Protein AF-A0A0F9IIV7-F1 (afdb_monomer_lite)

Secondary structure (DSSP, 8-state):
--S-------TTHHHHHHHT--EEEE--SSSEEEEEEPPPPPPTT--TTT-S--EEEEEEESSPPPGGGS--TTPPPPP-SB--TTT--S-EETTEEEEEEEES-SS--EEEEE-PPTT---EEEEEEB-TT--B-SS-EESS------SS-------------SS---TTSB----TT-EEEEEEEETTEEEEEEEEGGG-SBHHHHHHHHHHHHHTS------SS-TTTT-EEEETTTTEEEEE-SSSEEEE-EEEESS-TT-PPTT-EEE-TTS-EEEE-SSSSEEEPPEEE-SS-TTS--TT-EEEE-STT-EEEEE-SSSEEE--EEE-SS-TTSPP---TTEEEEETTTTEEEEEETTTTEEEEE--EEESS-TTSPPTT-EEEETTTTEEEEEEETTEEEEE-EEE-SS--SSPPTT-EEEETTTTEEEEE-TT-SSEEEE-EEE-SS-TTSPPTT-EEEESSSSS-EEEEEETTTTEEEE-SEEEE-SS-TTSPP-PPTT-EEE---SS-SS----EEEE-SSSEEEEPGGGEEEESS-TT-PPTT-EEEETTTTEEEEEE--TT-TT--EEEE--EEE-SS-TTSPPTT-EEEETTTTEEEEE-SSSEEEE-EESS------

Organism: NCBI:txid412755

pLDDT: mean 84.18, std 14.73, range [29.31, 98.0]

Sequence (631 aa):
MGTFDSHVDAPNQIRQEGEDIVIAFERTGSTTGSVTWNIPSPAHGCNVDNQAYNGIVVVLNTVANKVDNRPVDGTVYTGDPTADADLHTGDSIDVALVIGAFYDDKTTVKLDLSGLIPDTAYFITGHAVDNVHRYHQQGGSTYALPYLYTEPVADLGGYHEVCWSSTKALTDSTGLSSTTSYTFDLQIDTTDHDITIDGADALTFGDLVTALNDAIKLLENPFQSTTAPNTGAYWYDSTAGKLFQWDGDSHVEIAVIKELTNPTAVLSDEYWLDNNGVLSKKTGSPAWAIQTVREVGWDPGNPSCAAYWDQTGSPGQMWKWDGSVWCAKPTLIQTKDPSCAPDLTCSDYWFDETTEFLFVWDEATNAWVQTEGIAWDVDPIQPALGTFWYDDVLNKLFKRTTGTTWTEQAVTLSETAPSFPTVGDFWFVPSTQLLFTFSAGSPEWAPTEVLIWGEDPTVPGTCDLWWNTSTSPQVLSVRDDLNDIWVPVGSFTISATDPSLAQTIPVGAIWHQGLHGSPEPTIAYWEWDGSQFVLIDSTNVIEFLTDPTDVSIGDVWLDTVNNIYYERIANTGSPLISAWTVIDVIESAQDPTMLAVGTFWFDTTDSSLNMWNGAAWVTVIFSTTALTPAS

Foldseek 3Di:
DDPPDDDPDPPCQLQVQQVQKAKAKAAPDQFKIKIFIDQGAAAPPDHPVPRFFFWKWKKKDLDADDLQQFDDAQDAWFADLEPAPVPGPTDGRVRIHGHDGGGNDRDDGMDMHGNDHGPGDMKMFMWTAGPRRDTNRVGHINDDHPDPDPDDPDPPPDDDDDDDPDDDDQAAFPPQDQQDKDWDFDQDPNDTDTFIDRSVQRGGNVSVVVRVVVSVVSPDDDDPDPAAVQQQFWAQAPVVRWIFGCNRADTHTDDAAEDQDDLLPDDAFAWAQAPVRFIWGHHVDPDTHTADAWEFQDQLQQADQLFKEFQPDPPTWIWGDNRDDTHTFAEAEAQDDLQAFDDFDQLAWEQAPVVRFIWGQDPVVRDTDTDDAWEDQDQLLFDDAQAWEQQPQVRWIWGRHDRPDTDTDDEDEDCDDDPDDDQQYWYADVVVRWIWGHHPPDPDTDTDDYTYDNDRSSDDDFQHWYWNPNDVVTFIFGDDPVVRDTHTTPYYYYYNDDSSHRDDHDFQHKYWNDDDPDPDDDTWIFGHRPPDTHTRDVSSYIYHNDRSSPDDQQHWYQNNVVRWIWGFHQDPPDNPDTDTDTHDYHYDNDDSSFDDFQHWYQNPVVRFIWTDHRPDTDTDDHHNDDPDDDD

Structure (mmCIF, N/CA/C/O backbone):
data_AF-A0A0F9IIV7-F1
#
_entry.id   AF-A0A0F9IIV7-F1
#
loop_
_atom_site.group_PDB
_atom_site.id
_atom_site.type_symbol
_atom_site.label_atom_id
_atom_site.label_alt_id
_atom_site.label_comp_id
_atom_site.label_asym_id
_atom_site.label_entity_id
_atom_site.label_seq_id
_atom_site.pdbx_PDB_ins_code
_atom_site.Cartn_x
_atom_site.Cartn_y
_atom_site.Cartn_z
_atom_site.occupancy
_atom_site.B_iso_or_equiv
_atom_site.auth_seq_id
_atom_site.auth_comp_id
_atom_site.auth_asym_id
_atom_site.auth_atom_id
_atom_site.pdbx_PDB_model_num
ATOM 1 N N . MET A 1 1 ? 60.551 -2.018 -45.636 1.00 40.91 1 MET A N 1
ATOM 2 C CA . MET A 1 1 ? 61.423 -2.173 -44.456 1.00 40.91 1 MET A CA 1
ATOM 3 C C . MET A 1 1 ? 61.280 -0.902 -43.648 1.00 40.91 1 MET A C 1
ATOM 5 O O . MET A 1 1 ? 61.936 0.084 -43.957 1.00 40.91 1 MET A O 1
ATOM 9 N N . GLY A 1 2 ? 60.271 -0.890 -42.776 1.00 29.31 2 GLY A N 1
ATOM 10 C CA . GLY A 1 2 ? 59.924 0.246 -41.929 1.00 29.31 2 GLY A CA 1
ATOM 11 C C . GLY A 1 2 ? 60.540 0.056 -40.550 1.00 29.31 2 GLY A C 1
ATOM 12 O O . GLY A 1 2 ? 60.590 -1.057 -40.047 1.00 29.31 2 GLY A O 1
ATOM 13 N N . THR A 1 3 ? 61.029 1.151 -39.994 1.00 36.97 3 THR A N 1
ATOM 14 C CA . THR A 1 3 ? 61.923 1.300 -38.839 1.00 36.97 3 THR A CA 1
ATOM 15 C C . THR A 1 3 ? 61.298 0.959 -37.472 1.00 36.97 3 THR A C 1
ATOM 17 O O . THR A 1 3 ? 61.739 1.488 -36.460 1.00 36.97 3 THR A O 1
ATOM 20 N N . PHE A 1 4 ? 60.279 0.098 -37.427 1.00 37.09 4 PHE A N 1
ATOM 21 C CA . PHE A 1 4 ? 59.607 -0.339 -36.199 1.00 37.09 4 PHE A CA 1
ATOM 22 C C . PHE A 1 4 ? 59.359 -1.849 -36.261 1.00 37.09 4 PHE A C 1
ATOM 24 O O . PHE A 1 4 ? 58.221 -2.298 -36.363 1.00 37.09 4 PHE A O 1
ATOM 31 N N . ASP A 1 5 ? 60.440 -2.632 -36.248 1.00 29.95 5 ASP A N 1
ATOM 32 C CA . ASP A 1 5 ? 60.330 -4.014 -35.780 1.00 29.95 5 ASP A CA 1
ATOM 33 C C . ASP A 1 5 ? 59.894 -3.951 -34.312 1.00 29.95 5 ASP A C 1
ATOM 35 O O . ASP A 1 5 ? 60.534 -3.296 -33.483 1.00 29.95 5 ASP A O 1
ATOM 39 N N . SER A 1 6 ? 58.758 -4.581 -34.029 1.00 30.53 6 SER A N 1
ATOM 40 C CA . SER A 1 6 ? 58.146 -4.727 -32.713 1.00 30.53 6 SER A CA 1
ATOM 41 C C . SER A 1 6 ? 59.178 -5.208 -31.697 1.00 30.53 6 SER A C 1
ATOM 43 O O . SER A 1 6 ? 59.609 -6.361 -31.738 1.00 30.53 6 SER A O 1
ATOM 45 N N . HIS A 1 7 ? 59.590 -4.328 -30.791 1.00 35.22 7 HIS A N 1
ATOM 46 C CA . HIS A 1 7 ? 60.311 -4.758 -29.604 1.00 35.22 7 HIS A CA 1
ATOM 47 C C . HIS A 1 7 ? 59.267 -5.278 -28.618 1.00 35.22 7 HIS A C 1
ATOM 49 O O . HIS A 1 7 ? 58.288 -4.589 -28.330 1.00 35.22 7 HIS A O 1
ATOM 55 N N . VAL A 1 8 ? 59.459 -6.514 -28.157 1.00 40.69 8 VAL A N 1
ATOM 56 C CA . VAL A 1 8 ? 58.700 -7.128 -27.063 1.00 40.69 8 VAL A CA 1
ATOM 57 C C . VAL A 1 8 ? 59.155 -6.444 -25.775 1.00 40.69 8 V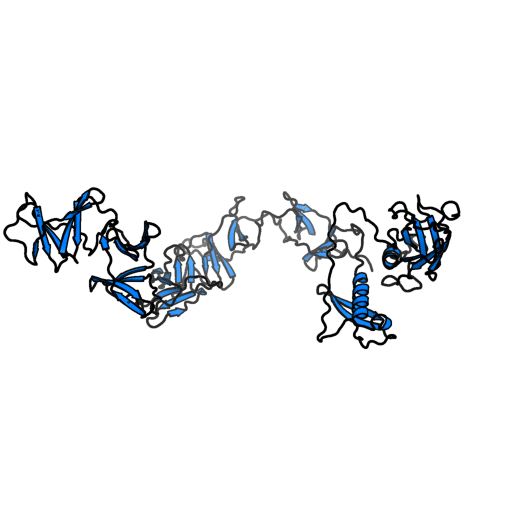AL A C 1
ATOM 59 O O . VAL A 1 8 ? 59.971 -6.978 -25.036 1.00 40.69 8 VAL A O 1
ATOM 62 N N . ASP A 1 9 ? 58.735 -5.203 -25.567 1.00 42.62 9 ASP A N 1
ATOM 63 C CA . ASP A 1 9 ? 58.985 -4.497 -24.317 1.00 42.62 9 ASP A CA 1
ATOM 64 C C . ASP A 1 9 ? 57.727 -4.689 -23.471 1.00 42.62 9 ASP A C 1
ATOM 66 O O . ASP A 1 9 ? 56.664 -4.166 -23.804 1.00 42.62 9 ASP A O 1
ATOM 70 N N . ALA A 1 10 ? 57.818 -5.522 -22.436 1.00 50.03 10 ALA A N 1
ATOM 71 C CA . ALA A 1 10 ? 56.788 -5.660 -21.417 1.00 50.03 10 ALA A CA 1
ATOM 72 C C . ALA A 1 10 ? 57.132 -4.674 -20.287 1.00 50.03 10 ALA A C 1
ATOM 74 O O . ALA A 1 10 ? 57.914 -5.009 -19.388 1.00 50.03 10 ALA A O 1
ATOM 75 N N . PRO A 1 11 ? 56.635 -3.422 -20.337 1.00 53.00 11 PRO A N 1
ATOM 76 C CA . PRO A 1 11 ? 56.911 -2.457 -19.287 1.00 53.00 11 PRO A CA 1
ATOM 77 C C . PRO A 1 11 ? 56.375 -3.000 -17.956 1.00 53.00 11 PRO A C 1
ATOM 79 O O . PRO A 1 11 ? 55.249 -3.484 -17.890 1.00 53.00 11 PRO A O 1
ATOM 82 N N . ASN A 1 12 ? 57.179 -2.884 -16.895 1.00 59.97 12 ASN A N 1
ATOM 83 C CA . ASN A 1 12 ? 56.877 -3.264 -15.503 1.00 59.97 12 ASN A CA 1
ATOM 84 C C . ASN A 1 12 ? 57.134 -4.721 -15.071 1.00 59.97 12 ASN A C 1
ATOM 86 O O . ASN A 1 12 ? 56.859 -5.030 -13.914 1.00 59.97 12 ASN A O 1
ATOM 90 N N . GLN A 1 13 ? 57.734 -5.590 -15.894 1.00 76.38 13 GLN A N 1
ATOM 91 C CA . GLN A 1 13 ? 58.119 -6.941 -15.433 1.00 76.38 13 GLN A CA 1
ATOM 92 C C . GLN A 1 13 ? 59.038 -6.908 -14.199 1.00 76.38 13 GLN A C 1
ATOM 94 O O . GLN A 1 13 ? 58.786 -7.599 -13.218 1.00 76.38 13 GLN A O 1
ATOM 99 N N . ILE A 1 14 ? 60.040 -6.018 -14.189 1.00 81.75 14 ILE A N 1
ATOM 100 C CA . ILE A 1 14 ? 60.945 -5.856 -13.038 1.00 81.75 14 ILE A CA 1
ATOM 101 C C . ILE A 1 14 ? 60.233 -5.357 -11.771 1.00 81.75 14 ILE A C 1
ATOM 103 O O . ILE A 1 14 ? 60.736 -5.555 -10.670 1.00 81.75 14 ILE A O 1
ATOM 107 N N . ARG A 1 15 ? 59.059 -4.719 -11.902 1.00 78.88 15 ARG A N 1
ATOM 108 C CA . ARG A 1 15 ? 58.245 -4.309 -10.751 1.00 78.88 15 ARG A CA 1
ATOM 109 C C . ARG A 1 15 ? 57.610 -5.528 -10.090 1.00 78.88 15 ARG A C 1
ATOM 111 O O . ARG A 1 15 ? 57.784 -5.686 -8.894 1.00 78.88 15 ARG A O 1
ATOM 118 N N . GLN A 1 16 ? 56.940 -6.376 -10.870 1.00 74.94 16 GLN A N 1
ATOM 119 C CA . GLN A 1 16 ? 56.285 -7.590 -10.364 1.00 74.94 16 GLN A CA 1
ATOM 120 C C . GLN A 1 16 ? 57.301 -8.531 -9.716 1.00 74.94 16 GLN A C 1
ATOM 122 O O . GLN A 1 16 ? 57.149 -8.925 -8.570 1.00 74.94 16 GLN A O 1
ATOM 127 N N . GLU A 1 17 ? 58.401 -8.805 -10.416 1.00 83.12 17 GLU A N 1
ATOM 128 C CA . GLU A 1 17 ? 59.459 -9.659 -9.875 1.00 83.12 17 GLU A CA 1
ATOM 129 C C . GLU A 1 17 ? 60.170 -8.986 -8.687 1.00 83.12 17 GLU A C 1
ATOM 131 O O . GLU A 1 17 ? 60.617 -9.646 -7.759 1.00 83.12 17 GLU A O 1
ATOM 136 N N . GLY A 1 18 ? 60.271 -7.656 -8.672 1.00 82.75 18 GLY A N 1
ATOM 137 C CA . GLY A 1 18 ? 60.863 -6.923 -7.557 1.00 82.75 18 GLY A CA 1
ATOM 138 C C . GLY A 1 18 ? 60.021 -6.931 -6.276 1.00 82.75 18 GLY A C 1
ATOM 139 O O . GLY A 1 18 ? 60.604 -6.845 -5.195 1.00 82.75 18 GLY A O 1
ATOM 140 N N . GLU A 1 19 ? 58.693 -7.029 -6.381 1.00 79.81 19 GLU A N 1
ATOM 141 C CA . GLU A 1 19 ? 57.770 -7.094 -5.235 1.00 79.81 19 GLU A CA 1
ATOM 142 C C . GLU A 1 19 ? 57.908 -8.411 -4.454 1.00 79.81 19 GLU A C 1
ATOM 144 O O . GLU A 1 19 ? 57.748 -8.420 -3.233 1.00 79.81 19 GLU A O 1
ATOM 149 N N . ASP A 1 20 ? 58.321 -9.487 -5.126 1.00 82.69 20 ASP A N 1
ATOM 150 C CA . ASP A 1 20 ? 58.587 -10.797 -4.519 1.00 82.69 20 ASP A CA 1
ATOM 151 C C . ASP A 1 20 ? 59.913 -10.856 -3.736 1.00 82.69 20 ASP A C 1
ATOM 153 O O . ASP A 1 20 ? 60.234 -11.879 -3.121 1.00 82.69 20 ASP A O 1
ATOM 157 N N . ILE A 1 21 ? 60.720 -9.787 -3.744 1.00 85.62 21 ILE A N 1
ATOM 158 C CA . ILE A 1 21 ? 61.994 -9.757 -3.019 1.00 85.62 21 ILE A CA 1
ATOM 159 C C . ILE A 1 21 ? 61.764 -9.529 -1.524 1.00 85.62 21 ILE A C 1
ATOM 161 O O . ILE A 1 21 ? 61.471 -8.430 -1.049 1.00 85.62 21 ILE A O 1
ATOM 165 N N . VAL A 1 22 ? 62.051 -10.569 -0.755 1.00 87.38 22 VAL A N 1
ATOM 166 C CA . VAL A 1 22 ? 62.136 -10.571 0.699 1.00 87.38 22 VAL A CA 1
ATOM 167 C C . VAL A 1 22 ? 63.596 -10.429 1.104 1.00 87.38 22 VAL A C 1
ATOM 169 O O . VAL A 1 22 ? 64.399 -11.336 0.904 1.00 87.38 22 VAL A O 1
ATOM 172 N N . ILE A 1 23 ? 63.944 -9.296 1.714 1.00 90.62 23 ILE A N 1
ATOM 173 C CA . ILE A 1 23 ? 65.288 -9.028 2.237 1.00 90.62 23 ILE A CA 1
ATOM 174 C C . ILE A 1 23 ? 65.299 -9.082 3.768 1.00 90.62 23 ILE A C 1
ATOM 176 O O . ILE A 1 23 ? 64.415 -8.546 4.437 1.00 90.62 23 ILE A O 1
ATOM 180 N N . ALA A 1 24 ? 66.327 -9.703 4.338 1.00 90.25 24 ALA A N 1
ATOM 181 C CA . ALA A 1 24 ? 66.520 -9.842 5.776 1.00 90.25 24 ALA A CA 1
ATOM 182 C C . ALA A 1 24 ? 67.934 -9.421 6.185 1.00 90.25 24 ALA A C 1
ATOM 184 O O . ALA A 1 24 ? 68.893 -9.618 5.438 1.00 90.25 24 ALA A O 1
ATOM 185 N N . PHE A 1 25 ? 68.062 -8.860 7.389 1.00 92.75 25 PHE A N 1
ATOM 186 C CA . PHE A 1 25 ? 69.344 -8.490 7.985 1.00 92.75 25 PHE A CA 1
ATOM 187 C C . PHE A 1 25 ? 69.510 -9.133 9.356 1.00 92.75 25 PHE A C 1
ATOM 189 O O . PHE A 1 25 ? 68.678 -8.955 10.245 1.00 92.75 25 PHE A O 1
ATOM 196 N N . GLU A 1 26 ? 70.626 -9.830 9.538 1.00 92.38 26 GLU A N 1
ATOM 197 C CA . GLU A 1 26 ? 71.012 -10.454 10.795 1.00 92.38 26 GLU A CA 1
ATOM 198 C C . GLU A 1 26 ? 72.364 -9.911 11.258 1.00 92.38 26 GLU A C 1
ATOM 200 O O . GLU A 1 26 ? 73.370 -9.958 10.548 1.00 92.38 26 GLU A O 1
ATOM 205 N N . ARG A 1 27 ? 72.425 -9.406 12.490 1.00 89.12 27 ARG A N 1
ATOM 206 C CA . ARG A 1 27 ? 73.688 -8.970 13.085 1.00 89.12 27 ARG A CA 1
ATOM 207 C C . ARG A 1 27 ? 74.448 -10.185 13.626 1.00 89.12 27 ARG A C 1
ATOM 209 O O . ARG A 1 27 ? 74.035 -10.792 14.607 1.00 89.12 27 ARG A O 1
ATOM 216 N N . THR A 1 28 ? 75.592 -10.497 13.022 1.00 90.69 28 THR A N 1
ATOM 217 C CA . THR A 1 28 ? 76.440 -11.650 13.378 1.00 90.69 28 THR A CA 1
ATOM 218 C C . THR A 1 28 ? 77.505 -11.312 14.428 1.00 90.69 28 THR A C 1
ATOM 220 O O . THR A 1 28 ? 78.097 -12.211 15.023 1.00 90.69 28 THR A O 1
ATOM 223 N N . GLY A 1 29 ? 77.743 -10.020 14.689 1.00 90.19 29 GLY A N 1
ATOM 224 C CA . GLY A 1 29 ? 78.682 -9.525 15.698 1.00 90.19 29 GLY A CA 1
ATOM 225 C C . GLY A 1 29 ? 78.491 -8.038 16.032 1.00 90.19 29 GLY A C 1
ATOM 226 O O . GLY A 1 29 ? 77.645 -7.345 15.466 1.00 90.19 29 GLY A O 1
ATOM 227 N N . SER A 1 30 ? 79.292 -7.498 16.957 1.00 88.81 30 SER A N 1
ATOM 228 C CA . SER A 1 30 ? 79.210 -6.074 17.339 1.00 88.81 30 SER A CA 1
ATOM 229 C C . SER A 1 30 ? 79.664 -5.112 16.234 1.00 88.81 30 SER A C 1
ATOM 231 O O . SER A 1 30 ? 79.266 -3.949 16.256 1.00 88.81 30 SER A O 1
ATOM 233 N N . THR A 1 31 ? 80.414 -5.597 15.241 1.00 92.19 31 THR A N 1
ATOM 234 C CA . THR A 1 31 ? 80.865 -4.814 14.078 1.00 92.19 31 THR A CA 1
ATOM 235 C C . THR A 1 31 ? 80.598 -5.487 12.726 1.00 92.19 31 THR A C 1
ATOM 237 O O . THR A 1 31 ? 81.044 -4.986 11.695 1.00 92.19 31 THR A O 1
ATOM 240 N N . THR A 1 32 ? 79.860 -6.603 12.710 1.00 93.38 32 THR A N 1
ATOM 241 C CA . THR A 1 32 ? 79.576 -7.402 11.505 1.00 93.38 32 THR A CA 1
ATOM 242 C C . THR A 1 32 ? 78.109 -7.819 11.427 1.00 93.38 32 THR A C 1
ATOM 244 O O . THR A 1 32 ? 77.441 -7.987 12.452 1.00 93.38 32 THR A O 1
ATOM 247 N N . GLY A 1 33 ? 77.603 -8.003 10.211 1.00 92.81 33 GLY A N 1
ATOM 248 C CA . GLY A 1 33 ? 76.234 -8.448 9.948 1.00 92.81 33 GLY A CA 1
ATOM 249 C C . GLY A 1 33 ? 76.126 -9.191 8.625 1.00 92.81 33 GLY A C 1
ATOM 250 O O . GLY A 1 33 ? 77.115 -9.322 7.913 1.00 92.81 33 GLY A O 1
ATOM 251 N N . SER A 1 34 ? 74.944 -9.697 8.308 1.00 94.94 34 SER A N 1
ATOM 252 C CA . SER A 1 34 ? 74.670 -10.427 7.077 1.00 94.94 34 SER A CA 1
ATOM 253 C C . SER A 1 34 ? 73.318 -10.015 6.520 1.00 94.94 34 SER A C 1
ATOM 255 O O . SER A 1 34 ? 72.344 -9.923 7.265 1.00 94.94 34 SER A O 1
ATOM 257 N N . VAL A 1 35 ? 73.273 -9.742 5.222 1.00 94.94 35 VAL A N 1
ATOM 258 C CA . VAL A 1 35 ? 72.059 -9.421 4.474 1.00 94.94 35 VAL A CA 1
ATOM 259 C C . VAL A 1 35 ? 71.761 -10.582 3.541 1.00 94.94 35 VAL A C 1
ATOM 261 O O . VAL A 1 35 ? 72.655 -11.051 2.840 1.00 94.94 35 VAL A O 1
ATOM 264 N N . THR A 1 36 ? 70.516 -11.038 3.524 1.00 94.12 36 THR A N 1
ATOM 265 C CA . THR A 1 36 ? 70.058 -12.156 2.685 1.00 94.12 36 THR A CA 1
ATOM 266 C C . THR A 1 36 ? 68.781 -11.792 1.949 1.00 94.12 36 THR A C 1
ATOM 268 O O . THR A 1 36 ? 67.990 -11.020 2.488 1.00 94.12 36 THR A O 1
ATOM 271 N N . TRP A 1 37 ? 68.573 -12.344 0.755 1.00 95.12 37 TRP A N 1
ATOM 272 C CA . TRP A 1 37 ? 67.349 -12.164 -0.031 1.00 95.12 37 TRP A CA 1
ATOM 273 C C . TRP A 1 37 ? 67.022 -13.404 -0.873 1.00 95.12 37 TRP A C 1
ATOM 275 O O . TRP A 1 37 ? 67.894 -14.238 -1.095 1.00 95.12 37 TRP A O 1
ATOM 285 N N . ASN A 1 38 ? 65.783 -13.551 -1.344 1.00 91.19 38 ASN A N 1
ATOM 286 C CA . ASN A 1 38 ? 65.412 -14.574 -2.332 1.00 91.19 38 ASN A CA 1
ATOM 287 C C . ASN A 1 38 ? 65.584 -14.069 -3.773 1.00 91.19 38 ASN A C 1
ATOM 289 O O . ASN A 1 38 ? 65.544 -12.869 -4.034 1.00 91.19 38 ASN A O 1
ATOM 293 N N . ILE A 1 39 ? 65.734 -15.001 -4.718 1.00 90.56 39 ILE A N 1
ATOM 294 C CA . ILE A 1 39 ? 65.574 -14.707 -6.148 1.00 90.56 39 ILE A CA 1
ATOM 295 C C . ILE A 1 39 ? 64.073 -14.766 -6.456 1.00 90.56 39 ILE A C 1
ATOM 297 O O . ILE A 1 39 ? 63.446 -15.763 -6.083 1.00 90.56 39 ILE A O 1
ATOM 301 N N . PRO A 1 40 ? 63.483 -13.731 -7.073 1.00 86.75 40 PRO A N 1
ATOM 302 C CA . PRO A 1 40 ? 62.058 -13.735 -7.370 1.00 86.75 40 PRO A CA 1
ATOM 303 C C . PRO A 1 40 ? 61.719 -14.750 -8.463 1.00 86.75 40 PRO A C 1
ATOM 305 O O . PRO A 1 40 ? 62.580 -15.127 -9.264 1.00 86.75 40 PRO A O 1
ATOM 308 N N . SER A 1 41 ? 60.465 -15.189 -8.508 1.00 82.44 41 SER A N 1
ATOM 309 C CA . SER A 1 41 ? 59.980 -16.052 -9.587 1.00 82.44 41 SER A CA 1
ATOM 310 C C . SER A 1 41 ? 59.826 -15.250 -10.889 1.00 82.44 41 SER A C 1
ATOM 312 O O . SER A 1 41 ? 59.594 -14.042 -10.835 1.00 82.44 41 SER A O 1
ATOM 314 N N . PRO A 1 42 ? 59.966 -15.869 -12.077 1.00 79.94 42 PRO A N 1
ATOM 315 C CA . PRO A 1 42 ? 59.671 -15.185 -13.334 1.00 79.94 42 PRO A CA 1
ATOM 316 C C . PRO A 1 42 ? 58.210 -14.723 -13.389 1.00 79.94 42 PRO A C 1
ATOM 318 O O . PRO A 1 42 ? 57.314 -15.482 -13.013 1.00 79.94 42 PRO A O 1
ATOM 321 N N . ALA A 1 43 ? 57.967 -13.510 -13.895 1.00 71.62 43 ALA A N 1
ATOM 322 C CA . ALA A 1 43 ? 56.608 -13.009 -14.106 1.00 71.62 43 ALA A CA 1
ATOM 323 C C . ALA A 1 43 ? 55.797 -13.927 -15.048 1.00 71.62 43 ALA A C 1
ATOM 325 O O . ALA A 1 43 ? 56.360 -14.662 -15.863 1.00 71.62 43 ALA A O 1
ATOM 326 N N . HIS A 1 44 ? 54.463 -13.884 -14.966 1.00 60.47 44 HIS A N 1
ATOM 327 C CA . HIS A 1 44 ? 53.590 -14.748 -15.768 1.00 60.47 44 HIS A CA 1
ATOM 328 C C . HIS A 1 44 ? 53.888 -14.632 -17.277 1.00 60.47 44 HIS A C 1
ATOM 330 O O . HIS A 1 44 ? 53.938 -13.537 -17.836 1.00 60.47 44 HIS A O 1
ATOM 336 N N . GLY A 1 45 ? 54.099 -15.773 -17.943 1.00 60.78 45 GLY A N 1
ATOM 337 C CA . GLY A 1 45 ? 54.514 -15.836 -19.352 1.00 60.78 45 GLY A CA 1
ATOM 338 C C . GLY A 1 45 ? 56.034 -15.789 -19.584 1.00 60.78 45 GLY A C 1
ATOM 339 O O . GLY A 1 45 ? 56.478 -15.998 -20.717 1.00 60.78 45 GLY A O 1
ATOM 340 N N . CYS A 1 46 ? 56.834 -15.592 -18.532 1.00 66.00 46 CYS A N 1
ATOM 341 C CA . CYS A 1 46 ? 58.291 -15.693 -18.551 1.00 66.00 46 CYS A CA 1
ATOM 342 C C . CYS A 1 46 ? 58.783 -17.017 -17.932 1.00 66.00 46 CYS A C 1
ATOM 344 O O . CYS A 1 46 ? 58.125 -17.659 -17.120 1.00 66.00 46 CYS A O 1
ATOM 346 N N . ASN A 1 47 ? 59.970 -17.444 -18.342 1.00 77.00 47 ASN A N 1
ATOM 347 C CA . ASN A 1 47 ? 60.795 -18.477 -17.743 1.00 77.00 47 ASN A CA 1
ATOM 348 C C . ASN A 1 47 ? 62.087 -17.840 -17.192 1.00 77.00 47 ASN A C 1
ATOM 350 O O . ASN A 1 47 ? 62.329 -16.645 -17.334 1.00 77.00 47 ASN A O 1
ATOM 354 N N . VAL A 1 48 ? 62.947 -18.643 -16.569 1.00 74.38 48 VAL A N 1
ATOM 355 C CA . VAL A 1 48 ? 64.203 -18.159 -15.963 1.00 74.38 48 VAL A CA 1
ATOM 356 C C . VAL A 1 48 ? 65.133 -17.474 -16.985 1.00 74.38 48 VAL A C 1
ATOM 358 O O . VAL A 1 48 ? 65.873 -16.551 -16.633 1.00 74.38 48 VAL A O 1
ATOM 361 N N . ASP A 1 49 ? 65.068 -17.871 -18.259 1.00 72.69 49 ASP A N 1
ATOM 362 C CA . ASP A 1 49 ? 65.935 -17.349 -19.321 1.00 72.69 49 ASP A CA 1
ATOM 363 C C . ASP A 1 49 ? 65.487 -15.969 -19.837 1.00 72.69 49 ASP A C 1
ATOM 365 O O . ASP A 1 49 ? 66.321 -15.205 -20.325 1.00 72.69 49 ASP A O 1
ATOM 369 N N . ASN A 1 50 ? 64.198 -15.624 -19.723 1.00 76.31 50 ASN A N 1
ATOM 370 C CA . ASN A 1 50 ? 63.642 -14.325 -20.133 1.00 76.31 50 ASN A CA 1
ATOM 371 C C . ASN A 1 50 ? 63.051 -13.506 -18.966 1.00 76.31 50 ASN A C 1
ATOM 373 O O . ASN A 1 50 ? 62.364 -12.515 -19.202 1.00 76.31 50 ASN A O 1
ATOM 377 N N . GLN A 1 51 ? 63.356 -13.898 -17.727 1.00 84.88 51 GLN A N 1
ATOM 378 C CA . GLN A 1 51 ? 63.054 -13.148 -16.511 1.00 84.88 51 GLN A CA 1
ATOM 379 C C . GLN A 1 51 ? 63.712 -11.758 -16.531 1.00 84.88 51 GLN A C 1
ATOM 381 O O . GLN A 1 51 ? 64.897 -11.643 -16.877 1.00 84.88 51 GLN A O 1
ATOM 386 N N . ALA A 1 52 ? 62.973 -10.726 -16.106 1.00 87.19 52 ALA A N 1
ATOM 387 C CA . ALA A 1 52 ? 63.461 -9.347 -16.089 1.00 87.19 52 ALA A CA 1
ATOM 388 C C . ALA A 1 52 ? 64.527 -9.113 -15.007 1.00 87.19 52 ALA A C 1
ATOM 390 O O . ALA A 1 52 ? 65.498 -8.406 -15.263 1.00 87.19 52 ALA A O 1
ATOM 391 N N . TYR A 1 53 ? 64.393 -9.740 -13.836 1.00 92.38 53 TYR A N 1
ATOM 392 C CA . TYR A 1 53 ? 65.354 -9.723 -12.742 1.00 92.38 53 TYR A CA 1
ATOM 393 C C . TYR A 1 53 ? 66.718 -10.172 -13.248 1.00 92.38 53 TYR A C 1
ATOM 395 O O . TYR A 1 53 ? 66.908 -11.291 -13.738 1.00 92.38 53 TYR A O 1
ATOM 403 N N . ASN A 1 54 ? 67.678 -9.272 -13.113 1.00 93.00 54 ASN A N 1
ATOM 404 C CA . ASN A 1 54 ? 69.051 -9.452 -13.541 1.00 93.00 54 ASN A CA 1
ATOM 405 C C . ASN A 1 54 ? 70.046 -9.035 -12.450 1.00 93.00 54 ASN A C 1
ATOM 407 O O . ASN A 1 54 ? 71.210 -8.750 -12.734 1.00 93.00 54 ASN A O 1
ATOM 411 N N . GLY A 1 55 ? 69.577 -9.011 -11.202 1.00 94.50 55 GLY A N 1
ATOM 412 C CA . GLY A 1 55 ? 70.373 -8.705 -10.026 1.00 94.50 55 GLY A CA 1
ATOM 413 C C . GLY A 1 55 ? 69.690 -7.731 -9.071 1.00 94.50 55 GLY A C 1
ATOM 414 O O . GLY A 1 55 ? 68.493 -7.454 -9.180 1.00 94.50 55 GLY A O 1
ATOM 415 N N . ILE A 1 56 ? 70.458 -7.197 -8.121 1.00 96.75 56 ILE A N 1
ATOM 416 C CA . ILE A 1 56 ? 69.941 -6.354 -7.039 1.00 96.75 56 ILE A CA 1
ATOM 417 C C . ILE A 1 56 ? 70.963 -5.304 -6.587 1.00 96.75 56 ILE A C 1
ATOM 419 O O . ILE A 1 56 ? 72.169 -5.560 -6.532 1.00 96.75 56 ILE A O 1
ATOM 423 N N . VAL A 1 57 ? 70.472 -4.128 -6.197 1.00 97.12 57 VAL A N 1
ATOM 424 C CA . VAL A 1 57 ? 71.242 -3.103 -5.478 1.00 97.12 57 VAL A CA 1
ATOM 425 C C . VAL A 1 57 ? 70.747 -3.013 -4.041 1.00 97.12 57 VAL A C 1
ATOM 427 O O . VAL A 1 57 ? 69.557 -2.836 -3.792 1.00 97.12 57 VAL A O 1
ATOM 430 N N . VAL A 1 58 ? 71.666 -3.134 -3.088 1.00 96.56 58 VAL A N 1
ATOM 431 C CA . VAL A 1 58 ? 71.391 -3.137 -1.652 1.00 96.56 58 VAL A CA 1
ATOM 432 C C . VAL A 1 58 ? 71.939 -1.862 -1.028 1.00 96.56 58 VAL A C 1
ATOM 434 O O . VAL A 1 58 ? 73.129 -1.555 -1.136 1.00 96.56 58 VAL A O 1
ATOM 437 N N . VAL A 1 59 ? 71.063 -1.137 -0.343 1.00 95.19 59 VAL A N 1
ATOM 438 C CA . VAL A 1 59 ? 71.338 0.174 0.243 1.00 95.19 59 VAL A CA 1
ATOM 439 C C . VAL A 1 59 ? 71.170 0.103 1.758 1.00 95.19 59 VAL A C 1
ATOM 441 O O . VAL A 1 59 ? 70.208 -0.482 2.254 1.00 95.19 59 VAL A O 1
ATOM 444 N N . LEU A 1 60 ? 72.097 0.708 2.498 1.00 94.00 60 LEU A N 1
ATOM 445 C CA . LEU A 1 60 ? 72.127 0.742 3.958 1.00 94.00 60 LEU A CA 1
ATOM 446 C C . LEU A 1 60 ? 72.160 2.177 4.475 1.00 94.00 60 LEU A C 1
ATOM 448 O O . LEU A 1 60 ? 72.904 3.024 3.986 1.00 94.00 60 LEU A O 1
ATOM 452 N N . ASN A 1 61 ? 71.392 2.430 5.529 1.00 92.44 61 ASN A N 1
ATOM 453 C CA . ASN A 1 61 ? 71.345 3.721 6.201 1.00 92.44 61 ASN A CA 1
ATOM 454 C C . ASN A 1 61 ? 71.179 3.545 7.720 1.00 92.44 61 ASN A C 1
ATOM 456 O O . ASN A 1 61 ? 70.748 2.497 8.195 1.00 92.44 61 ASN A O 1
ATOM 460 N N . THR A 1 62 ? 71.533 4.566 8.499 1.00 90.62 62 THR A N 1
ATOM 461 C CA . THR A 1 62 ? 71.322 4.611 9.962 1.00 90.62 62 THR A CA 1
ATOM 462 C C . THR A 1 62 ? 69.998 5.273 10.350 1.00 90.62 62 THR A C 1
ATOM 464 O O . THR A 1 62 ? 69.600 5.262 11.515 1.00 90.62 62 THR A O 1
ATOM 467 N N . VAL A 1 63 ? 69.279 5.808 9.362 1.00 86.69 63 VAL A N 1
ATOM 468 C CA . VAL A 1 63 ? 67.885 6.246 9.460 1.00 86.69 63 VAL A CA 1
ATOM 469 C C . VAL A 1 63 ? 67.040 5.514 8.419 1.00 86.69 63 VAL A C 1
ATOM 471 O O . VAL A 1 63 ? 67.574 5.024 7.428 1.00 86.69 63 VAL A O 1
ATOM 474 N N . ALA A 1 64 ? 65.726 5.432 8.634 1.00 83.06 64 ALA A N 1
ATOM 475 C CA . ALA A 1 64 ? 64.814 4.829 7.664 1.00 83.06 64 ALA A CA 1
ATOM 476 C C . ALA A 1 64 ? 64.960 5.499 6.283 1.00 83.06 64 ALA A C 1
ATOM 478 O O . ALA A 1 64 ? 64.922 6.730 6.180 1.00 83.06 64 ALA A O 1
ATOM 479 N N . ASN A 1 65 ? 65.117 4.682 5.240 1.00 79.00 65 ASN A N 1
ATOM 480 C CA . ASN A 1 65 ? 65.290 5.126 3.861 1.00 79.00 65 ASN A CA 1
ATOM 481 C C . ASN A 1 65 ? 64.050 5.878 3.382 1.00 79.00 65 ASN A C 1
ATOM 483 O O . ASN A 1 65 ? 62.910 5.461 3.598 1.00 79.00 65 ASN A O 1
ATOM 487 N N . LYS A 1 66 ? 64.294 6.997 2.704 1.00 80.19 66 LYS A N 1
ATOM 488 C CA . LYS A 1 66 ? 63.274 7.806 2.034 1.00 80.19 66 LYS A CA 1
ATOM 489 C C . LYS A 1 66 ? 63.315 7.559 0.532 1.00 80.19 66 LYS A C 1
ATOM 491 O O . LYS A 1 66 ? 64.210 6.886 0.028 1.00 80.19 66 LYS A O 1
ATOM 496 N N . VAL A 1 67 ? 62.350 8.132 -0.186 1.00 77.50 67 VAL A N 1
ATOM 497 C CA . VAL A 1 67 ? 62.286 8.043 -1.653 1.00 77.50 67 VAL A CA 1
ATOM 498 C C . VAL A 1 67 ? 63.586 8.533 -2.303 1.00 77.50 67 VAL A C 1
ATOM 500 O O . VAL A 1 67 ? 64.058 7.911 -3.245 1.00 77.50 67 VAL A O 1
ATOM 503 N N . ASP A 1 68 ? 64.219 9.557 -1.728 1.00 81.06 68 ASP A N 1
ATOM 504 C CA . ASP A 1 68 ? 65.479 10.124 -2.228 1.00 81.06 68 ASP A CA 1
ATOM 505 C C . ASP A 1 68 ? 66.702 9.204 -2.028 1.00 81.06 68 ASP A C 1
ATOM 507 O O . ASP A 1 68 ? 67.756 9.455 -2.603 1.00 81.06 68 ASP A O 1
ATOM 511 N N . ASN A 1 69 ? 66.580 8.129 -1.237 1.00 84.56 69 ASN A N 1
ATOM 512 C CA . ASN A 1 69 ? 67.647 7.146 -1.005 1.00 84.56 69 ASN A CA 1
ATOM 513 C C . ASN A 1 69 ? 67.539 5.918 -1.930 1.00 84.56 69 ASN A C 1
ATOM 515 O O . ASN A 1 69 ? 68.161 4.890 -1.661 1.00 84.56 69 ASN A O 1
ATOM 519 N N . ARG A 1 70 ? 66.726 5.996 -2.992 1.00 89.00 70 ARG A N 1
ATOM 520 C CA . ARG A 1 70 ? 66.463 4.891 -3.927 1.00 89.00 70 ARG A CA 1
ATOM 521 C C . ARG A 1 70 ? 67.331 4.998 -5.191 1.00 89.00 70 ARG A C 1
ATOM 523 O O . ARG A 1 70 ? 67.580 6.112 -5.653 1.00 89.00 70 ARG A O 1
ATOM 530 N N . PRO A 1 71 ? 67.761 3.867 -5.779 1.00 91.25 71 PRO A N 1
ATOM 531 C CA . PRO A 1 71 ? 68.445 3.842 -7.071 1.00 91.25 71 PRO A CA 1
ATOM 532 C C . PRO A 1 71 ? 67.643 4.523 -8.186 1.00 91.25 71 PRO A C 1
ATOM 534 O O . PRO A 1 71 ? 66.415 4.453 -8.214 1.00 91.25 71 PRO A O 1
ATOM 537 N N . VAL A 1 72 ? 68.354 5.162 -9.114 1.00 91.50 72 VAL A N 1
ATOM 538 C CA . VAL A 1 72 ? 67.785 5.873 -10.264 1.00 91.50 72 VAL A CA 1
ATOM 539 C C . VAL A 1 72 ? 68.042 5.072 -11.535 1.00 91.50 72 VAL A C 1
ATOM 541 O O . VAL A 1 72 ? 69.185 4.706 -11.819 1.00 91.50 72 VAL A O 1
ATOM 544 N N . ASP A 1 73 ? 66.989 4.846 -12.320 1.00 89.94 73 ASP A N 1
ATOM 545 C CA . ASP A 1 73 ? 67.055 4.099 -13.581 1.00 89.94 73 ASP A CA 1
ATOM 546 C C . ASP A 1 73 ? 68.167 4.614 -14.506 1.00 89.94 73 ASP A C 1
ATOM 548 O O . ASP A 1 73 ? 68.388 5.819 -14.656 1.00 89.94 73 ASP A O 1
ATOM 552 N N . GLY A 1 74 ? 68.889 3.679 -15.124 1.00 87.25 74 GLY A N 1
ATOM 553 C CA . GLY A 1 74 ? 70.012 3.953 -16.022 1.00 87.25 74 GLY A CA 1
ATOM 554 C C . GLY A 1 74 ? 71.325 4.336 -15.328 1.00 87.25 74 GLY A C 1
ATOM 555 O O . GLY A 1 74 ? 72.337 4.498 -16.010 1.00 87.25 74 GLY A O 1
ATOM 556 N N . THR A 1 75 ? 71.346 4.465 -13.998 1.00 92.94 75 THR A N 1
ATOM 557 C CA . THR A 1 75 ? 72.577 4.698 -13.225 1.00 92.94 75 THR A CA 1
ATOM 558 C C . THR A 1 75 ? 73.140 3.372 -12.731 1.00 92.94 75 THR A C 1
ATOM 560 O O . THR A 1 75 ? 72.398 2.571 -12.176 1.00 92.94 75 THR A O 1
ATOM 563 N N . VAL A 1 76 ? 74.442 3.138 -12.904 1.00 94.50 76 VAL A N 1
ATOM 564 C CA . VAL A 1 76 ? 75.135 1.948 -12.380 1.00 94.50 76 VAL A CA 1
ATOM 565 C C . VAL A 1 76 ? 75.894 2.334 -11.117 1.00 94.50 76 VAL A C 1
ATOM 567 O O . VAL A 1 76 ? 76.697 3.263 -11.149 1.00 94.50 76 VAL A O 1
ATOM 570 N N . TYR A 1 77 ? 75.642 1.610 -10.031 1.00 95.75 77 TYR A N 1
ATOM 571 C CA . TYR A 1 77 ? 76.245 1.830 -8.714 1.00 95.75 77 TYR A CA 1
ATOM 572 C C . TYR A 1 77 ? 77.338 0.812 -8.389 1.00 95.75 77 TYR A C 1
ATOM 574 O O . TYR A 1 77 ? 77.234 -0.355 -8.755 1.00 95.75 77 TYR A O 1
ATOM 582 N N . THR A 1 78 ? 78.342 1.228 -7.628 1.00 96.19 78 THR A N 1
ATOM 583 C CA . THR A 1 78 ? 79.405 0.378 -7.086 1.00 96.19 78 THR A CA 1
ATOM 584 C C . THR A 1 78 ? 79.143 0.106 -5.610 1.00 96.19 78 THR A C 1
ATOM 586 O O . THR A 1 78 ? 79.052 1.040 -4.818 1.00 96.19 78 THR A O 1
ATOM 589 N N . GLY A 1 79 ? 79.029 -1.170 -5.232 1.00 93.69 79 GLY A N 1
ATOM 590 C CA . GLY A 1 79 ? 78.810 -1.565 -3.840 1.00 93.69 79 GLY A CA 1
ATOM 591 C C . GLY A 1 79 ? 80.105 -1.787 -3.051 1.00 93.69 79 GLY A C 1
ATOM 592 O O . GLY A 1 79 ? 81.064 -2.336 -3.592 1.00 93.69 79 GLY A O 1
ATOM 593 N N . ASP A 1 80 ? 80.108 -1.434 -1.763 1.00 92.81 80 ASP A N 1
ATOM 594 C CA . ASP A 1 80 ? 81.156 -1.805 -0.797 1.00 92.81 80 ASP A CA 1
ATOM 595 C C . ASP A 1 80 ? 80.525 -2.341 0.506 1.00 92.81 80 ASP A C 1
ATOM 597 O O . ASP A 1 80 ? 79.811 -1.601 1.185 1.00 92.81 80 ASP A O 1
ATOM 601 N N . PRO A 1 81 ? 80.799 -3.594 0.924 1.00 93.81 81 PRO A N 1
ATOM 602 C CA . PRO A 1 81 ? 80.197 -4.208 2.115 1.00 93.81 81 PRO A CA 1
ATOM 603 C C . PRO A 1 81 ? 80.686 -3.637 3.466 1.00 93.81 81 PRO A C 1
ATOM 605 O O . PRO A 1 81 ? 80.606 -4.304 4.505 1.00 93.81 81 PRO A O 1
ATOM 608 N N . THR A 1 82 ? 81.197 -2.408 3.486 1.00 91.19 82 THR A N 1
ATOM 609 C CA . THR A 1 82 ? 81.633 -1.681 4.681 1.00 91.19 82 THR A CA 1
ATOM 610 C C . THR A 1 82 ? 80.576 -0.654 5.090 1.00 91.19 82 THR A C 1
ATOM 612 O O . THR A 1 82 ? 80.316 0.299 4.370 1.00 91.19 82 THR A O 1
ATOM 615 N N . ALA A 1 83 ? 79.956 -0.822 6.258 1.00 89.06 83 ALA A N 1
ATOM 616 C CA . ALA A 1 83 ? 78.885 0.047 6.759 1.00 89.06 83 ALA A CA 1
ATOM 617 C C . ALA A 1 83 ? 79.381 1.308 7.500 1.00 89.06 83 ALA A C 1
ATOM 619 O O . ALA A 1 83 ? 78.568 2.124 7.937 1.00 89.06 83 ALA A O 1
ATOM 620 N N . ASP A 1 84 ? 80.697 1.450 7.672 1.00 87.19 84 ASP A N 1
ATOM 621 C CA . ASP A 1 84 ? 81.334 2.644 8.232 1.00 87.19 84 ASP A CA 1
ATOM 622 C C . ASP A 1 84 ? 81.522 3.681 7.119 1.00 87.19 84 ASP A C 1
ATOM 624 O O . ASP A 1 84 ? 82.289 3.450 6.186 1.00 87.19 84 ASP A O 1
ATOM 628 N N . ALA A 1 85 ? 80.831 4.818 7.216 1.00 85.56 85 ALA A N 1
ATOM 629 C CA . ALA A 1 85 ? 80.828 5.849 6.180 1.00 85.56 85 ALA A CA 1
ATOM 630 C C . ALA A 1 85 ? 82.214 6.467 5.913 1.00 85.56 85 ALA A C 1
ATOM 632 O O . ALA A 1 85 ? 82.460 6.914 4.797 1.00 85.56 85 ALA A O 1
ATOM 633 N N . ASP A 1 86 ? 83.126 6.468 6.893 1.00 86.75 86 ASP A N 1
ATOM 634 C CA . ASP A 1 86 ? 84.484 7.004 6.711 1.00 86.75 86 ASP A CA 1
ATOM 635 C C . ASP A 1 86 ? 85.411 6.005 5.994 1.00 86.75 86 ASP A C 1
ATOM 637 O O . ASP A 1 86 ? 86.455 6.387 5.456 1.00 86.75 86 ASP A O 1
ATOM 641 N N . LEU A 1 87 ? 85.047 4.718 6.004 1.00 84.19 87 LEU A N 1
ATOM 642 C CA . LEU A 1 87 ? 85.802 3.626 5.384 1.00 84.19 87 LEU A CA 1
ATOM 643 C C . LEU A 1 87 ? 85.132 3.070 4.120 1.00 84.19 87 LEU A C 1
ATOM 645 O O . LEU A 1 87 ? 85.760 2.281 3.416 1.00 84.19 87 LEU A O 1
ATOM 649 N N . HIS A 1 88 ? 83.891 3.471 3.837 1.00 90.00 88 HIS A N 1
ATOM 650 C CA . HIS A 1 88 ? 83.129 3.056 2.669 1.00 90.00 88 HIS A CA 1
ATOM 651 C C . HIS A 1 88 ? 83.700 3.682 1.393 1.00 90.00 88 HIS A C 1
ATOM 653 O O . HIS A 1 88 ? 83.857 4.897 1.282 1.00 90.00 88 HIS A O 1
ATOM 659 N N . THR A 1 89 ? 84.007 2.835 0.417 1.00 90.81 89 THR A N 1
ATOM 660 C CA . THR A 1 89 ? 84.588 3.213 -0.880 1.00 90.81 89 THR A CA 1
ATOM 661 C C . THR A 1 89 ? 83.626 3.037 -2.056 1.00 90.81 89 THR A C 1
ATOM 663 O O . THR A 1 89 ? 83.987 3.384 -3.182 1.00 90.81 89 THR A O 1
ATOM 666 N N . GLY A 1 90 ? 82.425 2.511 -1.797 1.00 91.44 90 GLY A N 1
ATOM 667 C CA . GLY A 1 90 ? 81.328 2.405 -2.756 1.00 91.44 90 GLY A CA 1
ATOM 668 C C . GLY A 1 90 ? 80.570 3.719 -2.947 1.00 91.44 90 GLY A C 1
ATOM 669 O O . GLY A 1 90 ? 80.907 4.757 -2.371 1.00 91.44 90 GLY A O 1
ATOM 670 N N . ASP A 1 91 ? 79.539 3.667 -3.785 1.00 95.75 91 ASP A N 1
ATOM 671 C CA . ASP A 1 91 ? 78.687 4.817 -4.066 1.00 95.75 91 ASP A CA 1
ATOM 672 C C . ASP A 1 91 ? 77.709 5.093 -2.915 1.00 95.75 91 ASP A C 1
ATOM 674 O O . ASP A 1 91 ? 77.337 4.208 -2.141 1.00 95.75 91 ASP A O 1
ATOM 678 N N . SER A 1 92 ? 77.230 6.334 -2.832 1.00 92.88 92 SER A N 1
ATOM 679 C CA . SER A 1 92 ? 76.141 6.717 -1.934 1.00 92.88 92 SER A CA 1
ATOM 680 C C . SER A 1 92 ? 74.974 7.328 -2.708 1.00 92.88 92 SER A C 1
ATOM 682 O O . SER A 1 92 ? 75.158 8.039 -3.698 1.00 92.88 92 SER A O 1
ATOM 684 N N . ILE A 1 93 ? 73.756 7.065 -2.238 1.00 92.25 93 ILE A N 1
ATOM 685 C CA . ILE A 1 93 ? 72.519 7.648 -2.758 1.00 92.25 93 ILE A CA 1
ATOM 686 C C . ILE A 1 93 ? 71.983 8.597 -1.691 1.00 92.25 93 ILE A C 1
ATOM 688 O O . ILE A 1 93 ? 71.405 8.175 -0.683 1.00 92.25 93 ILE A O 1
ATOM 692 N N . ASP A 1 94 ? 72.232 9.889 -1.906 1.00 89.56 94 ASP A N 1
ATOM 693 C CA . ASP A 1 94 ? 72.079 10.919 -0.877 1.00 89.56 94 ASP A CA 1
ATOM 694 C C . ASP A 1 94 ? 72.893 10.535 0.379 1.00 89.56 94 ASP A C 1
ATOM 696 O O . ASP A 1 94 ? 74.123 10.469 0.296 1.00 89.56 94 ASP A O 1
ATOM 700 N N . VAL A 1 95 ? 72.250 10.238 1.513 1.00 87.88 95 VAL A N 1
ATOM 701 C CA . VAL A 1 95 ? 72.929 9.846 2.764 1.00 87.88 95 VAL A CA 1
ATOM 702 C C . VAL A 1 95 ? 73.057 8.332 2.969 1.00 87.88 95 VAL A C 1
ATOM 704 O O . VAL A 1 95 ? 73.616 7.905 3.978 1.00 87.88 95 VAL A O 1
ATOM 707 N N . ALA A 1 96 ? 72.526 7.514 2.058 1.00 92.75 96 ALA A N 1
ATOM 708 C CA . ALA A 1 96 ? 72.532 6.061 2.188 1.00 92.75 96 ALA A CA 1
ATOM 709 C C . ALA A 1 96 ? 73.699 5.427 1.413 1.00 92.75 96 ALA A C 1
ATOM 711 O O . ALA A 1 96 ? 74.009 5.844 0.299 1.00 92.75 96 ALA A O 1
ATOM 712 N N . LEU A 1 97 ? 74.343 4.417 1.996 1.00 94.88 97 LEU A N 1
ATOM 713 C CA . LEU A 1 97 ? 75.509 3.736 1.428 1.00 94.88 97 LEU A CA 1
ATOM 714 C C . LEU A 1 97 ? 75.068 2.559 0.555 1.00 94.88 97 LEU A C 1
ATOM 716 O O . LEU A 1 97 ? 74.254 1.741 0.992 1.00 94.88 97 LEU A O 1
ATOM 720 N N . VAL A 1 98 ? 75.624 2.426 -0.649 1.00 96.75 98 VAL A N 1
ATOM 721 C CA . VAL A 1 98 ? 75.399 1.249 -1.496 1.00 96.75 98 VAL A CA 1
ATOM 722 C C . VAL A 1 98 ? 76.334 0.141 -1.027 1.00 96.75 98 VAL A C 1
ATOM 724 O O . VAL A 1 98 ? 77.518 0.107 -1.348 1.00 96.75 98 VAL A O 1
ATOM 727 N N . ILE A 1 99 ? 75.808 -0.787 -0.234 1.00 95.81 99 ILE A N 1
ATOM 728 C CA . ILE A 1 99 ? 76.613 -1.852 0.381 1.00 95.81 99 ILE A CA 1
ATOM 729 C C . ILE A 1 99 ? 76.798 -3.072 -0.521 1.00 95.81 99 ILE A C 1
ATOM 731 O O . ILE A 1 99 ? 77.724 -3.854 -0.325 1.00 95.81 99 ILE A O 1
ATOM 735 N N . GLY A 1 100 ? 75.948 -3.222 -1.535 1.00 95.94 100 GLY A N 1
ATOM 736 C CA . GLY A 1 100 ? 76.071 -4.262 -2.548 1.00 95.94 100 GLY A CA 1
ATOM 737 C C . GLY A 1 100 ? 75.414 -3.832 -3.849 1.00 95.94 100 GLY A C 1
ATOM 738 O O . GLY A 1 100 ? 74.343 -3.236 -3.835 1.00 95.94 100 GLY A O 1
ATOM 739 N N . ALA A 1 101 ? 76.051 -4.137 -4.973 1.00 96.38 101 ALA A N 1
ATOM 740 C CA . ALA A 1 101 ? 75.485 -3.927 -6.297 1.00 96.38 101 ALA A CA 1
ATOM 741 C C . ALA A 1 101 ? 75.863 -5.127 -7.166 1.00 96.38 101 ALA A C 1
ATOM 743 O O . ALA A 1 101 ? 77.039 -5.340 -7.467 1.00 96.38 101 ALA A O 1
ATOM 744 N N . PHE A 1 102 ? 74.867 -5.937 -7.503 1.00 96.56 102 PHE A N 1
ATOM 745 C CA . PHE A 1 102 ? 75.024 -7.192 -8.223 1.00 96.56 102 PHE A CA 1
ATOM 746 C C . PHE A 1 102 ? 74.269 -7.052 -9.539 1.00 96.56 102 PHE A C 1
ATOM 748 O O . PHE A 1 102 ? 73.045 -7.097 -9.535 1.00 96.56 102 PHE A O 1
ATOM 755 N N . TYR A 1 103 ? 74.985 -6.830 -10.639 1.00 95.00 103 TYR A N 1
ATOM 756 C CA . TYR A 1 103 ? 74.415 -6.787 -11.989 1.00 95.00 103 TYR A CA 1
ATOM 757 C C . TYR A 1 103 ? 74.823 -8.046 -12.745 1.00 95.00 103 TYR A C 1
ATOM 759 O O . TYR A 1 103 ? 75.929 -8.548 -12.537 1.00 95.00 103 TYR A O 1
ATOM 767 N N . ASP A 1 104 ? 73.939 -8.542 -13.610 1.00 92.19 104 ASP A N 1
ATOM 768 C CA . ASP A 1 104 ? 74.109 -9.805 -14.340 1.00 92.19 104 ASP A CA 1
ATOM 769 C C . ASP A 1 104 ? 74.322 -11.021 -13.412 1.00 92.19 104 ASP A C 1
ATOM 771 O O . ASP A 1 104 ? 74.901 -12.036 -13.805 1.00 92.19 104 ASP A O 1
ATOM 775 N N . ASP A 1 105 ? 73.841 -10.932 -12.168 1.00 91.50 105 ASP A N 1
ATOM 776 C CA . ASP A 1 105 ? 73.972 -11.975 -11.152 1.00 91.50 105 ASP A CA 1
ATOM 777 C C . ASP A 1 105 ? 72.600 -12.358 -10.597 1.00 91.50 105 ASP A C 1
ATOM 779 O O . ASP A 1 105 ? 72.031 -11.697 -9.727 1.00 91.50 105 ASP A O 1
ATOM 783 N N . LYS A 1 106 ? 72.080 -13.475 -11.111 1.00 90.81 106 LYS A N 1
ATOM 784 C CA . LYS A 1 106 ? 70.788 -14.048 -10.715 1.00 90.81 106 LYS A CA 1
ATOM 785 C C . LYS A 1 106 ? 70.908 -15.117 -9.623 1.00 90.81 106 LYS A C 1
ATOM 787 O O . LYS A 1 106 ? 69.971 -15.878 -9.408 1.00 90.81 106 LYS A O 1
ATOM 792 N N . THR A 1 107 ? 72.073 -15.240 -8.985 1.00 91.06 107 THR A N 1
ATOM 793 C CA . THR A 1 107 ? 72.386 -16.382 -8.107 1.00 91.06 107 THR A CA 1
ATOM 794 C C . THR A 1 107 ? 72.820 -15.983 -6.708 1.00 91.06 107 THR A C 1
ATOM 796 O O . THR A 1 107 ? 72.587 -16.735 -5.760 1.00 91.06 107 THR A O 1
ATOM 799 N N . THR A 1 108 ? 73.440 -14.815 -6.552 1.00 93.25 108 THR A N 1
ATOM 800 C CA . THR A 1 108 ? 73.822 -14.326 -5.231 1.00 93.25 108 THR A CA 1
ATOM 801 C C . THR A 1 108 ? 72.580 -13.931 -4.437 1.00 93.25 108 THR A C 1
ATOM 803 O O . THR A 1 108 ? 71.719 -13.201 -4.919 1.00 93.25 108 THR A O 1
ATOM 806 N N . VAL A 1 109 ? 72.510 -14.430 -3.203 1.00 94.69 109 VAL A N 1
ATOM 807 C CA . VAL A 1 109 ? 71.388 -14.261 -2.259 1.00 94.69 109 VAL A CA 1
ATOM 808 C C . VAL A 1 109 ? 71.854 -13.805 -0.872 1.00 94.69 109 VAL A C 1
ATOM 810 O O . VAL A 1 109 ? 71.083 -13.799 0.087 1.00 94.69 109 VAL A O 1
ATOM 813 N N . LYS A 1 110 ? 73.150 -13.495 -0.724 1.00 94.12 110 LYS A N 1
ATOM 814 C CA . LYS A 1 110 ? 73.776 -13.184 0.564 1.00 94.12 110 LYS A CA 1
ATOM 815 C C . LYS A 1 110 ? 74.956 -12.221 0.423 1.00 94.12 110 LYS A C 1
ATOM 817 O O . LYS A 1 110 ? 75.804 -12.400 -0.447 1.00 94.12 110 LYS A O 1
ATOM 822 N N . LEU A 1 111 ? 75.057 -11.279 1.360 1.00 95.12 111 LEU A N 1
ATOM 823 C CA . LEU A 1 111 ? 76.162 -10.338 1.521 1.00 95.12 111 LEU A CA 1
ATOM 824 C C . LEU A 1 111 ? 76.548 -10.204 3.001 1.00 95.12 111 LEU A C 1
ATOM 826 O O . LEU A 1 111 ? 75.713 -9.856 3.832 1.00 95.12 111 LEU A O 1
ATOM 830 N N . ASP A 1 112 ? 77.817 -10.436 3.336 1.00 95.06 112 ASP A N 1
ATOM 831 C CA . ASP A 1 112 ? 78.332 -10.223 4.694 1.00 95.06 112 ASP A CA 1
ATOM 832 C C . ASP A 1 112 ? 78.931 -8.812 4.828 1.00 95.06 112 ASP A C 1
ATOM 834 O O . ASP A 1 112 ? 79.741 -8.390 4.006 1.00 95.06 112 ASP A O 1
ATOM 838 N N . LEU A 1 113 ? 78.528 -8.091 5.877 1.00 93.75 113 LEU A N 1
ATOM 839 C CA . LEU A 1 113 ? 78.881 -6.697 6.148 1.00 93.75 113 LEU A CA 1
ATOM 840 C C . LEU A 1 113 ? 79.905 -6.567 7.274 1.00 93.75 113 LEU A C 1
ATOM 842 O O . LEU A 1 113 ? 79.867 -7.300 8.269 1.00 93.75 113 LEU A O 1
ATOM 846 N N . SER A 1 114 ? 80.761 -5.554 7.162 1.00 90.44 114 SER A N 1
ATOM 847 C CA . SER A 1 114 ? 81.721 -5.147 8.193 1.00 90.44 114 SER A CA 1
ATOM 848 C C . SER A 1 114 ? 81.608 -3.650 8.507 1.00 90.44 114 SER A C 1
ATOM 850 O O . SER A 1 114 ? 80.884 -2.929 7.830 1.00 90.44 114 SER A O 1
ATOM 852 N N . GLY A 1 115 ? 82.278 -3.164 9.556 1.00 88.69 115 GLY A N 1
ATOM 853 C CA . GLY A 1 115 ? 82.261 -1.736 9.911 1.00 88.69 115 GLY A CA 1
ATOM 854 C C . GLY A 1 115 ? 80.963 -1.252 10.570 1.00 88.69 115 GLY A C 1
ATOM 855 O O . GLY A 1 115 ? 80.712 -0.055 10.623 1.00 88.69 115 GLY A O 1
ATOM 856 N N . LEU A 1 116 ? 80.124 -2.153 11.096 1.00 91.69 116 LEU A N 1
ATOM 857 C CA . LEU A 1 116 ? 78.949 -1.728 11.862 1.00 91.69 116 LEU A CA 1
ATOM 858 C C . LEU A 1 116 ? 79.375 -1.088 13.191 1.00 91.69 116 LEU A C 1
ATOM 860 O O . LEU A 1 116 ? 80.254 -1.594 13.888 1.00 91.69 116 LEU A O 1
ATOM 864 N N . ILE A 1 117 ? 78.686 -0.030 13.598 1.00 92.12 117 ILE A N 1
ATOM 865 C CA . ILE A 1 117 ? 78.871 0.605 14.902 1.00 92.12 117 ILE A CA 1
ATOM 866 C C . ILE A 1 117 ? 78.002 -0.144 15.931 1.00 92.12 117 ILE A C 1
ATOM 868 O O . ILE A 1 117 ? 76.835 -0.443 15.638 1.00 92.12 117 ILE A O 1
ATOM 872 N N . PRO A 1 118 ? 78.528 -0.507 17.119 1.00 91.88 118 PRO A N 1
ATOM 873 C CA . PRO A 1 118 ? 77.727 -1.109 18.185 1.00 91.88 118 PRO A CA 1
ATOM 874 C C . PRO A 1 118 ? 76.514 -0.244 18.556 1.00 91.88 118 PRO A C 1
ATOM 876 O O . PRO A 1 118 ? 76.581 0.981 18.494 1.00 91.88 118 PRO A O 1
ATOM 879 N N . ASP A 1 119 ? 75.401 -0.885 18.921 1.00 86.38 119 ASP A N 1
ATOM 880 C CA . ASP A 1 119 ? 74.155 -0.237 19.375 1.00 86.38 119 ASP A CA 1
ATOM 881 C C . ASP A 1 119 ? 73.539 0.798 18.407 1.00 86.38 119 ASP A C 1
ATOM 883 O O . ASP A 1 119 ? 72.691 1.600 18.793 1.00 86.38 119 ASP A O 1
ATOM 887 N N . THR A 1 120 ? 73.931 0.762 17.129 1.00 90.19 120 THR A N 1
ATOM 888 C CA . THR A 1 120 ? 73.360 1.596 16.063 1.00 90.19 120 THR A CA 1
ATOM 889 C C . THR A 1 120 ? 72.359 0.788 15.240 1.00 90.19 120 THR A C 1
ATOM 891 O O . THR A 1 120 ? 72.633 -0.357 14.863 1.00 90.19 120 THR A O 1
ATOM 894 N N . ALA A 1 121 ? 71.192 1.383 14.979 1.00 89.38 121 ALA A N 1
ATOM 895 C CA . ALA A 1 121 ? 70.173 0.809 14.109 1.00 89.38 121 ALA A CA 1
ATOM 896 C C . ALA A 1 121 ? 70.575 0.972 12.639 1.00 89.38 121 ALA A C 1
ATOM 898 O O . ALA A 1 121 ? 71.050 2.033 12.239 1.00 89.38 121 ALA A O 1
ATOM 899 N N . TYR A 1 122 ? 70.358 -0.078 11.851 1.00 90.38 122 TYR A N 1
ATOM 900 C CA . TYR A 1 122 ? 70.626 -0.086 10.419 1.00 90.38 122 TYR A CA 1
ATOM 901 C C . TYR A 1 122 ? 69.367 -0.481 9.659 1.00 90.38 122 TYR A C 1
ATOM 903 O O . TYR A 1 122 ? 68.694 -1.452 10.001 1.00 90.38 122 TYR A O 1
ATOM 911 N N . PHE A 1 123 ? 69.075 0.298 8.630 1.00 91.94 123 PHE A N 1
ATOM 912 C CA . PHE A 1 123 ? 67.902 0.217 7.782 1.00 91.94 123 PHE A CA 1
ATOM 913 C C . PHE A 1 123 ? 68.378 -0.165 6.386 1.00 91.94 123 PHE A C 1
ATOM 915 O O . PHE A 1 123 ? 69.134 0.586 5.768 1.00 91.94 123 PHE A O 1
ATOM 922 N N . ILE A 1 124 ? 67.994 -1.355 5.922 1.00 93.44 124 ILE A N 1
ATOM 923 C CA . ILE A 1 124 ? 68.507 -1.930 4.677 1.00 93.44 124 ILE A CA 1
ATOM 924 C C . ILE A 1 124 ? 67.356 -2.147 3.705 1.00 93.44 124 ILE A C 1
ATOM 926 O O . ILE A 1 124 ? 66.318 -2.692 4.085 1.00 93.44 124 ILE A O 1
ATOM 930 N N . THR A 1 125 ? 67.551 -1.720 2.460 1.00 93.19 125 THR A N 1
ATOM 931 C CA . THR A 1 125 ? 66.614 -1.948 1.356 1.00 93.19 125 THR A CA 1
ATOM 932 C C . THR A 1 125 ? 67.321 -2.600 0.173 1.00 93.19 125 THR A C 1
ATOM 934 O O . THR A 1 125 ? 68.497 -2.339 -0.075 1.00 93.19 125 THR A O 1
ATOM 937 N N . GLY A 1 126 ? 66.613 -3.474 -0.537 1.00 94.00 126 GLY A N 1
ATOM 938 C CA . GLY A 1 126 ? 67.085 -4.167 -1.732 1.00 94.00 126 GLY A CA 1
ATOM 939 C C . GLY A 1 126 ? 66.215 -3.823 -2.935 1.00 94.00 126 GLY A C 1
ATOM 940 O O . GLY A 1 126 ? 64.994 -3.897 -2.855 1.00 94.00 126 GLY A O 1
ATOM 941 N N . HIS A 1 127 ? 66.838 -3.453 -4.047 1.00 94.50 127 HIS A N 1
ATOM 942 C CA . HIS A 1 127 ? 66.165 -2.979 -5.253 1.00 94.50 127 HIS A CA 1
ATOM 943 C C . HIS A 1 127 ? 66.523 -3.878 -6.433 1.00 94.50 127 HIS A C 1
ATOM 945 O O . HIS A 1 127 ? 67.675 -3.879 -6.873 1.00 94.50 127 HIS A O 1
ATOM 951 N N . ALA A 1 128 ? 65.548 -4.647 -6.926 1.00 94.50 128 ALA A N 1
ATOM 952 C CA . ALA A 1 128 ? 65.697 -5.461 -8.132 1.00 94.50 128 ALA A CA 1
ATOM 953 C C . ALA A 1 128 ? 66.133 -4.594 -9.314 1.00 94.50 128 ALA A C 1
ATOM 955 O O . ALA A 1 128 ? 65.644 -3.469 -9.445 1.00 94.50 128 ALA A O 1
ATOM 956 N N . VAL A 1 129 ? 66.995 -5.114 -10.184 1.00 94.12 129 VAL A N 1
ATOM 957 C CA . VAL A 1 129 ? 67.415 -4.427 -11.411 1.00 94.12 129 VAL A CA 1
ATOM 958 C C . VAL A 1 129 ? 67.306 -5.349 -12.616 1.00 94.12 129 VAL A C 1
ATOM 960 O O . VAL A 1 129 ? 67.585 -6.543 -12.506 1.00 94.12 129 VAL A O 1
ATOM 963 N N . ASP A 1 130 ? 66.901 -4.805 -13.762 1.00 92.19 130 ASP A N 1
ATOM 964 C CA . ASP A 1 130 ? 66.880 -5.537 -15.030 1.00 92.19 130 ASP A CA 1
ATOM 965 C C . ASP A 1 130 ? 68.148 -5.334 -15.881 1.00 92.19 130 ASP A C 1
ATOM 967 O O . ASP A 1 130 ? 69.078 -4.610 -15.523 1.00 92.19 130 ASP A O 1
ATOM 971 N N . ASN A 1 131 ? 68.208 -6.000 -17.036 1.00 88.94 131 ASN A N 1
ATOM 972 C CA . ASN A 1 131 ? 69.353 -5.949 -17.954 1.00 88.94 131 ASN A CA 1
ATOM 973 C C . ASN A 1 131 ? 69.583 -4.580 -18.626 1.00 88.94 131 ASN A C 1
ATOM 975 O O . ASN A 1 131 ? 70.637 -4.364 -19.227 1.00 88.94 131 ASN A O 1
ATOM 979 N N . VAL A 1 132 ? 68.627 -3.653 -18.527 1.00 88.56 132 VAL A N 1
ATOM 980 C CA . VAL A 1 132 ? 68.750 -2.273 -19.015 1.00 88.56 132 VAL A CA 1
ATOM 981 C C . VAL A 1 132 ? 68.894 -1.266 -17.870 1.00 88.56 132 VAL A C 1
ATOM 983 O O . VAL A 1 132 ? 68.868 -0.059 -18.108 1.00 88.56 132 VAL A O 1
ATOM 986 N N . HIS A 1 133 ? 69.140 -1.750 -16.649 1.00 90.25 133 HIS A N 1
ATOM 987 C CA . HIS A 1 133 ? 69.318 -0.959 -15.432 1.00 90.25 133 HIS A CA 1
ATOM 988 C C . HIS A 1 133 ? 68.081 -0.140 -15.034 1.00 90.25 133 HIS A C 1
ATOM 990 O O . HIS A 1 133 ? 68.211 0.977 -14.526 1.00 90.25 133 HIS A O 1
ATOM 996 N N . ARG A 1 134 ? 66.875 -0.677 -15.255 1.00 89.94 134 ARG A N 1
ATOM 997 C CA . ARG A 1 134 ? 65.650 -0.189 -14.602 1.00 89.94 134 ARG A CA 1
ATOM 998 C C . ARG A 1 134 ? 65.515 -0.862 -13.245 1.00 89.94 134 ARG A C 1
ATOM 1000 O O . ARG A 1 134 ? 65.643 -2.083 -13.146 1.00 89.94 134 ARG A O 1
ATOM 1007 N N . TYR A 1 135 ? 65.249 -0.071 -12.212 1.00 89.56 135 TYR A N 1
ATOM 1008 C CA . TYR A 1 135 ? 65.160 -0.556 -10.842 1.00 89.56 135 TYR A CA 1
ATOM 1009 C C . TYR A 1 135 ? 63.711 -0.672 -10.382 1.00 89.56 135 TYR A C 1
ATOM 1011 O O . TYR A 1 135 ? 62.886 0.212 -10.626 1.00 89.56 135 TYR A O 1
ATOM 1019 N N . HIS A 1 136 ? 63.408 -1.701 -9.590 1.00 89.25 136 HIS A N 1
ATOM 1020 C CA . HIS A 1 136 ? 62.234 -1.647 -8.730 1.00 89.25 136 HIS A CA 1
ATOM 1021 C C . HIS A 1 136 ? 62.509 -0.696 -7.557 1.00 89.25 136 HIS A C 1
ATOM 1023 O O . HIS A 1 136 ? 63.042 -1.069 -6.509 1.00 89.25 136 HIS A O 1
ATOM 1029 N N . GLN A 1 137 ? 62.166 0.577 -7.754 1.00 82.19 137 GLN A N 1
ATOM 1030 C CA . GLN A 1 137 ? 62.520 1.654 -6.827 1.00 82.19 137 GLN A CA 1
ATOM 1031 C C . GLN A 1 137 ? 61.889 1.488 -5.439 1.00 82.19 137 GLN A C 1
ATOM 1033 O O . GLN A 1 137 ? 62.475 1.923 -4.452 1.00 82.19 137 GLN A O 1
ATOM 1038 N N . GLN A 1 138 ? 60.720 0.853 -5.330 1.00 78.69 138 GLN A N 1
ATOM 1039 C CA . GLN A 1 138 ? 60.093 0.592 -4.032 1.00 78.69 138 GLN A CA 1
ATOM 1040 C C . GLN A 1 138 ? 60.893 -0.428 -3.213 1.00 78.69 138 GLN A C 1
ATOM 1042 O O . GLN A 1 138 ? 61.195 -0.127 -2.058 1.00 78.69 138 GLN A O 1
ATOM 1047 N N . GLY A 1 139 ? 61.325 -1.523 -3.844 1.00 82.12 139 GLY A N 1
ATOM 1048 C CA . GLY A 1 139 ? 62.253 -2.504 -3.281 1.00 82.12 139 GLY A CA 1
ATOM 1049 C C . GLY A 1 139 ? 61.726 -3.263 -2.057 1.00 82.12 139 GLY A C 1
ATOM 1050 O O . GLY A 1 139 ? 60.698 -2.925 -1.471 1.00 82.12 139 GLY A O 1
ATOM 1051 N N . GLY A 1 140 ? 62.477 -4.282 -1.641 1.00 85.19 140 GLY A N 1
ATOM 1052 C CA . GLY A 1 140 ? 62.289 -4.973 -0.367 1.00 85.19 140 GLY A CA 1
ATOM 1053 C C . GLY A 1 140 ? 62.978 -4.218 0.772 1.00 85.19 140 GLY A C 1
ATOM 1054 O O . GLY A 1 140 ? 64.012 -3.581 0.569 1.00 85.19 140 GLY A O 1
ATOM 1055 N N . SER A 1 141 ? 62.443 -4.297 1.991 1.00 85.25 141 SER A N 1
ATOM 1056 C CA . SER A 1 141 ? 63.007 -3.631 3.174 1.00 85.25 141 SER A CA 1
ATOM 1057 C C . SER A 1 141 ? 63.084 -4.582 4.363 1.00 85.25 141 SER A C 1
ATOM 1059 O O . SER A 1 141 ? 62.162 -5.356 4.600 1.00 85.25 141 SER A O 1
ATOM 1061 N N . THR A 1 142 ? 64.146 -4.481 5.168 1.00 82.38 142 THR A N 1
ATOM 1062 C CA . THR A 1 142 ? 64.296 -5.270 6.409 1.00 82.38 142 THR A CA 1
ATOM 1063 C C . THR A 1 142 ? 63.432 -4.755 7.567 1.00 82.38 142 THR A C 1
ATOM 1065 O O . THR A 1 142 ? 63.471 -5.285 8.677 1.00 82.38 142 THR A O 1
ATOM 1068 N N . TYR A 1 143 ? 62.672 -3.688 7.326 1.00 78.25 143 TYR A N 1
ATOM 1069 C CA . TYR A 1 143 ? 61.829 -2.992 8.288 1.00 78.25 143 TYR A CA 1
ATOM 1070 C C . TYR A 1 143 ? 60.608 -2.392 7.584 1.00 78.25 143 TYR A C 1
ATOM 1072 O O . TYR A 1 143 ? 60.641 -2.098 6.387 1.00 78.25 143 TYR A O 1
ATOM 1080 N N . ALA A 1 144 ? 59.537 -2.151 8.338 1.00 64.81 144 ALA A N 1
ATOM 1081 C CA . ALA A 1 144 ? 58.355 -1.476 7.817 1.00 64.81 144 ALA A CA 1
ATOM 1082 C C . ALA A 1 144 ? 58.677 -0.007 7.491 1.00 64.81 144 ALA A C 1
ATOM 1084 O O . ALA A 1 144 ? 59.029 0.773 8.382 1.00 64.81 144 ALA A O 1
ATOM 1085 N N . LEU A 1 145 ? 58.568 0.374 6.216 1.00 60.50 145 LEU A N 1
ATOM 1086 C CA . LEU A 1 145 ? 58.730 1.762 5.789 1.00 60.50 145 LEU A CA 1
ATOM 1087 C C . LEU A 1 145 ? 57.541 2.598 6.301 1.00 60.50 145 LEU A C 1
ATOM 1089 O O . LEU A 1 145 ? 56.394 2.233 6.038 1.00 60.50 145 LEU A O 1
ATOM 1093 N N . PRO A 1 146 ? 57.767 3.733 6.988 1.00 51.44 146 PRO A N 1
ATOM 1094 C CA . PRO A 1 146 ? 56.703 4.686 7.275 1.00 51.44 146 PRO A CA 1
ATOM 1095 C C . PRO A 1 146 ? 56.344 5.415 5.973 1.00 51.44 146 PRO A C 1
ATOM 1097 O O . PRO A 1 146 ? 56.944 6.434 5.633 1.00 51.44 146 PRO A O 1
ATOM 1100 N N . TYR A 1 147 ? 55.415 4.865 5.192 1.00 51.47 147 TYR A N 1
ATOM 1101 C CA . TYR A 1 147 ? 54.963 5.502 3.956 1.00 51.47 147 TYR A CA 1
ATOM 1102 C C . TYR A 1 147 ? 54.191 6.796 4.260 1.00 51.47 147 TYR A C 1
ATOM 1104 O O . TYR A 1 147 ? 53.232 6.813 5.029 1.00 51.47 147 TYR A O 1
ATOM 1112 N N . LEU A 1 148 ? 54.623 7.897 3.640 1.00 40.62 148 LEU A N 1
ATOM 1113 C CA . LEU A 1 148 ? 53.943 9.193 3.634 1.00 40.62 148 LEU A CA 1
ATOM 1114 C C . LEU A 1 148 ? 52.720 9.137 2.700 1.00 40.62 148 LEU A C 1
ATOM 1116 O O . LEU A 1 148 ? 52.785 9.620 1.574 1.00 40.62 148 LEU A O 1
ATOM 1120 N N . TYR A 1 149 ? 51.606 8.578 3.168 1.00 41.50 149 TYR A N 1
ATOM 1121 C CA . TYR A 1 149 ? 50.279 8.872 2.617 1.00 41.50 149 TYR A CA 1
ATOM 1122 C C . TYR A 1 149 ? 49.506 9.692 3.653 1.00 41.50 149 TYR A C 1
ATOM 1124 O O . TYR A 1 149 ? 49.359 9.282 4.801 1.00 41.50 149 TYR A O 1
ATOM 1132 N N . THR A 1 150 ? 49.056 10.891 3.276 1.00 43.56 150 THR A N 1
ATOM 1133 C CA . THR A 1 150 ? 48.324 11.815 4.161 1.00 43.56 150 THR A CA 1
ATOM 1134 C C . THR A 1 150 ? 46.862 11.446 4.401 1.00 43.56 150 THR A C 1
ATOM 1136 O O . THR A 1 150 ? 46.187 12.191 5.092 1.00 43.56 150 THR A O 1
ATOM 1139 N N . GLU A 1 151 ? 46.370 10.314 3.911 1.00 37.72 151 GLU A N 1
ATOM 1140 C CA . GLU A 1 151 ? 45.072 9.758 4.305 1.00 37.72 151 GLU A CA 1
ATOM 1141 C C . GLU A 1 151 ? 45.187 8.225 4.242 1.00 37.72 151 GLU A C 1
ATOM 1143 O O . GLU A 1 151 ? 45.599 7.703 3.201 1.00 37.72 151 GLU A O 1
ATOM 1148 N N . PRO A 1 152 ? 44.877 7.487 5.322 1.00 35.81 152 PRO A N 1
ATOM 1149 C CA . PRO A 1 152 ? 44.845 6.037 5.279 1.00 35.81 152 PRO A CA 1
ATOM 1150 C C . PRO A 1 152 ? 43.603 5.629 4.489 1.00 35.81 152 PRO A C 1
ATOM 1152 O O . PRO A 1 152 ? 42.489 5.645 5.013 1.00 35.81 152 PRO A O 1
ATOM 1155 N N . VAL A 1 153 ? 43.775 5.239 3.228 1.00 40.69 153 VAL A N 1
ATOM 1156 C CA . VAL A 1 153 ? 42.811 4.304 2.654 1.00 40.69 153 VAL A CA 1
ATOM 1157 C C . VAL A 1 153 ? 43.069 3.014 3.413 1.00 40.69 153 VAL A C 1
ATOM 1159 O O . VAL A 1 153 ? 44.168 2.470 3.348 1.00 40.69 153 VAL A O 1
ATOM 1162 N N . ALA A 1 154 ? 42.125 2.612 4.260 1.00 38.75 154 ALA A N 1
ATOM 1163 C CA . ALA A 1 154 ? 42.216 1.325 4.919 1.00 38.75 154 ALA A CA 1
ATOM 1164 C C . ALA A 1 154 ? 42.355 0.277 3.815 1.00 38.75 154 ALA A C 1
ATOM 1166 O O . ALA A 1 154 ? 41.440 0.144 3.001 1.00 38.75 154 ALA A O 1
ATOM 1167 N N . ASP A 1 155 ? 43.487 -0.428 3.774 1.00 36.78 155 ASP A N 1
ATOM 1168 C CA . ASP A 1 155 ? 43.576 -1.656 3.002 1.00 36.78 155 ASP A CA 1
ATOM 1169 C C . ASP A 1 155 ? 42.435 -2.541 3.503 1.00 36.78 155 ASP A C 1
ATOM 1171 O O . ASP A 1 155 ? 42.432 -3.018 4.644 1.00 36.78 155 ASP A O 1
ATOM 1175 N N . LEU A 1 156 ? 41.410 -2.696 2.669 1.00 34.97 156 LEU A N 1
ATOM 1176 C CA . LEU A 1 156 ? 40.438 -3.757 2.830 1.00 34.97 156 LEU A CA 1
ATOM 1177 C C . LEU A 1 156 ? 41.223 -5.029 2.560 1.00 34.97 156 LEU A C 1
ATOM 1179 O O . LEU A 1 156 ? 41.392 -5.427 1.412 1.00 34.97 156 LEU A O 1
ATOM 1183 N N . GLY A 1 157 ? 41.769 -5.622 3.621 1.00 41.41 157 GLY A N 1
ATOM 1184 C CA . GLY A 1 157 ? 42.333 -6.956 3.545 1.00 41.41 157 GLY A CA 1
ATOM 1185 C C . GLY A 1 157 ? 41.259 -7.876 2.985 1.00 41.41 157 GLY A C 1
ATOM 1186 O O . GLY A 1 157 ? 40.300 -8.205 3.686 1.00 41.41 157 GLY A O 1
ATOM 1187 N N . GLY A 1 158 ? 41.396 -8.246 1.713 1.00 43.16 158 GLY A N 1
ATOM 1188 C CA . GLY A 1 158 ? 40.642 -9.345 1.145 1.00 43.16 158 GLY A CA 1
ATOM 1189 C C . GLY A 1 158 ? 40.969 -10.580 1.971 1.00 43.16 158 GLY A C 1
ATOM 1190 O O . GLY A 1 158 ? 42.137 -10.891 2.202 1.00 43.16 158 GLY A O 1
ATOM 1191 N N . TYR A 1 159 ? 39.943 -11.247 2.483 1.00 45.22 159 TYR A N 1
ATOM 1192 C CA . TYR A 1 159 ? 40.096 -12.580 3.035 1.00 45.22 159 TYR A CA 1
ATOM 1193 C C . TYR A 1 159 ? 39.269 -13.529 2.180 1.00 45.22 159 TYR A C 1
ATOM 1195 O O . TYR A 1 159 ? 38.169 -13.203 1.738 1.00 45.22 159 TYR A O 1
ATOM 1203 N N . HIS A 1 160 ? 39.831 -14.703 1.942 1.00 47.34 160 HIS A N 1
ATOM 1204 C CA . HIS A 1 160 ? 39.237 -15.778 1.171 1.00 47.34 160 HIS A CA 1
ATOM 1205 C C . HIS A 1 160 ? 39.095 -16.934 2.158 1.00 47.34 160 HIS A C 1
ATOM 1207 O O . HIS A 1 160 ? 40.071 -17.302 2.818 1.00 47.34 160 HIS A O 1
ATOM 1213 N N . GLU A 1 161 ? 37.897 -17.491 2.303 1.00 50.16 161 GLU A N 1
ATOM 1214 C CA . GLU A 1 161 ? 37.691 -18.667 3.145 1.00 50.16 161 GLU A CA 1
ATOM 1215 C C . GLU A 1 161 ? 37.755 -19.925 2.276 1.00 50.16 161 GLU A C 1
ATOM 1217 O O . GLU A 1 161 ? 36.846 -20.214 1.500 1.00 50.16 161 GLU A O 1
ATOM 1222 N N . VAL A 1 162 ? 38.842 -20.690 2.401 1.00 52.31 162 VAL A N 1
ATOM 1223 C CA . VAL A 1 162 ? 38.949 -22.001 1.752 1.00 52.31 162 VAL A CA 1
ATOM 1224 C C . VAL A 1 162 ? 38.293 -23.034 2.669 1.00 52.31 162 VAL A C 1
ATOM 1226 O O . VAL A 1 162 ? 38.809 -23.349 3.739 1.00 52.31 162 VAL A O 1
ATOM 1229 N N . CYS A 1 163 ? 37.123 -23.539 2.273 1.00 53.81 163 CYS A N 1
ATOM 1230 C CA . CYS A 1 163 ? 36.372 -24.538 3.034 1.00 53.81 163 CYS A CA 1
ATOM 1231 C C . CYS A 1 163 ? 36.635 -25.954 2.508 1.00 53.81 163 CYS A C 1
ATOM 1233 O O . CYS A 1 163 ? 36.409 -26.243 1.334 1.00 53.81 163 CYS A O 1
ATOM 1235 N N . TRP A 1 164 ? 37.012 -26.880 3.394 1.00 57.75 164 TRP A N 1
ATOM 1236 C CA . TRP A 1 164 ? 37.058 -28.314 3.087 1.00 57.75 164 TRP A CA 1
ATOM 1237 C C . TRP A 1 164 ? 35.880 -29.038 3.738 1.00 57.75 164 TRP A C 1
ATOM 1239 O O . TRP A 1 164 ? 35.463 -28.716 4.847 1.00 57.75 164 TRP A O 1
ATOM 1249 N N . SER A 1 165 ? 35.375 -30.088 3.090 1.00 55.00 165 SER A N 1
ATOM 1250 C CA . SER A 1 165 ? 34.225 -30.878 3.564 1.00 55.00 165 SER A CA 1
ATOM 1251 C C . SER A 1 165 ? 34.499 -31.747 4.808 1.00 55.00 165 SER A C 1
ATOM 1253 O O . SER A 1 165 ? 33.651 -32.545 5.209 1.00 55.00 165 SER A O 1
ATOM 1255 N N . SER A 1 166 ? 35.672 -31.621 5.441 1.00 60.12 166 SER A N 1
ATOM 1256 C CA . SER A 1 166 ? 36.040 -32.348 6.661 1.00 60.12 166 SER A CA 1
ATOM 1257 C C . SER A 1 166 ? 36.943 -31.505 7.566 1.00 60.12 166 SER A C 1
ATOM 1259 O O . SER A 1 166 ? 37.646 -30.621 7.087 1.00 60.12 166 SER A O 1
ATOM 1261 N N . THR A 1 167 ? 36.953 -31.790 8.872 1.00 64.88 167 THR A N 1
ATOM 1262 C CA . THR A 1 167 ? 37.844 -31.148 9.853 1.00 64.88 167 THR A CA 1
ATOM 1263 C C . THR A 1 167 ? 39.308 -31.483 9.549 1.00 64.88 167 THR A C 1
ATOM 1265 O O . THR A 1 167 ? 39.798 -32.534 9.970 1.00 64.88 167 THR A O 1
ATOM 1268 N N . LYS A 1 168 ? 39.986 -30.609 8.801 1.00 69.81 168 LYS A N 1
ATOM 1269 C CA . LYS A 1 168 ? 41.428 -30.647 8.525 1.00 69.81 168 LYS A CA 1
ATOM 1270 C C . LYS A 1 168 ? 42.108 -29.468 9.208 1.00 69.81 168 LYS A C 1
ATOM 1272 O O . LYS A 1 168 ? 41.574 -28.363 9.201 1.00 69.81 168 LYS A O 1
ATOM 1277 N N . ALA A 1 169 ? 43.262 -29.709 9.818 1.00 77.62 169 ALA A N 1
ATOM 1278 C CA . ALA A 1 169 ? 44.111 -28.648 10.344 1.00 77.62 169 ALA A CA 1
ATOM 1279 C C . ALA A 1 169 ? 45.061 -28.139 9.249 1.00 77.62 169 ALA A C 1
ATOM 1281 O O . ALA A 1 169 ? 45.452 -28.900 8.369 1.00 77.62 169 ALA A O 1
ATOM 1282 N N . LEU A 1 170 ? 45.504 -26.880 9.337 1.00 78.44 170 LEU A N 1
ATOM 1283 C CA . LEU A 1 170 ? 46.480 -26.306 8.392 1.00 78.44 170 LEU A CA 1
ATOM 1284 C C . LEU A 1 170 ? 47.796 -27.102 8.335 1.00 78.44 170 LEU A C 1
ATOM 1286 O O . LEU A 1 170 ? 48.463 -27.129 7.310 1.00 78.44 170 LEU A O 1
ATOM 1290 N N . THR A 1 171 ? 48.154 -27.785 9.422 1.00 83.12 171 THR A N 1
ATOM 1291 C CA . THR A 1 171 ? 49.353 -28.631 9.509 1.00 83.12 171 THR A CA 1
ATOM 1292 C C . THR A 1 171 ? 49.173 -30.026 8.912 1.00 83.12 171 THR A C 1
ATOM 1294 O O . THR A 1 171 ? 50.143 -30.780 8.839 1.00 83.12 171 THR A O 1
ATOM 1297 N N . ASP A 1 172 ? 47.949 -30.417 8.553 1.00 84.38 172 ASP A N 1
ATOM 1298 C CA . ASP A 1 172 ? 47.701 -31.729 7.966 1.00 84.38 172 ASP A CA 1
ATOM 1299 C C . ASP A 1 172 ? 48.312 -31.789 6.563 1.00 84.38 172 ASP A C 1
ATOM 1301 O O . ASP A 1 172 ? 48.296 -30.814 5.811 1.00 84.38 172 ASP A O 1
ATOM 1305 N N . SER A 1 173 ? 48.846 -32.954 6.196 1.00 85.50 173 SER A N 1
ATOM 1306 C CA . SER A 1 173 ? 49.380 -33.152 4.850 1.00 85.50 173 SER A CA 1
ATOM 1307 C C . SER A 1 173 ? 48.255 -33.186 3.814 1.00 85.50 173 SER A C 1
ATOM 1309 O O . SER A 1 173 ? 47.219 -33.821 4.036 1.00 85.50 173 SER A O 1
ATOM 1311 N N . THR A 1 174 ? 48.491 -32.559 2.662 1.00 84.44 174 THR A N 1
ATOM 1312 C CA . THR A 1 174 ? 47.584 -32.592 1.501 1.00 84.44 174 THR A CA 1
ATOM 1313 C C . THR A 1 174 ? 47.606 -33.938 0.777 1.00 84.44 174 THR A C 1
ATOM 1315 O O . THR A 1 174 ? 46.654 -34.286 0.081 1.00 84.44 174 THR A O 1
ATOM 1318 N N . GLY A 1 175 ? 48.687 -34.710 0.938 1.00 84.88 175 GLY A N 1
ATOM 1319 C CA . GLY A 1 175 ? 48.943 -35.932 0.174 1.00 84.88 175 GLY A CA 1
ATOM 1320 C C . GLY A 1 175 ? 49.435 -35.690 -1.259 1.00 84.88 175 GLY A C 1
ATOM 1321 O O . GLY A 1 175 ? 49.583 -36.659 -2.005 1.00 84.88 175 GLY A O 1
ATOM 1322 N N . LEU A 1 176 ? 49.701 -34.436 -1.644 1.00 85.06 176 LEU A N 1
ATOM 1323 C CA . LEU A 1 176 ? 50.284 -34.090 -2.941 1.00 85.06 176 LEU A CA 1
ATOM 1324 C C . LEU A 1 176 ? 51.757 -34.524 -3.008 1.00 85.06 176 LEU A C 1
ATOM 1326 O O . LEU A 1 176 ? 52.492 -34.483 -2.021 1.00 85.06 176 LEU A O 1
ATOM 1330 N N . SER A 1 177 ? 52.196 -34.978 -4.183 1.00 90.50 177 SER A N 1
ATOM 1331 C CA . SER A 1 177 ? 53.599 -35.347 -4.417 1.00 90.50 177 SER A CA 1
ATOM 1332 C C . SER A 1 177 ? 54.456 -34.117 -4.700 1.00 90.50 177 SER A C 1
ATOM 1334 O O . SER A 1 177 ? 54.140 -33.363 -5.614 1.00 90.50 177 SER A O 1
ATOM 1336 N N . SER A 1 178 ? 55.607 -34.001 -4.030 1.00 86.56 178 SER A N 1
ATOM 1337 C CA . SER A 1 178 ? 56.585 -32.911 -4.195 1.00 86.56 178 SER A CA 1
ATOM 1338 C C . SER A 1 178 ? 57.299 -32.853 -5.558 1.00 86.56 178 SER A C 1
ATOM 1340 O O . SER A 1 178 ? 58.322 -32.194 -5.686 1.00 86.56 178 SER A O 1
ATOM 1342 N N . THR A 1 179 ? 56.883 -33.662 -6.531 1.00 85.81 179 THR A N 1
ATOM 1343 C CA . THR A 1 179 ? 57.539 -33.785 -7.851 1.00 85.81 179 THR A CA 1
ATOM 1344 C C . THR A 1 179 ? 56.552 -33.605 -8.996 1.00 85.81 179 THR A C 1
ATOM 1346 O O . THR A 1 179 ? 56.823 -33.974 -10.137 1.00 85.81 179 THR A O 1
ATOM 1349 N N . THR A 1 180 ? 55.349 -33.140 -8.682 1.00 80.38 180 THR A N 1
ATOM 1350 C CA . THR A 1 180 ? 54.232 -33.074 -9.613 1.00 80.38 180 THR A CA 1
ATOM 1351 C C . THR A 1 180 ? 53.546 -31.739 -9.417 1.00 80.38 180 THR A C 1
ATOM 1353 O O . THR A 1 180 ? 53.225 -31.386 -8.288 1.00 80.38 180 THR A O 1
ATOM 1356 N N . SER A 1 181 ? 53.305 -31.020 -10.507 1.00 84.69 181 SER A N 1
ATOM 1357 C CA . SER A 1 181 ? 52.460 -29.831 -10.490 1.00 84.69 181 SER A CA 1
ATOM 1358 C C . SER A 1 181 ? 50.998 -30.238 -10.636 1.00 84.69 181 SER A C 1
ATOM 1360 O O . SER A 1 181 ? 50.671 -31.149 -11.401 1.00 84.69 181 SER A O 1
ATOM 1362 N N . TYR A 1 182 ? 50.127 -29.569 -9.896 1.00 81.38 182 TYR A N 1
ATOM 1363 C CA . TYR A 1 182 ? 48.694 -29.821 -9.862 1.00 81.38 182 TYR A CA 1
ATOM 1364 C C . TYR A 1 182 ? 47.959 -28.561 -10.307 1.00 81.38 182 TYR A C 1
ATOM 1366 O O . TYR A 1 182 ? 48.300 -27.461 -9.873 1.00 81.38 182 TYR A O 1
ATOM 1374 N N . THR A 1 183 ? 46.961 -28.732 -11.171 1.00 84.31 183 THR A N 1
ATOM 1375 C CA . THR A 1 183 ? 46.068 -27.653 -11.603 1.00 84.31 183 THR A CA 1
ATOM 1376 C C . THR A 1 183 ? 44.792 -27.701 -10.774 1.00 84.31 183 THR A C 1
ATOM 1378 O O . THR A 1 183 ? 44.215 -28.774 -10.579 1.00 84.31 183 THR A O 1
ATOM 1381 N N . PHE A 1 184 ? 44.397 -26.545 -10.258 1.00 80.88 184 PHE A N 1
ATOM 1382 C CA . PHE A 1 184 ? 43.210 -26.333 -9.452 1.00 80.88 184 PHE A CA 1
ATOM 1383 C C . PHE A 1 184 ? 42.268 -25.405 -10.208 1.00 80.88 184 PHE A C 1
ATOM 1385 O O . PHE A 1 184 ? 42.644 -24.275 -10.520 1.00 80.88 184 PHE A O 1
ATOM 1392 N N . ASP A 1 185 ? 41.052 -25.884 -10.446 1.00 79.12 185 ASP A N 1
ATOM 1393 C CA . ASP A 1 185 ? 39.975 -25.082 -11.017 1.00 79.12 185 ASP A CA 1
ATOM 1394 C C . ASP A 1 185 ? 39.355 -24.261 -9.880 1.00 79.12 185 ASP A C 1
ATOM 1396 O O . ASP A 1 185 ? 38.875 -24.812 -8.879 1.00 79.12 185 ASP A O 1
ATOM 1400 N N . LEU A 1 186 ? 39.410 -22.939 -9.997 1.00 75.19 186 LEU A N 1
ATOM 1401 C CA . LEU A 1 186 ? 38.977 -21.998 -8.968 1.00 75.19 186 LEU A CA 1
ATOM 1402 C C . LEU A 1 186 ? 38.005 -21.002 -9.573 1.00 75.19 186 LEU A C 1
ATOM 1404 O O . LEU A 1 186 ? 38.287 -20.413 -10.608 1.00 75.19 186 LEU A O 1
ATOM 1408 N N . GLN A 1 187 ? 36.893 -20.759 -8.888 1.00 67.62 187 GLN A N 1
ATOM 1409 C CA . GLN A 1 187 ? 35.977 -19.694 -9.266 1.00 67.62 187 GLN A CA 1
ATOM 1410 C C . GLN A 1 187 ? 36.243 -18.460 -8.397 1.00 67.62 187 GLN A C 1
ATOM 1412 O O . GLN A 1 187 ? 36.057 -18.512 -7.180 1.00 67.62 187 GLN A O 1
ATOM 1417 N N . ILE A 1 188 ? 36.676 -17.359 -9.011 1.00 68.44 188 ILE A N 1
ATOM 1418 C CA . ILE A 1 188 ? 36.930 -16.064 -8.360 1.00 68.44 188 ILE A CA 1
ATOM 1419 C C . ILE A 1 188 ? 35.979 -15.050 -8.993 1.00 68.44 188 ILE A C 1
ATOM 1421 O O . ILE A 1 188 ? 35.923 -14.939 -10.213 1.00 68.44 188 ILE A O 1
ATOM 1425 N N . ASP A 1 189 ? 35.164 -14.371 -8.180 1.00 59.88 189 ASP A N 1
ATOM 1426 C CA . ASP A 1 189 ? 34.160 -13.400 -8.645 1.00 59.88 189 ASP A CA 1
ATOM 1427 C C . ASP A 1 189 ? 33.304 -13.911 -9.815 1.00 59.88 189 ASP A C 1
ATOM 1429 O O . ASP A 1 189 ? 33.047 -13.209 -10.790 1.00 59.88 189 ASP A O 1
ATOM 1433 N N . THR A 1 190 ? 32.851 -15.166 -9.711 1.00 64.00 190 THR A N 1
ATOM 1434 C CA . THR A 1 190 ? 32.053 -15.902 -10.716 1.00 64.00 190 THR A CA 1
ATOM 1435 C C . THR A 1 190 ? 32.782 -16.305 -12.006 1.00 64.00 190 THR A C 1
ATOM 1437 O O . THR A 1 190 ? 32.174 -16.962 -12.851 1.00 64.00 190 THR A O 1
ATOM 1440 N N . THR A 1 191 ? 34.080 -16.014 -12.127 1.00 65.94 191 THR A N 1
ATOM 1441 C CA . THR A 1 191 ? 34.930 -16.396 -13.266 1.00 65.94 191 THR A CA 1
ATOM 1442 C C . THR A 1 191 ? 35.789 -17.609 -12.923 1.00 65.94 191 THR A C 1
ATOM 1444 O O . THR A 1 191 ? 36.376 -17.669 -11.844 1.00 65.94 191 THR A O 1
ATOM 1447 N N . ASP A 1 192 ? 35.864 -18.578 -13.835 1.00 76.19 192 ASP A N 1
ATOM 1448 C CA . ASP A 1 192 ? 36.687 -19.776 -13.662 1.00 76.19 192 ASP A CA 1
ATOM 1449 C C . ASP A 1 192 ? 38.147 -19.499 -14.058 1.00 76.19 192 ASP A C 1
ATOM 1451 O O . ASP A 1 192 ? 38.428 -18.941 -15.122 1.00 76.19 192 ASP A O 1
ATOM 1455 N N . HIS A 1 193 ? 39.077 -19.916 -13.204 1.00 75.31 193 HIS A N 1
ATOM 1456 C CA . HIS A 1 193 ? 40.519 -19.797 -13.378 1.00 75.31 193 HIS A CA 1
ATOM 1457 C C . HIS A 1 193 ? 41.203 -21.143 -13.133 1.00 75.31 193 HIS A C 1
ATOM 1459 O O . HIS A 1 193 ? 40.937 -21.808 -12.132 1.00 75.31 193 HIS A O 1
ATOM 1465 N N . ASP A 1 194 ? 42.166 -21.475 -13.991 1.00 81.12 194 ASP A N 1
ATOM 1466 C CA . ASP A 1 194 ? 43.028 -22.644 -13.819 1.00 81.12 194 ASP A CA 1
ATOM 1467 C C . ASP A 1 194 ? 44.350 -22.202 -13.182 1.00 81.12 194 ASP A C 1
ATOM 1469 O O . ASP A 1 194 ? 45.189 -21.566 -13.827 1.00 81.12 194 ASP A O 1
ATOM 1473 N N . ILE A 1 195 ? 44.565 -22.548 -11.912 1.00 82.75 195 ILE A N 1
ATOM 1474 C CA . ILE A 1 195 ? 45.804 -22.220 -11.199 1.00 82.75 195 ILE A CA 1
ATOM 1475 C C . ILE A 1 195 ? 46.679 -23.458 -11.072 1.00 82.75 195 ILE A C 1
ATOM 1477 O O . ILE A 1 195 ? 46.252 -24.489 -10.560 1.00 82.75 195 ILE A O 1
ATOM 1481 N N . THR A 1 196 ? 47.937 -23.354 -11.502 1.00 83.25 196 THR A N 1
ATOM 1482 C CA . THR A 1 196 ? 48.912 -24.445 -11.383 1.00 83.25 196 THR A CA 1
ATOM 1483 C C . THR A 1 196 ? 49.866 -24.198 -10.221 1.00 83.25 196 THR A C 1
ATOM 1485 O O . THR A 1 196 ? 50.505 -23.153 -10.161 1.00 83.25 196 THR A O 1
ATOM 1488 N N . ILE A 1 197 ? 49.989 -25.181 -9.327 1.00 85.12 197 ILE A N 1
ATOM 1489 C CA . ILE A 1 197 ? 50.861 -25.148 -8.144 1.00 85.12 197 ILE A CA 1
ATOM 1490 C C . ILE A 1 197 ? 51.785 -26.364 -8.163 1.00 85.12 197 ILE A C 1
ATOM 1492 O O . ILE A 1 197 ? 51.342 -27.477 -8.459 1.00 85.12 197 ILE A O 1
ATOM 1496 N N . ASP A 1 198 ? 53.066 -26.185 -7.832 1.00 84.12 198 ASP A N 1
ATOM 1497 C CA . ASP A 1 198 ? 53.967 -27.316 -7.604 1.00 84.12 198 ASP A CA 1
ATOM 1498 C C . ASP A 1 198 ? 53.607 -28.013 -6.284 1.00 84.12 198 ASP A C 1
ATOM 1500 O O . ASP A 1 198 ? 53.480 -27.384 -5.235 1.00 84.12 198 ASP A O 1
ATOM 1504 N N . GLY A 1 199 ? 53.458 -29.338 -6.305 1.00 83.88 199 GLY A N 1
ATOM 1505 C CA . GLY A 1 199 ? 53.225 -30.116 -5.095 1.00 83.88 199 GLY A CA 1
ATOM 1506 C C . GLY A 1 199 ? 54.349 -29.988 -4.060 1.00 83.88 199 GLY A C 1
ATOM 1507 O O . GLY A 1 199 ? 54.118 -30.305 -2.894 1.00 83.88 199 GLY A O 1
ATOM 1508 N N . ALA A 1 200 ? 55.545 -29.523 -4.447 1.00 85.44 200 ALA A N 1
ATOM 1509 C CA . ALA A 1 200 ? 56.611 -29.165 -3.510 1.00 85.44 200 ALA A CA 1
ATOM 1510 C C . ALA A 1 200 ? 56.227 -27.992 -2.588 1.00 85.44 200 ALA A C 1
ATOM 1512 O O . ALA A 1 200 ? 56.606 -28.003 -1.417 1.00 85.44 200 ALA A O 1
ATOM 1513 N N . ASP A 1 201 ? 55.417 -27.057 -3.088 1.00 83.12 201 ASP A N 1
ATOM 1514 C CA . ASP A 1 201 ? 54.994 -25.834 -2.395 1.00 83.12 201 ASP A CA 1
ATOM 1515 C C . ASP A 1 201 ? 53.655 -26.010 -1.655 1.00 83.12 201 ASP A C 1
ATOM 1517 O O . ASP A 1 201 ? 53.117 -25.068 -1.084 1.00 83.12 201 ASP A O 1
ATOM 1521 N N . ALA A 1 202 ? 53.098 -27.228 -1.656 1.00 88.31 202 ALA A N 1
ATOM 1522 C CA . ALA A 1 202 ? 51.753 -27.526 -1.162 1.00 88.31 202 ALA A CA 1
ATOM 1523 C C . ALA A 1 202 ? 51.683 -28.810 -0.310 1.00 88.31 202 ALA A C 1
ATOM 1525 O O . ALA A 1 202 ? 50.694 -29.548 -0.353 1.00 88.31 202 ALA A O 1
ATOM 1526 N N . LEU A 1 203 ? 52.737 -29.123 0.453 1.00 88.69 203 LEU A N 1
ATOM 1527 C CA . LEU A 1 203 ? 52.843 -30.378 1.219 1.00 88.69 203 LEU A CA 1
ATOM 1528 C C . LEU A 1 203 ? 51.899 -30.448 2.428 1.00 88.69 203 LEU A C 1
ATOM 1530 O O . LEU A 1 203 ? 51.446 -31.543 2.797 1.00 88.69 203 LEU A O 1
ATOM 1534 N N . THR A 1 204 ? 51.575 -29.300 3.025 1.00 90.00 204 THR A N 1
ATOM 1535 C CA . THR A 1 204 ? 50.522 -29.148 4.038 1.00 90.00 204 THR A CA 1
ATOM 1536 C C . THR A 1 204 ? 49.379 -28.279 3.522 1.00 90.00 204 THR A C 1
ATOM 1538 O O . THR A 1 204 ? 49.535 -27.542 2.550 1.00 90.00 204 THR A O 1
ATOM 1541 N N . PHE A 1 205 ? 48.199 -28.375 4.143 1.00 82.00 205 PHE A N 1
ATOM 1542 C CA . PHE A 1 205 ? 47.062 -27.534 3.755 1.00 82.00 205 PHE A CA 1
ATOM 1543 C C . PHE A 1 205 ? 47.360 -26.037 3.944 1.00 82.00 205 PHE A C 1
ATOM 1545 O O . PHE A 1 205 ? 46.869 -25.229 3.164 1.00 82.00 205 PHE A O 1
ATOM 1552 N N . GLY A 1 206 ? 48.192 -25.661 4.922 1.00 81.69 206 GLY A N 1
ATOM 1553 C CA . GLY A 1 206 ? 48.676 -24.289 5.092 1.00 81.69 206 GLY A CA 1
ATOM 1554 C C . GLY A 1 206 ? 49.586 -23.826 3.952 1.00 81.69 206 GLY A C 1
ATOM 1555 O O . GLY A 1 206 ? 49.420 -22.709 3.460 1.00 81.69 206 GLY A O 1
ATOM 1556 N N . ASP A 1 207 ? 50.485 -24.695 3.486 1.00 85.19 207 ASP A N 1
ATOM 1557 C CA . ASP A 1 207 ? 51.359 -24.395 2.343 1.00 85.19 207 ASP A CA 1
ATOM 1558 C C . ASP A 1 207 ? 50.534 -24.261 1.054 1.00 85.19 207 ASP A C 1
ATOM 1560 O O . ASP A 1 207 ? 50.681 -23.290 0.321 1.00 85.19 207 ASP A O 1
ATOM 1564 N N . LEU A 1 208 ? 49.565 -25.160 0.840 1.00 85.25 208 LEU A N 1
ATOM 1565 C CA . LEU A 1 208 ? 48.660 -25.104 -0.311 1.00 85.25 208 LEU A CA 1
ATOM 1566 C C . LEU A 1 208 ? 47.831 -23.811 -0.341 1.00 85.25 208 LEU A C 1
ATOM 1568 O O . LEU A 1 208 ? 47.681 -23.211 -1.400 1.00 85.25 208 LEU A O 1
ATOM 1572 N N . VAL A 1 209 ? 47.302 -23.367 0.804 1.00 81.88 209 VAL A N 1
ATOM 1573 C CA . VAL A 1 209 ? 46.584 -22.082 0.900 1.00 81.88 209 VAL A CA 1
ATOM 1574 C C . VAL A 1 209 ? 47.503 -20.914 0.547 1.00 81.88 209 VAL A C 1
ATOM 1576 O O . VAL A 1 209 ? 47.082 -19.995 -0.149 1.00 81.88 209 VAL A O 1
ATOM 1579 N N . THR A 1 210 ? 48.754 -20.952 1.004 1.00 81.62 210 THR A N 1
ATOM 1580 C CA . THR A 1 210 ? 49.745 -19.910 0.702 1.00 81.62 210 THR A CA 1
ATOM 1581 C C . THR A 1 210 ? 50.053 -19.876 -0.795 1.00 81.62 210 THR A C 1
ATOM 1583 O O . THR A 1 210 ? 49.909 -18.827 -1.414 1.00 81.62 210 THR A O 1
ATOM 1586 N N . ALA A 1 211 ? 50.340 -21.033 -1.398 1.00 82.88 211 ALA A N 1
ATOM 1587 C CA . ALA A 1 211 ? 50.619 -21.156 -2.826 1.00 82.88 211 ALA A CA 1
ATOM 1588 C C . ALA A 1 211 ? 49.430 -20.735 -3.713 1.00 82.88 211 ALA A C 1
ATOM 1590 O O . ALA A 1 211 ? 49.626 -20.082 -4.736 1.00 82.88 211 ALA A O 1
ATOM 1591 N N . LEU A 1 212 ? 48.192 -21.055 -3.311 1.00 82.19 212 LEU A N 1
ATOM 1592 C CA . LEU A 1 212 ? 46.980 -20.581 -3.991 1.00 82.19 212 LEU A CA 1
ATOM 1593 C C . LEU A 1 212 ? 46.862 -19.057 -3.925 1.00 82.19 212 LEU A C 1
ATOM 1595 O O . LEU A 1 212 ? 46.636 -18.423 -4.949 1.00 82.19 212 LEU A O 1
ATOM 1599 N N . ASN A 1 213 ? 47.050 -18.461 -2.747 1.00 76.44 213 ASN A N 1
ATOM 1600 C CA . ASN A 1 213 ? 46.976 -17.009 -2.590 1.00 76.44 213 ASN A CA 1
ATOM 1601 C C . ASN A 1 213 ? 48.066 -16.286 -3.390 1.00 76.44 213 ASN A C 1
ATOM 1603 O O . ASN A 1 213 ? 47.784 -15.258 -4.001 1.00 76.44 213 ASN A O 1
ATOM 1607 N N . ASP A 1 214 ? 49.290 -16.813 -3.415 1.00 75.25 214 ASP A N 1
ATOM 1608 C CA . ASP A 1 214 ? 50.386 -16.221 -4.185 1.00 75.25 214 ASP A CA 1
ATOM 1609 C C . ASP A 1 214 ? 50.132 -16.312 -5.692 1.00 75.25 214 ASP A C 1
ATOM 1611 O O . ASP A 1 214 ? 50.341 -15.337 -6.409 1.00 75.25 214 ASP A O 1
ATOM 1615 N N . ALA A 1 215 ? 49.573 -17.423 -6.171 1.00 76.06 215 ALA A N 1
ATOM 1616 C CA . ALA A 1 215 ? 49.166 -17.538 -7.565 1.00 76.06 215 ALA A CA 1
ATOM 1617 C C . ALA A 1 215 ? 47.990 -16.611 -7.926 1.00 76.06 215 ALA A C 1
ATOM 1619 O O . ALA A 1 215 ? 47.983 -16.044 -9.017 1.00 76.06 215 ALA A O 1
ATOM 1620 N N . ILE A 1 216 ? 47.030 -16.404 -7.014 1.00 73.94 216 ILE A N 1
ATOM 1621 C CA . ILE A 1 216 ? 45.895 -15.486 -7.215 1.00 73.94 216 ILE A CA 1
ATOM 1622 C C . ILE A 1 216 ? 46.366 -14.032 -7.346 1.00 73.94 216 ILE A C 1
ATOM 1624 O O . ILE A 1 216 ? 45.856 -13.308 -8.197 1.00 73.94 216 ILE A O 1
ATOM 1628 N N . LYS A 1 217 ? 47.376 -13.607 -6.574 1.00 65.88 217 LYS A N 1
ATOM 1629 C CA . LYS A 1 217 ? 47.964 -12.254 -6.687 1.00 65.88 217 LYS A CA 1
ATOM 1630 C C . LYS A 1 217 ? 48.516 -11.953 -8.083 1.00 65.88 217 LYS A C 1
ATOM 1632 O O . LYS A 1 217 ? 48.597 -10.791 -8.466 1.00 65.88 217 LYS A O 1
ATOM 1637 N N . LEU A 1 218 ? 48.896 -12.986 -8.834 1.00 66.62 218 LEU A N 1
ATOM 1638 C CA . LEU A 1 218 ? 49.482 -12.869 -10.168 1.00 66.62 218 LEU A CA 1
ATOM 1639 C C . LEU A 1 218 ? 48.436 -12.912 -11.297 1.00 66.62 218 LEU A C 1
ATOM 1641 O O . LEU A 1 218 ? 48.813 -12.818 -12.465 1.00 66.62 218 LEU A O 1
ATOM 1645 N N . LEU A 1 219 ? 47.141 -13.059 -10.977 1.00 70.19 219 LEU A N 1
ATOM 1646 C CA . LEU A 1 219 ? 46.064 -13.179 -11.970 1.00 70.19 219 LEU A CA 1
ATOM 1647 C C . LEU A 1 219 ? 45.688 -11.854 -12.654 1.00 70.19 219 LEU A C 1
ATOM 1649 O O . LEU A 1 219 ? 45.025 -11.890 -13.688 1.00 70.19 219 LEU A O 1
ATOM 1653 N N . GLU A 1 220 ? 46.138 -10.698 -12.155 1.00 56.81 220 GLU A N 1
ATOM 1654 C CA . GLU A 1 220 ? 45.848 -9.399 -12.772 1.00 56.81 220 GLU A CA 1
ATOM 1655 C C . GLU A 1 220 ? 47.085 -8.719 -13.378 1.00 56.81 220 GLU A C 1
ATOM 1657 O O . GLU A 1 220 ? 48.055 -8.383 -12.699 1.00 56.81 220 GLU A O 1
ATOM 1662 N N . ASN A 1 221 ? 47.001 -8.407 -14.675 1.00 46.88 221 ASN A N 1
ATOM 1663 C CA . ASN A 1 221 ? 47.774 -7.320 -15.275 1.00 46.88 221 ASN A CA 1
ATOM 1664 C C . ASN A 1 221 ? 46.915 -6.537 -16.286 1.00 46.88 221 ASN A C 1
ATOM 1666 O O . ASN A 1 221 ? 47.175 -6.601 -17.491 1.00 46.88 221 ASN A O 1
ATOM 1670 N N . PRO A 1 222 ? 45.859 -5.825 -15.844 1.00 48.00 222 PRO A N 1
ATOM 1671 C CA . PRO A 1 222 ? 45.133 -4.933 -16.735 1.00 48.00 222 PRO A CA 1
ATOM 1672 C C . PRO A 1 222 ? 46.049 -3.785 -17.185 1.00 48.00 222 PRO A C 1
ATOM 1674 O O . PRO A 1 222 ? 46.815 -3.214 -16.403 1.00 48.00 222 PRO A O 1
ATOM 1677 N N . PHE A 1 223 ? 45.975 -3.453 -18.476 1.00 38.25 223 PHE A N 1
ATOM 1678 C CA . PHE A 1 223 ? 46.769 -2.406 -19.114 1.00 38.25 223 PHE A CA 1
ATOM 1679 C C . PHE A 1 223 ? 46.710 -1.081 -18.337 1.00 38.25 223 PHE A C 1
ATOM 1681 O O . PHE A 1 223 ? 45.659 -0.455 -18.233 1.00 38.25 223 PHE A O 1
ATOM 1688 N N . GLN A 1 224 ? 47.861 -0.578 -17.879 1.00 37.97 224 GLN A N 1
ATOM 1689 C CA . GLN A 1 224 ? 47.988 0.804 -17.403 1.00 37.97 224 GLN A CA 1
ATOM 1690 C C . GLN A 1 224 ? 48.474 1.725 -18.529 1.00 37.97 224 GLN A C 1
ATOM 1692 O O . GLN A 1 224 ? 49.606 2.201 -18.533 1.00 37.97 224 GLN A O 1
ATOM 1697 N N . SER A 1 225 ? 47.589 2.008 -19.485 1.00 38.25 225 SER A N 1
ATOM 1698 C CA . SER A 1 225 ? 47.561 3.326 -20.125 1.00 38.25 225 SER A CA 1
ATOM 1699 C C . SER A 1 225 ? 46.309 4.029 -19.625 1.00 38.25 225 SER A C 1
ATOM 1701 O O . SER A 1 225 ? 45.235 3.440 -19.638 1.00 38.25 225 SER A O 1
ATOM 1703 N N . THR A 1 226 ? 46.397 5.292 -19.216 1.00 49.22 226 THR A N 1
ATOM 1704 C CA . THR A 1 226 ? 45.205 6.055 -18.808 1.00 49.22 226 THR A CA 1
ATOM 1705 C C . THR A 1 226 ? 44.271 6.376 -19.982 1.00 49.22 226 THR A C 1
ATOM 1707 O O . THR A 1 226 ? 43.231 6.999 -19.783 1.00 49.22 226 THR A O 1
ATOM 1710 N N . THR A 1 227 ? 44.625 6.000 -21.216 1.00 53.78 227 THR A N 1
ATOM 1711 C CA . THR A 1 227 ? 43.733 6.004 -22.388 1.00 53.78 227 THR A CA 1
ATOM 1712 C C . THR A 1 227 ? 44.365 5.180 -23.515 1.00 53.78 227 THR A C 1
ATOM 1714 O O . THR A 1 227 ? 45.500 5.441 -23.924 1.00 53.78 227 THR A O 1
ATOM 1717 N N . ALA A 1 228 ? 43.669 4.162 -24.021 1.00 55.94 228 ALA A N 1
ATOM 1718 C CA . ALA A 1 228 ? 44.120 3.410 -25.188 1.00 55.94 228 ALA A CA 1
ATOM 1719 C C . ALA A 1 228 ? 43.903 4.235 -26.477 1.00 55.94 228 ALA A C 1
ATOM 1721 O O . ALA A 1 228 ? 43.105 5.181 -26.498 1.00 55.94 228 ALA A O 1
ATOM 1722 N N . PRO A 1 229 ? 44.584 3.907 -27.592 1.00 57.78 229 PRO A N 1
ATOM 1723 C CA . PRO A 1 229 ? 44.298 4.530 -28.877 1.00 57.78 229 PRO A CA 1
ATOM 1724 C C . PRO A 1 229 ? 42.819 4.356 -29.230 1.00 57.78 229 PRO A C 1
ATOM 1726 O O . PRO A 1 229 ? 42.286 3.251 -29.166 1.00 57.78 229 PRO A O 1
ATOM 1729 N N . ASN A 1 230 ? 42.173 5.450 -29.630 1.00 65.62 230 ASN A N 1
ATOM 1730 C CA . ASN A 1 230 ? 40.744 5.507 -29.946 1.00 65.62 230 ASN A CA 1
ATOM 1731 C C . ASN A 1 230 ? 39.797 5.283 -28.753 1.00 65.62 230 ASN A C 1
ATOM 1733 O O . ASN A 1 230 ? 38.610 5.079 -28.992 1.00 65.62 230 ASN A O 1
ATOM 1737 N N . THR A 1 231 ? 40.254 5.328 -27.492 1.00 78.19 231 THR A N 1
ATOM 1738 C CA . THR A 1 231 ? 39.318 5.328 -26.353 1.00 78.19 231 THR A CA 1
ATOM 1739 C C . THR A 1 231 ? 38.327 6.483 -26.507 1.00 78.19 231 THR A C 1
ATOM 1741 O O . THR A 1 231 ? 38.707 7.620 -26.800 1.00 78.19 231 THR A O 1
ATOM 1744 N N . GLY A 1 232 ? 37.042 6.175 -26.356 1.00 83.38 232 GLY A N 1
ATOM 1745 C CA . GLY A 1 232 ? 35.935 7.094 -26.589 1.00 83.38 232 GLY A CA 1
ATOM 1746 C C . GLY A 1 232 ? 35.423 7.129 -28.033 1.00 83.38 232 GLY A C 1
ATOM 1747 O O . GLY A 1 232 ? 34.403 7.771 -28.285 1.00 83.38 232 GLY A O 1
ATOM 1748 N N . ALA A 1 233 ? 36.081 6.447 -28.977 1.00 88.31 233 ALA A N 1
ATOM 1749 C CA . ALA A 1 233 ? 35.613 6.349 -30.354 1.00 88.31 233 ALA A CA 1
ATOM 1750 C C . ALA A 1 233 ? 34.423 5.392 -30.473 1.00 88.31 233 ALA A C 1
ATOM 1752 O O . ALA A 1 233 ? 34.370 4.340 -29.833 1.00 88.31 233 ALA A O 1
ATOM 1753 N N . TYR A 1 234 ? 33.487 5.765 -31.342 1.00 91.75 234 TYR A N 1
ATOM 1754 C CA . TYR A 1 234 ? 32.266 5.013 -31.578 1.00 91.75 234 TYR A CA 1
ATOM 1755 C C . TYR A 1 234 ? 32.430 4.045 -32.746 1.00 91.75 234 TYR A C 1
ATOM 1757 O O . TYR A 1 234 ? 32.981 4.397 -33.792 1.00 91.75 234 TYR A O 1
ATOM 1765 N N . TRP A 1 235 ? 31.898 2.840 -32.592 1.00 92.44 235 TRP A N 1
ATOM 1766 C CA . TRP A 1 235 ? 31.750 1.850 -33.650 1.00 92.44 235 TRP A CA 1
ATOM 1767 C C . TRP A 1 235 ? 30.276 1.464 -33.771 1.00 92.44 235 TRP A C 1
ATOM 1769 O O . TRP A 1 235 ? 29.660 1.048 -32.796 1.00 92.44 235 TRP A O 1
ATOM 1779 N N . TYR A 1 236 ? 29.705 1.611 -34.966 1.00 90.69 236 TYR A N 1
ATOM 1780 C CA . TYR A 1 236 ? 28.337 1.183 -35.252 1.00 90.69 236 TYR A CA 1
ATOM 1781 C C . TYR A 1 236 ? 28.354 -0.116 -36.059 1.00 90.69 236 TYR A C 1
ATOM 1783 O O . TYR A 1 236 ? 28.790 -0.138 -37.216 1.00 90.69 236 TYR A O 1
ATOM 1791 N N . ASP A 1 237 ? 27.856 -1.198 -35.462 1.00 89.81 237 ASP A N 1
ATOM 1792 C CA . ASP A 1 237 ? 27.639 -2.461 -36.157 1.00 89.81 237 ASP A CA 1
ATOM 1793 C C . ASP A 1 237 ? 26.313 -2.401 -36.919 1.00 89.81 237 ASP A C 1
ATOM 1795 O O . ASP A 1 237 ? 25.233 -2.651 -36.381 1.00 89.81 237 ASP A O 1
ATOM 1799 N N . SER A 1 238 ? 26.401 -2.093 -38.213 1.00 84.00 238 SER A N 1
ATOM 1800 C CA . SER A 1 238 ? 25.231 -2.029 -39.097 1.00 84.00 238 SER A CA 1
ATOM 1801 C C . SER A 1 238 ? 24.477 -3.359 -39.257 1.00 84.00 238 SER A C 1
ATOM 1803 O O . SER A 1 238 ? 23.297 -3.332 -39.610 1.00 84.00 238 SER A O 1
ATOM 1805 N N . THR A 1 239 ? 25.118 -4.502 -38.979 1.00 83.88 239 THR A N 1
ATOM 1806 C CA . THR A 1 239 ? 24.504 -5.835 -39.093 1.00 83.88 239 THR A CA 1
ATOM 1807 C C . THR A 1 239 ? 23.676 -6.156 -37.856 1.00 83.88 239 THR A C 1
ATOM 1809 O O . THR A 1 239 ? 22.537 -6.603 -37.980 1.00 83.88 239 THR A O 1
ATOM 1812 N N . ALA A 1 240 ? 24.227 -5.892 -36.668 1.00 83.06 240 ALA A N 1
ATOM 1813 C CA . ALA A 1 240 ? 23.529 -6.080 -35.396 1.00 83.06 240 ALA A CA 1
ATOM 1814 C C . ALA A 1 240 ? 22.601 -4.905 -35.033 1.00 83.06 240 ALA A C 1
ATOM 1816 O O . ALA A 1 240 ? 21.725 -5.053 -34.187 1.00 83.06 240 ALA A O 1
ATOM 1817 N N . GLY A 1 241 ? 22.780 -3.741 -35.666 1.00 85.19 241 GLY A N 1
ATOM 1818 C CA . GLY A 1 241 ? 22.055 -2.512 -35.341 1.00 85.19 241 GLY A CA 1
ATOM 1819 C C . GLY A 1 241 ? 22.457 -1.901 -33.997 1.00 85.19 241 GLY A C 1
ATOM 1820 O O . GLY A 1 241 ? 21.644 -1.201 -33.403 1.00 85.19 241 GLY A O 1
ATOM 1821 N N . LYS A 1 242 ? 23.680 -2.170 -33.527 1.00 89.88 242 LYS A N 1
ATOM 1822 C CA . LYS A 1 242 ? 24.178 -1.782 -32.200 1.00 89.88 242 LYS A CA 1
ATOM 1823 C C . LYS A 1 242 ? 25.291 -0.742 -32.297 1.00 89.88 242 LYS A C 1
ATOM 1825 O O . LYS A 1 242 ? 26.077 -0.753 -33.246 1.00 89.88 242 LYS A O 1
ATOM 1830 N N . LEU A 1 243 ? 25.360 0.143 -31.306 1.00 90.75 243 LEU A N 1
ATOM 1831 C CA . LEU A 1 243 ? 26.442 1.110 -31.140 1.00 90.75 243 LEU A CA 1
ATOM 1832 C C . LEU A 1 243 ? 27.343 0.660 -29.994 1.00 90.75 243 LEU A C 1
ATOM 1834 O O . LEU A 1 243 ? 26.860 0.250 -28.945 1.00 90.75 243 LEU A O 1
ATOM 1838 N N . PHE A 1 244 ? 28.646 0.786 -30.187 1.00 91.75 244 PHE A N 1
ATOM 1839 C CA . PHE A 1 244 ? 29.645 0.499 -29.174 1.00 91.75 244 PHE A CA 1
ATOM 1840 C C . PHE A 1 244 ? 30.593 1.683 -29.015 1.00 91.75 244 PHE A C 1
ATOM 1842 O O . PHE A 1 244 ? 30.892 2.386 -29.984 1.00 91.75 244 PHE A O 1
ATOM 1849 N N . GLN A 1 245 ? 31.111 1.874 -27.809 1.00 91.75 245 GLN A N 1
ATOM 1850 C CA . GLN A 1 245 ? 32.241 2.751 -27.534 1.00 91.75 245 GLN A CA 1
ATOM 1851 C C . GLN A 1 245 ? 33.429 1.909 -27.093 1.00 91.75 245 GLN A C 1
ATOM 1853 O O . GLN A 1 245 ? 33.301 1.008 -26.270 1.00 91.75 245 GLN A O 1
ATOM 1858 N N . TRP A 1 246 ? 34.589 2.197 -27.673 1.00 87.12 246 TRP A N 1
ATOM 1859 C CA . TRP A 1 246 ? 35.841 1.589 -27.247 1.00 87.12 246 TRP A CA 1
ATOM 1860 C C . TRP A 1 246 ? 36.280 2.226 -25.925 1.00 87.12 246 TRP A C 1
ATOM 1862 O O . TRP A 1 246 ? 36.593 3.420 -25.899 1.00 87.12 246 TRP A O 1
ATOM 1872 N N . ASP A 1 247 ? 36.283 1.466 -24.829 1.00 80.56 247 ASP A N 1
ATOM 1873 C CA . ASP A 1 247 ? 36.770 1.941 -23.521 1.00 80.56 247 ASP A CA 1
ATOM 1874 C C . ASP A 1 247 ? 38.303 1.854 -23.404 1.00 80.56 247 ASP A C 1
ATOM 1876 O O . ASP A 1 247 ? 38.927 2.560 -22.613 1.00 80.56 247 ASP A O 1
ATOM 1880 N N . GLY A 1 248 ? 38.927 1.088 -24.296 1.00 70.31 248 GLY A N 1
ATOM 1881 C CA . GLY A 1 248 ? 40.359 0.841 -24.335 1.00 70.31 248 GLY A CA 1
ATOM 1882 C C . GLY A 1 248 ? 40.742 -0.628 -24.219 1.00 70.31 248 GLY A C 1
ATOM 1883 O O . GLY A 1 248 ? 41.889 -0.958 -24.513 1.00 70.31 248 GLY A O 1
ATOM 1884 N N . ASP A 1 249 ? 39.783 -1.476 -23.862 1.00 73.44 249 ASP A N 1
ATOM 1885 C CA . ASP A 1 249 ? 39.928 -2.919 -23.693 1.00 73.44 249 ASP A CA 1
ATOM 1886 C C . ASP A 1 249 ? 38.817 -3.683 -24.435 1.00 73.44 249 ASP A C 1
ATOM 1888 O O . ASP A 1 249 ? 39.069 -4.666 -25.136 1.00 73.44 249 ASP A O 1
ATOM 1892 N N . SER A 1 250 ? 37.586 -3.173 -24.373 1.00 81.00 250 SER A N 1
ATOM 1893 C CA . SER A 1 250 ? 36.396 -3.807 -24.923 1.00 81.00 250 SER A CA 1
ATOM 1894 C C . SER A 1 250 ? 35.473 -2.827 -25.662 1.00 81.00 250 SER A C 1
ATOM 1896 O O . SER A 1 250 ? 35.553 -1.598 -25.549 1.00 81.00 250 SER A O 1
ATOM 1898 N N . HIS A 1 251 ? 34.574 -3.385 -26.478 1.00 86.00 251 HIS A N 1
ATOM 1899 C CA . HIS A 1 251 ? 33.461 -2.644 -27.070 1.00 86.00 251 HIS A CA 1
ATOM 1900 C C . HIS A 1 251 ? 32.295 -2.622 -26.086 1.00 86.00 251 HIS A C 1
ATOM 1902 O O . HIS A 1 251 ? 31.517 -3.572 -26.019 1.00 86.00 251 HIS A O 1
ATOM 1908 N N . VAL A 1 252 ? 32.155 -1.518 -25.355 1.00 89.25 252 VAL A N 1
ATOM 1909 C CA . VAL A 1 252 ? 31.030 -1.300 -24.441 1.00 89.25 252 VAL A CA 1
ATOM 1910 C C . VAL A 1 252 ? 29.810 -0.892 -25.255 1.00 89.25 252 VAL A C 1
ATOM 1912 O O . VAL A 1 252 ? 29.847 0.103 -25.981 1.00 89.25 252 VAL A O 1
ATOM 1915 N N . GLU A 1 253 ? 28.730 -1.665 -25.164 1.00 90.69 253 GLU A N 1
ATOM 1916 C CA . GLU A 1 253 ? 27.480 -1.364 -25.864 1.00 90.69 253 GLU A CA 1
ATOM 1917 C C . GLU A 1 253 ? 26.849 -0.079 -25.309 1.00 90.69 253 GLU A C 1
ATOM 1919 O O . GLU A 1 253 ? 26.678 0.082 -24.101 1.00 90.69 253 GLU A O 1
ATOM 1924 N N . ILE A 1 254 ? 26.488 0.834 -26.210 1.00 89.19 254 ILE A N 1
ATOM 1925 C CA . ILE A 1 254 ? 25.764 2.065 -25.905 1.00 89.19 254 ILE A CA 1
ATOM 1926 C C . ILE A 1 254 ? 24.395 1.997 -26.572 1.00 89.19 254 ILE A C 1
ATOM 1928 O O . ILE A 1 254 ? 24.271 1.670 -27.753 1.00 89.19 254 ILE A O 1
ATOM 1932 N N . ALA A 1 255 ? 23.360 2.364 -25.818 1.00 86.44 255 ALA A N 1
ATOM 1933 C CA . ALA A 1 255 ? 22.014 2.497 -26.353 1.00 86.44 255 ALA A CA 1
ATOM 1934 C C . ALA A 1 255 ? 21.974 3.545 -27.481 1.00 86.44 255 ALA A C 1
ATOM 1936 O O . ALA A 1 255 ? 22.424 4.682 -27.318 1.00 86.44 255 ALA A O 1
ATOM 1937 N N . VAL A 1 256 ? 21.410 3.165 -28.627 1.00 88.62 256 VAL A N 1
ATOM 1938 C CA . VAL A 1 256 ? 21.263 4.031 -29.799 1.00 88.62 256 VAL A CA 1
ATOM 1939 C C . VAL A 1 256 ? 19.844 3.927 -30.341 1.00 88.62 256 VAL A C 1
ATOM 1941 O O . VAL A 1 256 ? 19.330 2.833 -30.567 1.00 88.62 256 VAL A O 1
ATOM 1944 N N . ILE A 1 257 ? 19.209 5.074 -30.565 1.00 86.25 257 ILE A N 1
ATOM 1945 C CA . ILE A 1 257 ? 17.913 5.150 -31.240 1.00 86.25 257 ILE A CA 1
ATOM 1946 C C . ILE A 1 257 ? 18.163 4.966 -32.738 1.00 86.25 257 ILE A C 1
ATOM 1948 O O . ILE A 1 257 ? 19.039 5.622 -33.305 1.00 86.25 257 ILE A O 1
ATOM 1952 N N . LYS A 1 258 ? 17.414 4.081 -33.398 1.00 84.38 258 LYS A N 1
ATOM 1953 C CA . LYS A 1 258 ? 17.570 3.796 -34.831 1.00 84.38 258 LYS A CA 1
ATOM 1954 C C . LYS A 1 258 ? 16.278 4.112 -35.569 1.00 84.38 258 LYS A C 1
ATOM 1956 O O . LYS A 1 258 ? 15.410 3.256 -35.704 1.00 84.38 258 LYS A O 1
ATOM 1961 N N . GLU A 1 259 ? 16.187 5.328 -36.087 1.00 82.50 259 GLU A N 1
ATOM 1962 C CA . GLU A 1 259 ? 14.987 5.822 -36.761 1.00 82.50 259 GLU A CA 1
ATOM 1963 C C . GLU A 1 259 ? 15.341 6.651 -37.997 1.00 82.50 259 GLU A C 1
ATOM 1965 O O . GLU A 1 259 ? 16.467 7.129 -38.146 1.00 82.50 259 GLU A O 1
ATOM 1970 N N . LEU A 1 260 ? 14.378 6.786 -38.912 1.00 80.81 260 LEU A N 1
ATOM 1971 C CA . LEU A 1 260 ? 14.493 7.616 -40.121 1.00 80.81 260 LEU A CA 1
ATOM 1972 C C . LEU A 1 260 ? 14.256 9.105 -39.833 1.00 80.81 260 LEU A C 1
ATOM 1974 O O . LEU A 1 260 ? 14.582 9.957 -40.655 1.00 80.81 260 LEU A O 1
ATOM 1978 N N . THR A 1 261 ? 13.635 9.418 -38.698 1.00 79.31 261 THR A N 1
ATOM 1979 C CA . THR A 1 261 ? 13.231 10.766 -38.302 1.00 79.31 261 THR A CA 1
ATOM 1980 C C . THR A 1 261 ? 13.859 11.140 -36.972 1.00 79.31 261 THR A C 1
ATOM 1982 O O . THR A 1 261 ? 14.232 10.280 -36.183 1.00 79.31 261 THR A O 1
ATOM 1985 N N . ASN A 1 262 ? 13.986 12.446 -36.740 1.00 79.44 262 ASN A N 1
ATOM 1986 C CA . ASN A 1 262 ? 14.518 12.993 -35.501 1.00 79.44 262 ASN A CA 1
ATOM 1987 C C . ASN A 1 262 ? 13.713 12.467 -34.282 1.00 79.44 262 ASN A C 1
ATOM 1989 O O . ASN A 1 262 ? 12.533 12.802 -34.189 1.00 79.44 262 ASN A O 1
ATOM 1993 N N . PRO A 1 263 ? 14.341 11.777 -33.309 1.00 75.88 263 PRO A N 1
ATOM 1994 C CA . PRO A 1 263 ? 13.646 11.225 -32.143 1.00 75.88 263 PRO A CA 1
ATOM 1995 C C . PRO A 1 263 ? 13.053 12.275 -31.193 1.00 75.88 263 PRO A C 1
ATOM 1997 O O . PRO A 1 263 ? 12.193 11.961 -30.383 1.00 75.88 263 PRO A O 1
ATOM 2000 N N . THR A 1 264 ? 13.488 13.539 -31.272 1.00 74.75 264 THR A N 1
ATOM 2001 C CA . THR A 1 264 ? 12.871 14.641 -30.510 1.00 74.75 264 THR A CA 1
ATOM 2002 C C . THR A 1 264 ? 11.665 15.256 -31.220 1.00 74.75 264 THR A C 1
ATOM 2004 O O . THR A 1 264 ? 10.999 16.131 -30.663 1.00 74.75 264 THR A O 1
ATOM 2007 N N . ALA A 1 265 ? 11.360 14.818 -32.445 1.00 70.88 265 ALA A N 1
ATOM 2008 C CA . ALA A 1 265 ? 10.209 15.264 -33.218 1.00 70.88 265 ALA A CA 1
ATOM 2009 C C . ALA A 1 265 ? 9.010 14.325 -33.008 1.00 70.88 265 ALA A C 1
ATOM 2011 O O . ALA A 1 265 ? 8.576 13.656 -33.937 1.00 70.88 265 ALA A O 1
ATOM 2012 N N . VAL A 1 266 ? 8.466 14.318 -31.790 1.00 67.94 266 VAL A N 1
ATOM 2013 C CA . VAL A 1 266 ? 7.185 13.662 -31.469 1.00 67.94 266 VAL A CA 1
ATOM 2014 C C . VAL A 1 266 ? 6.068 14.375 -32.235 1.00 67.94 266 VAL A C 1
ATOM 2016 O O . VAL A 1 266 ? 5.893 15.596 -32.096 1.00 67.94 266 VAL A O 1
ATOM 2019 N N . LEU A 1 267 ? 5.337 13.644 -33.077 1.00 70.69 267 LEU A N 1
ATOM 2020 C CA . LEU A 1 267 ? 4.217 14.187 -33.844 1.00 70.69 267 LEU A CA 1
ATOM 2021 C C . LEU A 1 267 ? 3.019 14.487 -32.924 1.00 70.69 267 LEU A C 1
ATOM 2023 O O . LEU A 1 267 ? 2.894 13.979 -31.810 1.00 70.69 267 LEU A O 1
ATOM 2027 N N . SER A 1 268 ? 2.111 15.355 -33.384 1.00 73.75 268 SER A N 1
ATOM 2028 C CA . SER A 1 268 ? 0.801 15.491 -32.731 1.00 73.75 268 SER A CA 1
ATOM 2029 C C . SER A 1 268 ? 0.088 14.135 -32.760 1.00 73.75 268 SER A C 1
ATOM 2031 O O . SER A 1 268 ? 0.157 13.450 -33.776 1.00 73.75 268 SER A O 1
ATOM 2033 N N . ASP A 1 269 ? -0.611 13.801 -31.675 1.00 81.81 269 ASP A N 1
ATOM 2034 C CA . ASP A 1 269 ? -1.377 12.564 -31.465 1.00 81.81 269 ASP A CA 1
ATOM 2035 C C . ASP A 1 269 ? -0.577 11.292 -31.117 1.00 81.81 269 ASP A C 1
ATOM 2037 O O . ASP A 1 269 ? -1.154 10.208 -31.084 1.00 81.81 269 ASP A O 1
ATOM 2041 N N . GLU A 1 270 ? 0.706 11.412 -30.761 1.00 87.88 270 GLU A N 1
ATOM 2042 C CA . GLU A 1 270 ? 1.480 10.305 -30.170 1.00 87.88 270 GLU A CA 1
ATOM 2043 C C . GLU A 1 270 ? 1.162 10.085 -28.680 1.00 87.88 270 GLU A C 1
ATOM 2045 O O . GLU A 1 270 ? 0.814 11.028 -27.956 1.00 87.88 270 GLU A O 1
ATOM 2050 N N . TYR A 1 271 ? 1.318 8.838 -28.222 1.00 90.62 271 TYR A N 1
ATOM 2051 C CA . TYR A 1 271 ? 1.078 8.405 -26.845 1.00 90.62 271 TYR A CA 1
ATOM 2052 C C . TYR A 1 271 ? 2.369 7.955 -26.163 1.00 90.62 271 TYR A C 1
ATOM 2054 O O . TYR A 1 271 ? 3.211 7.308 -26.779 1.00 90.62 271 TYR A O 1
ATOM 2062 N N . TRP A 1 272 ? 2.500 8.264 -24.876 1.00 90.94 272 TRP A N 1
ATOM 2063 C CA . TRP A 1 272 ? 3.637 7.897 -24.036 1.00 90.94 272 TRP A CA 1
ATOM 2064 C C . TRP A 1 272 ? 3.148 7.291 -22.719 1.00 90.94 272 TRP A C 1
ATOM 2066 O O . TRP A 1 272 ? 2.323 7.902 -22.040 1.00 90.94 272 TRP A O 1
ATOM 2076 N N . LEU A 1 273 ? 3.652 6.107 -22.373 1.00 90.56 273 LEU A N 1
ATOM 2077 C CA . LEU A 1 273 ? 3.456 5.441 -21.088 1.00 90.56 273 LEU A CA 1
ATOM 2078 C C . LEU A 1 273 ? 4.741 5.554 -20.264 1.00 90.56 273 LEU A C 1
ATOM 2080 O O . LEU A 1 273 ? 5.809 5.119 -20.709 1.00 90.56 273 LEU A O 1
ATOM 2084 N N . ASP A 1 274 ? 4.637 6.154 -19.079 1.00 87.38 274 ASP A N 1
ATOM 2085 C CA . ASP A 1 274 ? 5.763 6.273 -18.154 1.00 87.38 274 ASP A CA 1
ATOM 2086 C C . ASP A 1 274 ? 5.965 5.010 -17.289 1.00 87.38 274 ASP A C 1
ATOM 2088 O O . ASP A 1 274 ? 5.137 4.098 -17.263 1.00 87.38 274 ASP A O 1
ATOM 2092 N N . ASN A 1 275 ? 7.064 4.956 -16.529 1.00 85.88 275 ASN A N 1
ATOM 2093 C CA . ASN A 1 275 ? 7.361 3.828 -15.630 1.00 85.88 275 ASN A CA 1
ATOM 2094 C C . ASN A 1 275 ? 6.372 3.667 -14.460 1.00 85.88 275 ASN A C 1
ATOM 2096 O O . ASN A 1 275 ? 6.433 2.661 -13.756 1.00 85.88 275 ASN A O 1
ATOM 2100 N N . ASN A 1 276 ? 5.505 4.652 -14.218 1.00 85.81 276 ASN A N 1
ATOM 2101 C CA . ASN A 1 276 ? 4.467 4.589 -13.194 1.00 85.81 276 ASN A CA 1
ATOM 2102 C C . ASN A 1 276 ? 3.120 4.121 -13.774 1.00 85.81 276 ASN A C 1
ATOM 2104 O O . ASN A 1 276 ? 2.129 4.115 -13.046 1.00 85.81 276 ASN A O 1
ATOM 2108 N N . GLY A 1 277 ? 3.065 3.762 -15.063 1.00 84.75 277 GLY A N 1
ATOM 2109 C CA . GLY A 1 277 ? 1.837 3.364 -15.750 1.00 84.75 277 GLY A CA 1
ATOM 2110 C C . GLY A 1 277 ? 0.952 4.540 -16.177 1.00 84.75 277 GLY A C 1
ATOM 2111 O O . GLY A 1 277 ? -0.206 4.339 -16.532 1.00 84.75 277 GLY A 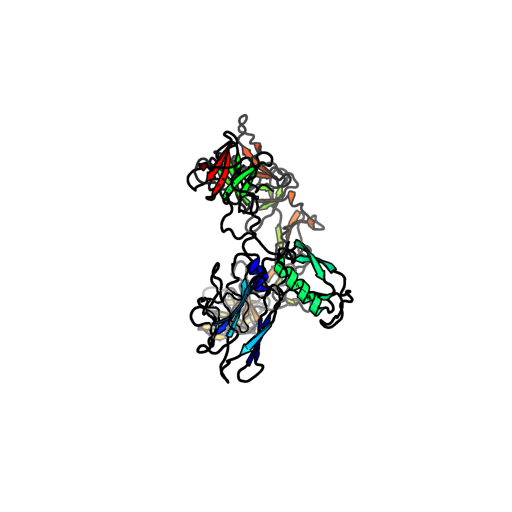O 1
ATOM 2112 N N . VAL A 1 278 ? 1.457 5.778 -16.156 1.00 88.88 278 VAL A N 1
ATOM 2113 C CA . VAL A 1 278 ? 0.683 6.956 -16.567 1.00 88.88 278 VAL A CA 1
ATOM 2114 C C . VAL A 1 278 ? 0.769 7.125 -18.079 1.00 88.88 278 VAL A C 1
ATOM 2116 O O . VAL A 1 278 ? 1.821 7.463 -18.624 1.00 88.88 278 VAL A O 1
ATOM 2119 N N . LEU A 1 279 ? -0.362 6.942 -18.763 1.00 91.88 279 LEU A N 1
ATOM 2120 C CA . LEU A 1 279 ? -0.476 7.207 -20.194 1.00 91.88 279 LEU A CA 1
ATOM 2121 C C . LEU A 1 279 ? -0.726 8.697 -20.456 1.00 91.88 279 LEU A C 1
ATOM 2123 O O . LEU A 1 279 ? -1.605 9.313 -19.854 1.00 91.88 279 LEU A O 1
ATOM 2127 N N . SER A 1 280 ? 0.000 9.280 -21.405 1.00 91.62 280 SER A N 1
ATOM 2128 C CA . SER A 1 280 ? -0.163 10.667 -21.838 1.00 91.62 280 SER A CA 1
ATOM 2129 C C . S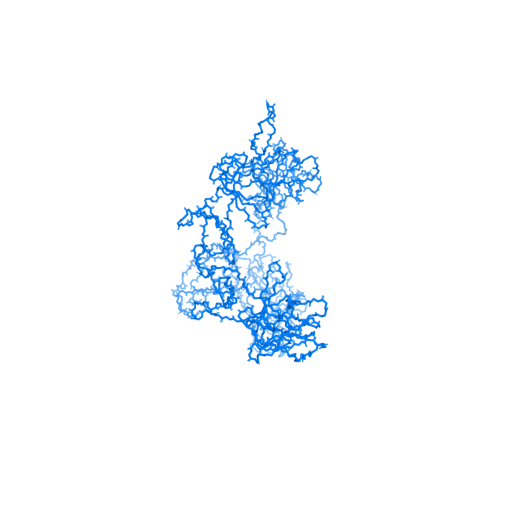ER A 1 280 ? -0.204 10.798 -23.361 1.00 91.62 280 SER A C 1
ATOM 2131 O O . SER A 1 280 ? 0.450 10.041 -24.065 1.00 91.62 280 SER A O 1
ATOM 2133 N N . LYS A 1 281 ? -0.927 11.799 -23.879 1.00 91.00 281 LYS A N 1
ATOM 2134 C CA . LYS A 1 281 ? -1.060 12.104 -25.316 1.00 91.00 281 LYS A CA 1
ATOM 2135 C C . LYS A 1 281 ? -0.455 13.464 -25.673 1.00 91.00 281 LYS A C 1
ATOM 2137 O O . LYS A 1 281 ? -0.630 14.442 -24.934 1.00 91.00 281 LYS A O 1
ATOM 2142 N N . LYS A 1 282 ? 0.200 13.569 -26.833 1.00 86.50 282 LYS A N 1
ATOM 2143 C CA . LYS A 1 282 ? 0.729 14.832 -27.372 1.00 86.50 282 LYS A CA 1
ATOM 2144 C C . LYS A 1 282 ? -0.352 15.609 -28.134 1.00 86.50 282 LYS A C 1
ATOM 2146 O O . LYS A 1 282 ? -0.770 15.211 -29.212 1.00 86.50 282 LYS A O 1
ATOM 2151 N N . THR A 1 283 ? -0.789 16.758 -27.612 1.00 78.56 283 THR A N 1
ATOM 2152 C CA . THR A 1 283 ? -1.938 17.529 -28.151 1.00 78.56 283 THR A CA 1
ATOM 2153 C C . THR A 1 283 ? -1.545 18.811 -28.910 1.00 78.56 283 THR A C 1
ATOM 2155 O O . THR A 1 283 ? -2.289 19.791 -28.940 1.00 78.56 283 THR A O 1
ATOM 2158 N N . GLY A 1 284 ? -0.347 18.856 -29.506 1.00 66.25 284 GLY A N 1
ATOM 2159 C CA . GLY A 1 284 ? 0.156 20.026 -30.252 1.00 66.25 284 GLY A CA 1
ATOM 2160 C C . GLY A 1 284 ? 0.650 21.205 -29.389 1.00 66.25 284 GLY A C 1
ATOM 2161 O O . GLY A 1 284 ? 1.171 22.185 -29.921 1.00 66.25 284 GLY A O 1
ATOM 2162 N N . SER A 1 285 ? 0.534 21.108 -28.061 1.00 63.84 285 SER A N 1
ATOM 2163 C CA . SER A 1 285 ? 1.224 21.935 -27.056 1.00 63.84 285 SER A CA 1
ATOM 2164 C C . SER A 1 285 ? 2.582 21.298 -26.695 1.00 63.84 285 SER A C 1
ATOM 2166 O O . SER A 1 285 ? 2.733 20.085 -26.858 1.00 63.84 285 SER A O 1
ATOM 2168 N N . PRO A 1 286 ? 3.588 22.038 -26.176 1.00 66.19 286 PRO A N 1
ATOM 2169 C CA . PRO A 1 286 ? 4.816 21.413 -25.676 1.00 66.19 286 PRO A CA 1
ATOM 2170 C C . PRO A 1 286 ? 4.573 20.392 -24.548 1.00 66.19 286 PRO A C 1
ATOM 2172 O O . PRO A 1 286 ? 5.402 19.506 -24.370 1.00 66.19 286 PRO A O 1
ATOM 2175 N N . ALA A 1 287 ? 3.446 20.453 -23.831 1.00 76.62 287 ALA A N 1
ATOM 2176 C CA . ALA A 1 287 ? 3.138 19.551 -22.718 1.00 76.62 287 ALA A CA 1
ATOM 2177 C C . ALA A 1 287 ? 2.383 18.274 -23.141 1.00 76.62 287 ALA A C 1
ATOM 2179 O O . ALA A 1 287 ? 1.531 18.305 -24.031 1.00 76.62 287 ALA A O 1
ATOM 2180 N N . TRP A 1 288 ? 2.678 17.171 -22.452 1.00 85.06 288 TRP A N 1
ATOM 2181 C CA . TRP A 1 288 ? 1.918 15.921 -22.490 1.00 85.06 288 TRP A CA 1
ATOM 2182 C C . TRP A 1 288 ? 0.621 16.052 -21.684 1.00 85.06 288 TRP A C 1
ATOM 2184 O O . TRP A 1 288 ? 0.629 16.594 -20.580 1.00 85.06 288 TRP A O 1
ATOM 2194 N N . ALA A 1 289 ? -0.497 15.580 -22.237 1.00 89.00 289 ALA A N 1
ATOM 2195 C CA . ALA A 1 289 ? -1.787 15.563 -21.553 1.00 89.00 289 ALA A CA 1
ATOM 2196 C C . ALA A 1 289 ? -2.088 14.151 -21.040 1.00 89.00 289 ALA A C 1
ATOM 2198 O O . ALA A 1 289 ? -2.246 13.237 -21.850 1.00 89.00 289 ALA A O 1
ATOM 2199 N N . ILE A 1 290 ? -2.190 13.981 -19.719 1.00 90.06 290 ILE A N 1
ATOM 2200 C CA . ILE A 1 290 ? -2.516 12.693 -19.086 1.00 90.06 290 ILE A CA 1
ATOM 2201 C C . ILE A 1 290 ? -3.862 12.186 -19.612 1.00 90.06 290 ILE A C 1
ATOM 2203 O O . ILE A 1 290 ? -4.834 12.943 -19.671 1.00 90.06 290 ILE A O 1
ATOM 2207 N N . GLN A 1 291 ? -3.897 10.915 -19.997 1.00 91.31 291 GLN A N 1
ATOM 2208 C CA . GLN A 1 291 ? -5.093 10.201 -20.417 1.00 91.31 291 GLN A CA 1
ATOM 2209 C C . GLN A 1 291 ? -5.550 9.288 -19.287 1.00 91.31 291 GLN A C 1
ATOM 2211 O O . GLN A 1 291 ? -4.754 8.575 -18.681 1.00 91.31 291 GLN A O 1
ATOM 2216 N N . THR A 1 292 ? -6.848 9.296 -19.008 1.00 89.31 292 THR A N 1
ATOM 2217 C CA . THR A 1 292 ? -7.443 8.282 -18.140 1.00 89.31 292 THR A CA 1
ATOM 2218 C C . THR A 1 292 ? -7.648 7.018 -18.965 1.00 89.31 292 THR A C 1
ATOM 2220 O O . THR A 1 292 ? -8.337 7.055 -19.985 1.00 89.31 292 THR A O 1
ATOM 2223 N N . VAL A 1 293 ? -7.041 5.915 -18.532 1.00 91.12 293 VAL A N 1
ATOM 2224 C CA . VAL A 1 293 ? -7.134 4.620 -19.210 1.00 91.12 293 VAL A CA 1
ATOM 2225 C C . VAL A 1 293 ? -8.160 3.757 -18.493 1.00 91.12 293 VAL A C 1
ATOM 2227 O O . VAL A 1 293 ? -8.147 3.636 -17.271 1.00 91.12 293 VAL A O 1
ATOM 2230 N N . ARG A 1 294 ? -9.076 3.171 -19.259 1.00 92.81 294 ARG A N 1
ATOM 2231 C CA . ARG A 1 294 ? -9.958 2.096 -18.793 1.00 92.81 294 ARG A CA 1
ATOM 2232 C C . ARG A 1 294 ? -9.202 0.784 -18.964 1.00 92.81 294 ARG A C 1
ATOM 2234 O O . ARG A 1 294 ? -8.830 0.471 -20.088 1.00 92.81 294 ARG A O 1
ATOM 2241 N N . GLU A 1 295 ? -8.962 0.032 -17.900 1.00 91.94 295 GLU A N 1
ATOM 2242 C CA . GLU A 1 295 ? -8.168 -1.204 -17.958 1.00 91.94 295 GLU A CA 1
ATOM 2243 C C . GLU A 1 295 ? -9.071 -2.419 -17.760 1.00 91.94 295 GLU A C 1
ATOM 2245 O O . GLU A 1 295 ? -9.526 -2.684 -16.651 1.00 91.94 295 GLU A O 1
ATOM 2250 N N . VAL A 1 296 ? -9.386 -3.135 -18.845 1.00 92.50 296 VAL A N 1
ATOM 2251 C CA . VAL A 1 296 ? -10.225 -4.341 -18.781 1.00 92.50 296 VAL A CA 1
ATOM 2252 C C . VAL A 1 296 ? -10.100 -5.183 -20.060 1.00 92.50 296 VAL A C 1
ATOM 2254 O O . VAL A 1 296 ? -9.812 -4.657 -21.126 1.00 92.50 296 VAL A O 1
ATOM 2257 N N . GLY A 1 297 ? -10.341 -6.495 -19.999 1.00 90.12 297 GLY A N 1
ATOM 2258 C CA . GLY A 1 297 ? -10.173 -7.417 -21.136 1.00 90.12 297 GLY A CA 1
ATOM 2259 C C . GLY A 1 297 ? -11.262 -7.379 -22.222 1.00 90.12 297 GLY A C 1
ATOM 2260 O O . GLY A 1 297 ? -11.287 -8.242 -23.098 1.00 90.12 297 GLY A O 1
ATOM 2261 N N . TRP A 1 298 ? -12.214 -6.448 -22.150 1.00 91.81 298 TRP A N 1
ATOM 2262 C CA . TRP A 1 298 ? -13.371 -6.355 -23.052 1.00 91.81 298 TRP A CA 1
ATOM 2263 C C . TRP A 1 298 ? -13.744 -4.894 -23.340 1.00 91.81 298 TRP A C 1
ATOM 2265 O O . TRP A 1 298 ? -13.381 -4.007 -22.585 1.00 91.81 298 TRP A O 1
ATOM 2275 N N . ASP A 1 299 ? -14.476 -4.628 -24.429 1.00 91.12 299 ASP A N 1
ATOM 2276 C CA . ASP A 1 299 ? -14.853 -3.260 -24.834 1.00 91.12 299 ASP A CA 1
ATOM 2277 C C . ASP A 1 299 ? -15.704 -2.564 -23.745 1.00 91.12 299 ASP A C 1
ATOM 2279 O O . ASP A 1 299 ? -16.866 -2.950 -23.559 1.00 91.12 299 ASP A O 1
ATOM 2283 N N . PRO A 1 300 ? -15.201 -1.510 -23.069 1.00 91.62 300 PRO A N 1
ATOM 2284 C CA . PRO A 1 300 ? -15.912 -0.867 -21.965 1.00 91.62 300 PRO A CA 1
ATOM 2285 C C . PRO A 1 300 ? -17.203 -0.157 -22.400 1.00 91.62 300 PRO A C 1
ATOM 2287 O O . PRO A 1 300 ? -18.114 0.014 -21.595 1.00 91.62 300 PRO A O 1
ATOM 2290 N N . GLY A 1 301 ? -17.332 0.191 -23.685 1.00 89.56 301 GLY A N 1
ATOM 2291 C CA . GLY A 1 301 ? -18.561 0.728 -24.271 1.00 89.56 301 GLY A CA 1
ATOM 2292 C C . GLY A 1 301 ? -19.597 -0.340 -24.641 1.00 89.56 301 GLY A C 1
ATOM 2293 O O . GLY A 1 301 ? -20.701 0.009 -25.060 1.00 89.56 301 GLY A O 1
ATOM 2294 N N . ASN A 1 302 ? -19.262 -1.629 -24.525 1.00 89.56 302 ASN A N 1
ATOM 2295 C CA . ASN A 1 302 ? -20.161 -2.749 -24.799 1.00 89.56 302 ASN A CA 1
ATOM 2296 C C . ASN A 1 302 ? -19.898 -3.952 -23.858 1.00 89.56 302 ASN A C 1
ATOM 2298 O O . ASN A 1 302 ? -19.488 -5.024 -24.320 1.00 89.56 302 ASN A O 1
ATOM 2302 N N . PRO A 1 303 ? -20.132 -3.791 -22.542 1.00 92.25 303 PRO A N 1
ATOM 2303 C CA . PRO A 1 303 ? -19.931 -4.840 -21.544 1.00 92.25 303 PRO A CA 1
ATOM 2304 C C . PRO A 1 303 ? -20.803 -6.079 -21.783 1.00 92.25 303 PRO A C 1
ATOM 2306 O O . PRO A 1 303 ? -21.948 -6.008 -22.241 1.00 92.25 303 PRO A O 1
ATOM 2309 N N . SER A 1 304 ? -20.276 -7.243 -21.398 1.00 91.75 304 SER A N 1
ATOM 2310 C CA . SER A 1 304 ? -21.042 -8.495 -21.351 1.00 91.75 304 SER A CA 1
ATOM 2311 C C . SER A 1 304 ? -21.874 -8.593 -20.064 1.00 91.75 304 SER A C 1
ATOM 2313 O O . SER A 1 304 ? -21.590 -7.912 -19.086 1.00 91.75 304 SER A O 1
ATOM 2315 N N . CYS A 1 305 ? -22.871 -9.484 -19.992 1.00 92.38 305 CYS A N 1
ATOM 2316 C CA . CYS A 1 305 ? -23.622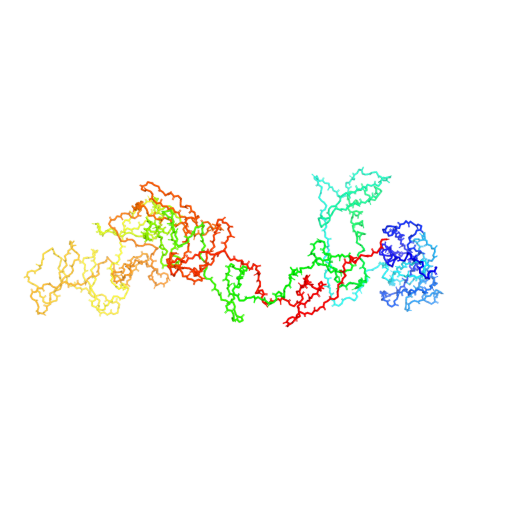 -9.719 -18.741 1.00 92.38 305 CYS A CA 1
ATOM 2317 C C . CYS A 1 305 ? -22.780 -10.361 -17.616 1.00 92.38 305 CYS A C 1
ATOM 2319 O O . CYS A 1 305 ? -23.276 -10.547 -16.504 1.00 92.38 305 CYS A O 1
ATOM 2321 N N . ALA A 1 306 ? -21.540 -10.759 -17.915 1.00 91.31 306 ALA A N 1
ATOM 2322 C CA . ALA A 1 306 ? -20.572 -11.201 -16.920 1.00 91.31 306 ALA A CA 1
ATOM 2323 C C . ALA A 1 306 ? -19.740 -10.036 -16.366 1.00 91.31 306 ALA A C 1
ATOM 2325 O O . ALA A 1 306 ? -18.970 -10.264 -15.447 1.00 91.31 306 ALA A O 1
ATOM 2326 N N . ALA A 1 307 ? -19.883 -8.818 -16.902 1.00 94.31 307 ALA A N 1
ATOM 2327 C CA . ALA A 1 307 ? -19.100 -7.665 -16.490 1.00 94.31 307 ALA A CA 1
ATOM 2328 C C . ALA A 1 307 ? -19.532 -7.130 -15.119 1.00 94.31 307 ALA A C 1
ATOM 2330 O O . ALA A 1 307 ? -20.726 -6.966 -14.828 1.00 94.31 307 ALA A O 1
ATOM 2331 N N . TYR A 1 308 ? -18.531 -6.790 -14.318 1.00 94.88 308 TYR A N 1
ATOM 2332 C CA . TYR A 1 308 ? -18.657 -6.107 -13.042 1.00 94.88 308 TYR A CA 1
ATOM 2333 C C . TYR A 1 308 ? -17.883 -4.802 -13.104 1.00 94.88 308 TYR A C 1
ATOM 2335 O O . TYR A 1 308 ? -16.853 -4.707 -13.766 1.00 94.88 308 TYR A O 1
ATOM 2343 N N . TRP A 1 309 ? -18.383 -3.807 -12.394 1.00 93.88 309 TRP A N 1
ATOM 2344 C CA . TRP A 1 309 ? -17.731 -2.521 -12.249 1.00 93.88 309 TRP A CA 1
ATOM 2345 C C . TRP A 1 309 ? -17.549 -2.234 -10.765 1.00 93.88 309 TRP A C 1
ATOM 2347 O O . TRP A 1 309 ? -18.532 -2.182 -10.022 1.00 93.88 309 TRP A O 1
ATOM 2357 N N . ASP A 1 310 ? -16.297 -2.077 -10.348 1.00 91.81 310 ASP A N 1
ATOM 2358 C CA . ASP A 1 310 ? -15.954 -1.507 -9.054 1.00 91.81 310 ASP A CA 1
ATOM 2359 C C . ASP A 1 310 ? -15.820 0.007 -9.213 1.00 91.81 310 ASP A C 1
ATOM 2361 O O . ASP A 1 310 ? -14.930 0.513 -9.913 1.00 91.81 310 ASP A O 1
ATOM 2365 N N . GLN A 1 311 ? -16.744 0.737 -8.590 1.00 90.12 311 GLN A N 1
ATOM 2366 C CA . GLN A 1 311 ? -16.662 2.181 -8.552 1.00 90.12 311 GLN A CA 1
ATOM 2367 C C . GLN A 1 311 ? -15.594 2.602 -7.543 1.00 90.12 311 GLN A C 1
ATOM 2369 O O . GLN A 1 311 ? -15.875 2.779 -6.354 1.00 90.12 311 GLN A O 1
ATOM 2374 N N . THR A 1 312 ? -14.370 2.792 -8.034 1.00 76.50 312 THR A N 1
ATOM 2375 C CA . THR A 1 312 ? -13.218 3.145 -7.205 1.00 76.50 312 THR A CA 1
ATOM 2376 C C . THR A 1 312 ? -13.434 4.496 -6.514 1.00 76.50 312 THR A C 1
ATOM 2378 O O . THR A 1 312 ? -13.481 5.550 -7.141 1.00 76.50 312 THR A O 1
ATOM 2381 N N . GLY A 1 313 ? -13.606 4.465 -5.189 1.00 64.38 313 GLY A N 1
ATOM 2382 C CA . GLY A 1 313 ? -13.902 5.628 -4.343 1.00 64.38 313 GLY A CA 1
ATOM 2383 C C . GLY A 1 313 ? -14.766 5.240 -3.140 1.00 64.38 313 GLY A C 1
ATOM 2384 O O . GLY A 1 313 ? -15.527 4.287 -3.210 1.00 64.38 313 GLY A O 1
ATOM 2385 N N . SER A 1 314 ? -14.657 5.938 -2.005 1.00 54.34 314 SER A N 1
ATOM 2386 C CA . SER A 1 314 ? -15.432 5.590 -0.797 1.00 54.34 314 SER A CA 1
ATOM 2387 C C . SER A 1 314 ? -16.935 5.850 -1.009 1.00 54.34 314 SER A C 1
ATOM 2389 O O . SER A 1 314 ? -17.277 6.974 -1.397 1.00 54.34 314 SER A O 1
ATOM 2391 N N . PRO A 1 315 ? -17.839 4.874 -0.757 1.00 56.38 315 PRO A N 1
ATOM 2392 C CA . PRO A 1 315 ? -17.647 3.651 0.043 1.00 56.38 315 PRO A CA 1
ATOM 2393 C C . PRO A 1 315 ? -17.422 2.316 -0.720 1.00 56.38 315 PRO A C 1
ATOM 2395 O O . PRO A 1 315 ? -17.684 1.269 -0.143 1.00 56.38 315 PRO A O 1
ATOM 2398 N N . GLY A 1 316 ? -16.926 2.306 -1.962 1.00 70.81 316 GLY A N 1
ATOM 2399 C CA . GLY A 1 316 ? -16.601 1.084 -2.720 1.00 70.81 316 GLY A CA 1
ATOM 2400 C C . GLY A 1 316 ? -17.860 0.303 -3.098 1.00 70.81 316 GLY A C 1
ATOM 2401 O O . GLY A 1 316 ? -18.258 -0.636 -2.414 1.00 70.81 316 GLY A O 1
ATOM 2402 N N . GLN A 1 317 ? -18.545 0.741 -4.153 1.00 88.75 317 GLN A N 1
ATOM 2403 C CA . GLN A 1 317 ? -19.813 0.159 -4.590 1.00 88.75 317 GLN A CA 1
ATOM 2404 C C . GLN A 1 317 ? -19.587 -0.715 -5.826 1.00 88.75 317 GLN A C 1
ATOM 2406 O O . GLN A 1 317 ? -19.163 -0.215 -6.866 1.00 88.75 317 GLN A O 1
ATOM 2411 N N . MET A 1 318 ? -19.957 -1.995 -5.736 1.00 93.06 318 MET A N 1
ATOM 2412 C CA . MET A 1 318 ? -19.925 -2.914 -6.875 1.00 93.06 318 MET A CA 1
ATOM 2413 C C . MET A 1 318 ? -21.212 -2.845 -7.695 1.00 93.06 318 MET A C 1
ATOM 2415 O O . MET A 1 318 ? -22.326 -2.784 -7.158 1.00 93.06 318 MET A O 1
ATOM 2419 N N . TRP A 1 319 ? -21.059 -2.937 -9.010 1.00 94.94 319 TRP A N 1
ATOM 2420 C CA . TRP A 1 319 ? -22.142 -2.979 -9.984 1.00 94.94 319 TRP A CA 1
ATOM 2421 C C . TRP A 1 319 ? -21.991 -4.199 -10.891 1.00 94.94 319 TRP A C 1
ATOM 2423 O O . TRP A 1 319 ? -20.882 -4.643 -11.172 1.00 94.94 319 TRP A O 1
ATOM 2433 N N . LYS A 1 320 ? -23.111 -4.738 -11.379 1.00 95.56 320 LYS A N 1
ATOM 2434 C CA . LYS A 1 320 ? -23.134 -5.823 -12.373 1.00 95.56 320 LYS A CA 1
ATOM 2435 C C . LYS A 1 320 ? -23.935 -5.392 -13.590 1.00 95.56 320 LYS A C 1
ATOM 2437 O O . LYS A 1 320 ? -25.033 -4.853 -13.431 1.00 95.56 320 LYS A O 1
ATOM 2442 N N . TRP A 1 321 ? -23.412 -5.644 -14.783 1.00 95.88 321 TRP A N 1
ATOM 2443 C CA . TRP A 1 321 ? -24.112 -5.327 -16.023 1.00 95.88 321 TRP A CA 1
ATOM 2444 C C . TRP A 1 321 ? -25.259 -6.310 -16.277 1.00 95.88 321 TRP A C 1
ATOM 2446 O O . TRP A 1 321 ? -25.060 -7.525 -16.264 1.00 95.88 321 TRP A O 1
ATOM 2456 N N . ASP A 1 322 ? -26.469 -5.804 -16.532 1.00 93.62 322 ASP A N 1
ATOM 2457 C CA . ASP A 1 322 ? -27.644 -6.647 -16.817 1.00 93.62 322 ASP A CA 1
ATOM 2458 C C . ASP A 1 322 ? -27.895 -6.897 -18.318 1.00 93.62 322 ASP A C 1
ATOM 2460 O O . ASP A 1 322 ? -28.824 -7.619 -18.688 1.00 93.62 322 ASP A O 1
ATOM 2464 N N . GLY A 1 323 ? -27.056 -6.316 -19.181 1.00 91.88 323 GLY A N 1
ATOM 2465 C CA . GLY A 1 323 ? -27.240 -6.263 -20.633 1.00 91.88 323 GLY A CA 1
ATOM 2466 C C . GLY A 1 323 ? -27.649 -4.879 -21.149 1.00 91.88 323 GLY A C 1
ATOM 2467 O O . GLY A 1 323 ? -27.612 -4.654 -22.358 1.00 91.88 323 GLY A O 1
ATOM 2468 N N . SER A 1 324 ? -28.030 -3.959 -20.261 1.00 90.44 324 SER A N 1
ATOM 2469 C CA . SER A 1 324 ? -28.487 -2.609 -20.607 1.00 90.44 324 SER A CA 1
ATOM 2470 C C . SER A 1 324 ? -28.076 -1.512 -19.622 1.00 90.44 324 SER A C 1
ATOM 2472 O O . SER A 1 324 ? -27.909 -0.369 -20.045 1.00 90.44 324 SER A O 1
ATOM 2474 N N . VAL A 1 325 ? -27.939 -1.833 -18.334 1.00 93.25 325 VAL A N 1
ATOM 2475 C CA . VAL A 1 325 ? -27.591 -0.883 -17.275 1.00 93.25 325 VAL A CA 1
ATOM 2476 C C . VAL A 1 325 ? -26.764 -1.559 -16.180 1.00 93.25 325 VAL A C 1
ATOM 2478 O O . VAL A 1 325 ? -26.896 -2.758 -15.907 1.00 93.25 325 VAL A O 1
ATOM 2481 N N . TRP A 1 326 ? -25.920 -0.773 -15.514 1.00 94.38 326 TRP A N 1
ATOM 2482 C CA . TRP A 1 326 ? -25.237 -1.178 -14.292 1.00 94.38 326 TRP A CA 1
ATOM 2483 C C . TRP A 1 326 ? -26.226 -1.264 -13.129 1.00 94.38 326 TRP A C 1
ATOM 2485 O O . TRP A 1 326 ? -26.836 -0.274 -12.725 1.00 94.38 326 TRP A O 1
ATOM 2495 N N . CYS A 1 327 ? -26.375 -2.458 -12.562 1.00 94.50 327 CYS A N 1
ATOM 2496 C CA . CYS A 1 327 ? -27.215 -2.706 -11.396 1.00 94.50 327 CYS A CA 1
ATOM 2497 C C . CYS A 1 327 ? -26.353 -2.778 -10.129 1.00 94.50 327 CYS A C 1
ATOM 2499 O O . CYS A 1 327 ? -25.497 -3.661 -10.026 1.00 94.50 327 CYS A O 1
ATOM 2501 N N . ALA A 1 328 ? -26.603 -1.893 -9.158 1.00 94.12 328 ALA A N 1
ATOM 2502 C CA . ALA A 1 328 ? -25.891 -1.888 -7.878 1.00 94.12 328 ALA A CA 1
ATOM 2503 C C . ALA A 1 328 ? -26.088 -3.212 -7.131 1.00 94.12 328 ALA A C 1
ATOM 2505 O O . ALA A 1 328 ? -27.202 -3.748 -7.066 1.00 94.12 328 ALA A O 1
ATOM 2506 N N . LYS A 1 329 ? -25.007 -3.729 -6.546 1.00 94.50 329 LYS A N 1
ATOM 2507 C CA . LYS A 1 329 ? -25.019 -4.945 -5.732 1.00 94.50 329 LYS A CA 1
ATOM 2508 C C . LYS A 1 329 ? -24.678 -4.632 -4.276 1.00 94.50 329 LYS A C 1
ATOM 2510 O O . LYS A 1 329 ? -23.784 -3.825 -4.029 1.00 94.50 329 LYS A O 1
ATOM 2515 N N . PRO A 1 330 ? -25.340 -5.262 -3.289 1.00 92.62 330 PRO A N 1
ATOM 2516 C CA . PRO A 1 330 ? -24.891 -5.182 -1.902 1.00 92.62 330 PRO A CA 1
ATOM 2517 C C . PRO A 1 330 ? -23.412 -5.567 -1.829 1.00 92.62 330 PRO A C 1
ATOM 2519 O O . PRO A 1 330 ? -23.057 -6.651 -2.282 1.00 92.62 330 PRO A O 1
ATOM 2522 N N . THR A 1 331 ? -22.561 -4.664 -1.347 1.00 91.00 331 THR A N 1
ATOM 2523 C CA . THR A 1 331 ? -21.105 -4.856 -1.333 1.00 91.00 331 THR A CA 1
ATOM 2524 C C . THR A 1 331 ? -20.637 -5.006 0.109 1.00 91.00 331 THR A C 1
ATOM 2526 O O . THR A 1 331 ? -20.951 -4.169 0.952 1.00 91.00 331 THR A O 1
ATOM 2529 N N . LEU A 1 332 ? -19.931 -6.096 0.395 1.00 88.19 332 LEU A N 1
ATOM 2530 C CA . LEU A 1 332 ? -19.393 -6.439 1.708 1.00 88.19 332 LEU A CA 1
ATOM 2531 C C . LEU A 1 332 ? -17.872 -6.300 1.631 1.00 88.19 332 LEU A C 1
ATOM 2533 O O . LEU A 1 332 ? -17.233 -7.032 0.878 1.00 88.19 332 LEU A O 1
ATOM 2537 N N . ILE A 1 333 ? -17.296 -5.361 2.381 1.00 85.31 333 ILE A N 1
ATOM 2538 C CA . ILE A 1 333 ? -15.850 -5.102 2.392 1.00 85.31 333 ILE A CA 1
ATOM 2539 C C . ILE A 1 333 ? -15.298 -5.558 3.738 1.00 85.31 333 ILE A C 1
ATOM 2541 O O . ILE A 1 333 ? -15.444 -4.868 4.744 1.00 85.31 333 ILE A O 1
ATOM 2545 N N . GLN A 1 334 ? -14.692 -6.741 3.765 1.00 79.00 334 GLN A N 1
ATOM 2546 C CA . GLN A 1 334 ? -14.124 -7.333 4.979 1.00 79.00 334 GLN A CA 1
ATOM 2547 C C . GLN A 1 334 ? -13.118 -8.429 4.628 1.00 79.00 334 GLN A C 1
ATOM 2549 O O . GLN A 1 334 ? -13.197 -9.042 3.569 1.00 79.00 334 GLN A O 1
ATOM 2554 N N . THR A 1 335 ? -12.169 -8.695 5.520 1.00 78.75 335 THR A N 1
ATOM 2555 C CA . THR A 1 335 ? -11.085 -9.675 5.309 1.00 78.75 335 THR A CA 1
ATOM 2556 C C . THR A 1 335 ? -11.539 -11.127 5.436 1.00 78.75 335 THR A C 1
ATOM 2558 O O . THR A 1 335 ? -10.932 -12.025 4.847 1.00 78.75 335 THR A O 1
ATOM 2561 N N . LYS A 1 336 ? -12.592 -11.360 6.221 1.00 81.12 336 LYS A N 1
ATOM 2562 C CA . LYS A 1 336 ? -13.169 -12.673 6.509 1.00 81.12 336 LYS A CA 1
ATOM 2563 C C . LYS A 1 336 ? -14.405 -12.910 5.650 1.00 81.12 336 LYS A C 1
ATOM 2565 O O . LYS A 1 336 ? -15.155 -11.974 5.391 1.00 81.12 336 LYS A O 1
ATOM 2570 N N . ASP A 1 337 ? -14.634 -14.163 5.269 1.00 85.00 337 ASP A N 1
ATOM 2571 C CA . ASP A 1 337 ? -15.845 -14.589 4.563 1.00 85.00 337 ASP A CA 1
ATOM 2572 C C . ASP A 1 337 ? -17.111 -14.140 5.334 1.00 85.00 337 ASP A C 1
ATOM 2574 O O . ASP A 1 337 ? -17.304 -14.569 6.477 1.00 85.00 337 ASP A O 1
ATOM 2578 N N . PRO A 1 338 ? -17.976 -13.292 4.740 1.00 86.38 338 PRO A N 1
ATOM 2579 C CA . PRO A 1 338 ? -19.189 -12.790 5.388 1.00 86.38 338 PRO A CA 1
ATOM 2580 C C . PRO A 1 338 ? -20.223 -13.852 5.756 1.00 86.38 338 PRO A C 1
ATOM 2582 O O . PRO A 1 338 ? -21.125 -13.579 6.545 1.00 86.38 338 PRO A O 1
ATOM 2585 N N . SER A 1 339 ? -20.130 -15.052 5.180 1.00 85.25 339 SER A N 1
ATOM 2586 C CA . SER A 1 339 ? -21.018 -16.166 5.526 1.00 85.25 339 SER A CA 1
ATOM 2587 C C . SER A 1 339 ? -20.649 -16.817 6.860 1.00 85.25 339 SER A C 1
ATOM 2589 O O . SER A 1 339 ? -21.433 -17.588 7.418 1.00 85.25 339 SER A O 1
ATOM 2591 N N . CYS A 1 340 ? -19.469 -16.500 7.397 1.00 82.56 340 CYS A N 1
ATOM 2592 C CA . CYS A 1 340 ? -19.051 -16.910 8.727 1.00 82.56 340 CYS A CA 1
ATOM 2593 C C . CYS A 1 340 ? -19.580 -15.943 9.794 1.00 82.56 340 CYS A C 1
ATOM 2595 O O . CYS A 1 340 ? -19.833 -14.770 9.531 1.00 82.56 340 CYS A O 1
ATOM 2597 N N . ALA A 1 341 ? -19.680 -16.428 11.033 1.00 80.94 341 ALA A N 1
ATOM 2598 C CA . ALA A 1 341 ? -19.862 -15.551 12.185 1.00 80.94 341 ALA A CA 1
ATOM 2599 C C . ALA A 1 341 ? -18.712 -14.520 12.255 1.00 80.94 341 ALA A C 1
ATOM 2601 O O . ALA A 1 341 ? -17.558 -14.888 11.968 1.00 80.94 341 ALA A O 1
ATOM 2602 N N . PRO A 1 342 ? -18.991 -13.255 12.618 1.00 83.31 342 PRO A N 1
ATOM 2603 C CA . PRO A 1 342 ? -17.948 -12.251 12.788 1.00 83.31 342 PRO A CA 1
ATOM 2604 C C . PRO A 1 342 ? -16.990 -12.645 13.917 1.00 83.31 342 PRO A C 1
ATOM 2606 O O . PRO A 1 342 ? -17.339 -13.422 14.807 1.00 83.31 342 PRO A O 1
ATOM 2609 N N . ASP A 1 343 ? -15.761 -12.137 13.858 1.00 83.81 343 ASP A N 1
ATOM 2610 C CA . ASP A 1 343 ? -14.843 -12.242 14.992 1.00 83.81 343 ASP A CA 1
ATOM 2611 C C . ASP A 1 343 ? -15.215 -11.157 15.995 1.00 83.81 343 ASP A C 1
ATOM 2613 O O . ASP A 1 343 ? -15.084 -9.970 15.703 1.00 83.81 343 ASP A O 1
ATOM 2617 N N . LEU A 1 344 ? -15.720 -11.587 17.146 1.00 89.06 344 LEU A N 1
ATOM 2618 C CA . LEU A 1 344 ? -16.080 -10.713 18.248 1.00 89.06 344 LEU A CA 1
ATOM 2619 C C . LEU A 1 344 ? -14.993 -10.763 19.323 1.00 89.06 344 LEU A C 1
ATOM 2621 O O . LEU A 1 344 ? -14.379 -11.801 19.579 1.00 89.06 344 LEU A O 1
ATOM 2625 N N . THR A 1 345 ? -14.784 -9.624 19.956 1.00 92.19 345 THR A N 1
ATOM 2626 C CA . THR A 1 345 ? -13.761 -9.311 20.946 1.00 92.19 345 THR A CA 1
ATOM 2627 C C . THR A 1 345 ? -14.415 -8.760 22.203 1.00 92.19 345 THR A C 1
ATOM 2629 O O . THR A 1 345 ? -15.546 -8.282 22.168 1.00 92.19 345 THR A O 1
ATOM 2632 N N . CYS A 1 346 ? -13.684 -8.711 23.314 1.00 90.88 346 CYS A N 1
ATOM 2633 C CA . CYS A 1 346 ? -14.174 -8.106 24.558 1.00 90.88 346 CYS A CA 1
ATOM 2634 C C . CYS A 1 346 ? -14.494 -6.595 24.474 1.00 90.88 346 CYS A C 1
ATOM 2636 O O . CYS A 1 346 ? -14.861 -5.995 25.482 1.00 90.88 346 CYS A O 1
ATOM 2638 N N . SER A 1 347 ? -14.313 -5.963 23.309 1.00 92.81 347 SER A N 1
ATOM 2639 C CA . SER A 1 347 ? -14.651 -4.559 23.044 1.00 92.81 347 SER A CA 1
ATOM 2640 C C . SER A 1 347 ? -15.909 -4.370 22.187 1.00 92.81 347 SER A C 1
ATOM 2642 O O . SER A 1 347 ? -16.240 -3.234 21.836 1.00 92.81 347 SER A O 1
ATOM 2644 N N . ASP A 1 348 ? -16.601 -5.467 21.863 1.00 95.12 348 ASP A N 1
ATOM 2645 C CA . ASP A 1 348 ? -17.837 -5.459 21.090 1.00 95.12 348 ASP A CA 1
ATOM 2646 C C . ASP A 1 348 ? -19.058 -5.469 22.010 1.00 95.12 348 ASP A C 1
ATOM 2648 O O . ASP A 1 348 ? -19.179 -6.289 22.926 1.00 95.12 348 ASP A O 1
ATOM 2652 N N . TYR A 1 349 ? -19.979 -4.550 21.729 1.00 97.31 349 TYR A N 1
ATOM 2653 C CA . TYR A 1 349 ? -21.212 -4.360 22.478 1.00 97.31 349 TYR A CA 1
ATOM 2654 C C . TYR A 1 349 ? -22.426 -4.467 21.564 1.00 97.31 349 TYR A C 1
ATOM 2656 O O . TYR A 1 349 ? -22.419 -4.014 20.415 1.00 97.31 349 TYR A O 1
ATOM 2664 N N . TRP A 1 350 ? -23.501 -5.024 22.106 1.00 97.00 350 TRP A N 1
ATOM 2665 C CA . TRP A 1 350 ? -24.764 -5.195 21.404 1.00 97.00 350 TRP A CA 1
ATOM 2666 C C . TRP A 1 350 ? -25.924 -4.734 22.280 1.00 97.00 350 TRP A C 1
ATOM 2668 O O . TRP A 1 350 ? -26.065 -5.189 23.411 1.00 97.00 350 TRP A O 1
ATOM 2678 N N . PHE A 1 351 ? -26.756 -3.832 21.764 1.00 97.00 351 PHE A N 1
ATOM 2679 C CA . PHE A 1 351 ? -28.051 -3.513 22.354 1.00 97.00 351 PHE A CA 1
ATOM 2680 C C . PHE A 1 351 ? -29.155 -4.252 21.590 1.00 97.00 351 PHE A C 1
ATOM 2682 O O . PHE A 1 351 ? -29.383 -3.980 20.405 1.00 97.00 351 PHE A O 1
ATOM 2689 N N . ASP A 1 352 ? -29.829 -5.180 22.273 1.00 96.75 352 ASP A N 1
ATOM 2690 C CA . ASP A 1 352 ? -30.976 -5.907 21.728 1.00 96.75 352 ASP A CA 1
ATOM 2691 C C . ASP A 1 352 ? -32.232 -5.038 21.834 1.00 96.75 352 ASP A C 1
ATOM 2693 O O . ASP A 1 352 ? -32.794 -4.857 22.914 1.00 96.75 352 ASP A O 1
ATOM 2697 N N . GLU A 1 353 ? -32.704 -4.527 20.698 1.00 95.00 353 GLU A N 1
ATOM 2698 C CA . GLU A 1 353 ? -33.913 -3.694 20.621 1.00 95.00 353 GLU A CA 1
ATOM 2699 C C . GLU A 1 353 ? -35.196 -4.440 21.031 1.00 95.00 353 GLU A C 1
ATOM 2701 O O . GLU A 1 353 ? -36.217 -3.811 21.301 1.00 95.00 353 GLU A O 1
ATOM 2706 N N . THR A 1 354 ? -35.175 -5.775 21.064 1.00 94.25 354 THR A N 1
ATOM 2707 C CA . THR A 1 354 ? -36.330 -6.595 21.451 1.00 94.25 354 THR A CA 1
ATOM 2708 C C . THR A 1 354 ? -36.451 -6.718 22.963 1.00 94.25 354 THR A C 1
ATOM 2710 O O . THR A 1 354 ? -37.562 -6.697 23.495 1.00 94.25 354 THR A O 1
ATOM 2713 N N . THR A 1 355 ? -35.323 -6.908 23.653 1.00 94.25 355 THR A N 1
ATOM 2714 C CA . THR A 1 355 ? -35.295 -7.099 25.111 1.00 94.25 355 THR A CA 1
ATOM 2715 C C . THR A 1 355 ? -34.894 -5.845 25.878 1.00 94.25 355 THR A C 1
ATOM 2717 O O . THR A 1 355 ? -34.992 -5.855 27.099 1.00 94.25 355 THR A O 1
ATOM 2720 N N . GLU A 1 356 ? -34.431 -4.805 25.180 1.00 92.50 356 GLU A N 1
ATOM 2721 C CA . GLU A 1 356 ? -33.898 -3.559 25.743 1.00 92.50 356 GLU A CA 1
ATOM 2722 C C . GLU A 1 356 ? -32.717 -3.796 26.702 1.00 92.50 356 GLU A C 1
ATOM 2724 O O . GLU A 1 356 ? -32.547 -3.101 27.702 1.00 92.50 356 GLU A O 1
ATOM 2729 N N . PHE A 1 357 ? -31.880 -4.794 26.393 1.00 95.00 357 PHE A N 1
ATOM 2730 C CA . PHE A 1 357 ? -30.688 -5.112 27.179 1.00 95.00 357 PHE A CA 1
ATOM 2731 C C . PHE A 1 357 ? -29.413 -4.809 26.403 1.00 95.00 357 PHE A C 1
ATOM 2733 O O . PHE A 1 357 ? -29.316 -5.064 25.202 1.00 95.00 357 PHE A O 1
ATOM 2740 N N . LEU A 1 358 ? -28.426 -4.289 27.130 1.00 96.44 358 LEU A N 1
ATOM 2741 C CA . LEU A 1 358 ? -27.068 -4.109 26.649 1.00 96.44 358 LEU A CA 1
ATOM 2742 C C . LEU A 1 358 ? -26.242 -5.352 26.991 1.00 96.44 358 LEU A C 1
ATOM 2744 O O . LEU A 1 358 ? -26.307 -5.880 28.101 1.00 96.44 358 LEU A O 1
ATOM 2748 N N . PHE A 1 359 ? -25.442 -5.805 26.039 1.00 97.38 359 PHE A N 1
ATOM 2749 C CA . PHE A 1 359 ? -24.552 -6.947 26.169 1.00 97.38 359 PHE A CA 1
ATOM 2750 C C . PHE A 1 359 ? -23.129 -6.561 25.778 1.00 97.38 359 PHE A C 1
ATOM 2752 O O . PHE A 1 359 ? -22.919 -5.705 24.918 1.00 97.38 359 PHE A O 1
ATOM 2759 N N . VAL A 1 360 ? -22.160 -7.235 26.388 1.00 96.75 360 VAL A N 1
ATOM 2760 C CA . VAL A 1 360 ? -20.747 -7.237 26.002 1.00 96.75 360 VAL A CA 1
ATOM 2761 C C . VAL A 1 360 ? -20.342 -8.657 25.626 1.00 96.75 360 VAL A C 1
ATOM 2763 O O . VAL A 1 360 ? -20.838 -9.627 26.210 1.00 96.75 360 VAL A O 1
ATOM 2766 N N . TRP A 1 361 ? -19.476 -8.800 24.629 1.00 96.69 361 TRP A N 1
ATOM 2767 C CA . TRP A 1 361 ? -18.976 -10.111 24.238 1.00 96.69 361 TRP A CA 1
ATOM 2768 C C . TRP A 1 361 ? -17.936 -10.628 25.238 1.00 96.69 361 TRP A C 1
ATOM 2770 O O . TRP A 1 361 ? -16.944 -9.958 25.526 1.00 96.69 361 TRP A O 1
ATOM 2780 N N . ASP A 1 362 ? -18.140 -11.839 25.757 1.00 94.38 362 ASP A N 1
ATOM 2781 C CA . ASP A 1 362 ? -17.164 -12.525 26.605 1.00 94.38 362 ASP A CA 1
ATOM 2782 C C . ASP A 1 362 ? -16.408 -13.583 25.795 1.00 94.38 362 ASP A C 1
ATOM 2784 O O . ASP A 1 362 ? -16.934 -14.653 25.482 1.00 94.38 362 ASP A O 1
ATOM 2788 N N . GLU A 1 363 ? -15.139 -13.308 25.493 1.00 92.19 363 GLU A N 1
ATOM 2789 C CA . GLU A 1 363 ? -14.263 -14.220 24.748 1.00 92.19 363 GLU A CA 1
ATOM 2790 C C . GLU A 1 363 ? -14.023 -15.555 25.471 1.00 92.19 363 GLU A C 1
ATOM 2792 O O . GLU A 1 363 ? -13.785 -16.575 24.823 1.00 92.19 363 GLU A O 1
ATOM 2797 N N . ALA A 1 364 ? -14.089 -15.586 26.808 1.00 90.31 364 ALA A N 1
ATOM 2798 C CA . ALA A 1 364 ? -13.829 -16.806 27.569 1.00 90.31 364 ALA A CA 1
ATOM 2799 C C . ALA A 1 364 ? -14.973 -17.819 27.439 1.00 90.31 364 ALA A C 1
ATOM 2801 O O . ALA A 1 364 ? -14.737 -19.032 27.449 1.00 90.31 364 ALA A O 1
ATOM 2802 N N . THR A 1 365 ? -16.209 -17.329 27.332 1.00 90.81 365 THR A N 1
ATOM 2803 C CA . THR A 1 365 ? -17.412 -18.160 27.189 1.00 90.81 365 THR A CA 1
ATOM 2804 C C . THR A 1 365 ? -17.967 -18.183 25.767 1.00 90.81 365 THR A C 1
ATOM 2806 O O . THR A 1 365 ? -18.793 -19.045 25.462 1.00 90.81 365 THR A O 1
ATOM 2809 N N . ASN A 1 366 ? -17.464 -17.307 24.891 1.00 89.75 366 ASN A N 1
ATOM 2810 C CA . ASN A 1 366 ? -17.891 -17.124 23.508 1.00 89.75 366 ASN A CA 1
ATOM 2811 C C . ASN A 1 366 ? -19.403 -16.854 23.412 1.00 89.75 366 ASN A C 1
ATOM 2813 O O . ASN A 1 366 ? -20.119 -17.512 22.647 1.00 89.75 366 ASN A O 1
ATOM 2817 N N . ALA A 1 367 ? -19.882 -15.941 24.262 1.00 93.44 367 ALA A N 1
ATOM 2818 C CA . ALA A 1 367 ? -21.288 -15.595 24.415 1.00 93.44 367 ALA A CA 1
ATOM 2819 C C . ALA A 1 367 ? -21.477 -14.125 24.822 1.00 93.44 367 ALA A C 1
ATOM 2821 O O . ALA A 1 367 ? -20.601 -13.505 25.427 1.00 93.44 367 ALA A O 1
ATOM 2822 N N . TRP A 1 368 ? -22.666 -13.592 24.538 1.00 96.12 368 TRP A N 1
ATOM 2823 C CA . TRP A 1 368 ? -23.109 -12.295 25.040 1.00 96.12 368 TRP A CA 1
ATOM 2824 C C . TRP A 1 368 ? -23.407 -12.361 26.536 1.00 96.12 368 TRP A C 1
ATOM 2826 O O . TRP A 1 368 ? -24.231 -13.163 26.986 1.00 96.12 368 TRP A O 1
ATOM 2836 N N . VAL A 1 369 ? -22.765 -11.485 27.302 1.00 96.81 369 VAL A N 1
ATOM 2837 C CA . VAL A 1 369 ? -23.007 -11.302 28.734 1.00 96.81 369 VAL A CA 1
ATOM 2838 C C . VAL A 1 369 ? -23.695 -9.961 28.930 1.00 96.81 369 VAL A C 1
ATOM 2840 O O . VAL A 1 369 ? -23.236 -8.942 28.422 1.00 96.81 369 VAL A O 1
ATOM 2843 N N . GLN A 1 370 ? -24.823 -9.960 29.640 1.00 96.88 370 GLN A N 1
ATOM 2844 C CA . GLN A 1 370 ? -25.559 -8.730 29.920 1.00 96.88 370 GLN A CA 1
ATOM 2845 C C . GLN A 1 370 ? -24.687 -7.776 30.746 1.00 96.88 370 GLN A C 1
ATOM 2847 O O . GLN A 1 370 ? -24.051 -8.189 31.716 1.00 96.88 370 GLN A O 1
ATOM 2852 N N . THR A 1 371 ? -24.681 -6.506 30.357 1.00 95.38 371 THR A N 1
ATOM 2853 C CA . THR A 1 371 ? -23.986 -5.413 31.036 1.00 95.38 371 THR A CA 1
ATOM 2854 C C . THR A 1 371 ? -24.920 -4.213 31.157 1.00 95.38 371 THR A C 1
ATOM 2856 O O . THR A 1 371 ? -25.994 -4.175 30.557 1.00 95.38 371 THR A O 1
ATOM 2859 N N . GLU A 1 372 ? -24.518 -3.222 31.940 1.00 93.88 372 GLU A N 1
ATOM 2860 C CA . GLU A 1 372 ? -25.279 -1.994 32.155 1.00 93.88 372 GLU A CA 1
ATOM 2861 C C . GLU A 1 372 ? -24.448 -0.787 31.716 1.00 93.88 372 GLU A C 1
ATOM 2863 O O . GLU A 1 372 ? -23.217 -0.832 31.711 1.00 93.88 372 GLU A O 1
ATOM 2868 N N . GLY A 1 373 ? -25.122 0.286 31.311 1.00 94.12 373 GLY A N 1
ATOM 2869 C CA . GLY A 1 373 ? -24.490 1.541 30.932 1.00 94.12 373 GLY A CA 1
ATOM 2870 C C . GLY A 1 373 ? -25.448 2.711 31.089 1.00 94.12 373 GLY A C 1
ATOM 2871 O O . GLY A 1 373 ? -26.664 2.555 30.979 1.00 94.12 373 GLY A O 1
ATOM 2872 N N . ILE A 1 374 ? -24.894 3.891 31.339 1.00 94.94 374 ILE A N 1
ATOM 2873 C CA . ILE A 1 374 ? -25.644 5.134 31.479 1.00 94.94 374 ILE A CA 1
ATOM 2874 C C . ILE A 1 374 ? -26.120 5.557 30.087 1.00 94.94 374 ILE A C 1
ATOM 2876 O O . ILE A 1 374 ? -25.316 5.991 29.266 1.00 94.94 374 ILE A O 1
ATOM 2880 N N . ALA A 1 375 ? -27.416 5.454 29.802 1.00 94.38 375 ALA A N 1
ATOM 2881 C CA . ALA A 1 375 ? -27.999 5.984 28.570 1.00 94.38 375 ALA A CA 1
ATOM 2882 C C . ALA A 1 375 ? -28.393 7.452 28.772 1.00 94.38 375 ALA A C 1
ATOM 2884 O O . ALA A 1 375 ? -29.368 7.750 29.464 1.00 94.38 375 ALA A O 1
ATOM 2885 N N . TRP A 1 376 ? -27.623 8.380 28.198 1.00 95.31 376 TRP A N 1
ATOM 2886 C CA . TRP A 1 376 ? -27.855 9.817 28.370 1.00 95.31 376 TRP A CA 1
ATOM 2887 C C . TRP A 1 376 ? -27.331 10.630 27.185 1.00 95.31 376 TRP A C 1
ATOM 2889 O O . TRP A 1 376 ? -26.328 10.274 26.575 1.00 95.31 376 TRP A O 1
ATOM 2899 N N . ASP A 1 377 ? -27.996 11.733 26.852 1.00 93.50 377 ASP A N 1
ATOM 2900 C CA . ASP A 1 377 ? -27.715 12.541 25.657 1.00 93.50 377 ASP A CA 1
ATOM 2901 C C . ASP A 1 377 ? -26.416 13.364 25.748 1.00 93.50 377 ASP A C 1
ATOM 2903 O O . ASP A 1 377 ? -25.809 13.703 24.727 1.00 93.50 377 ASP A O 1
ATOM 2907 N N . VAL A 1 378 ? -25.975 13.665 26.968 1.00 92.31 378 VAL A N 1
ATOM 2908 C CA . VAL A 1 378 ? -24.751 14.414 27.280 1.00 92.31 378 VAL A CA 1
ATOM 2909 C C . VAL A 1 378 ? -23.837 13.635 28.223 1.00 92.31 378 VAL A C 1
ATOM 2911 O O . VAL A 1 378 ? -24.248 12.651 28.828 1.00 92.31 378 VAL A O 1
ATOM 2914 N N . ASP A 1 379 ? -22.590 14.090 28.357 1.00 93.56 379 ASP A N 1
ATOM 2915 C CA . ASP A 1 379 ? -21.615 13.483 29.266 1.00 93.56 379 ASP A CA 1
ATOM 2916 C C . ASP A 1 379 ? -22.162 13.456 30.712 1.00 93.56 379 ASP A C 1
ATOM 2918 O O . ASP A 1 379 ? -22.424 14.525 31.288 1.00 93.56 379 ASP A O 1
ATOM 2922 N N . PRO A 1 380 ? -22.330 12.266 31.322 1.00 93.31 380 PRO A N 1
ATOM 2923 C CA . PRO A 1 380 ? -22.914 12.127 32.650 1.00 93.31 380 PRO A CA 1
ATOM 2924 C C . PRO A 1 380 ? -22.011 12.665 33.767 1.00 93.31 380 PRO A C 1
ATOM 2926 O O . PRO A 1 380 ? -22.505 12.893 34.869 1.00 93.31 380 PRO A O 1
ATOM 2929 N N . ILE A 1 381 ? -20.734 12.965 33.492 1.00 92.75 381 ILE A N 1
ATOM 2930 C CA . ILE A 1 381 ? -19.823 13.643 34.430 1.00 92.75 381 ILE A CA 1
ATOM 2931 C C . ILE A 1 381 ? -20.227 15.111 34.623 1.00 92.75 381 ILE A C 1
ATOM 2933 O O . ILE A 1 381 ? -20.056 15.690 35.703 1.00 92.75 381 ILE A O 1
ATOM 2937 N N . GLN A 1 382 ? -20.799 15.730 33.587 1.00 90.50 382 GLN A N 1
ATOM 2938 C CA . GLN A 1 382 ? -21.166 17.147 33.574 1.00 90.50 382 GLN A CA 1
ATOM 2939 C C . GLN A 1 382 ? -22.626 17.372 33.147 1.00 90.50 382 GLN A C 1
ATOM 2941 O O . GLN A 1 382 ? -22.889 18.144 32.219 1.00 90.50 382 GLN A O 1
ATOM 2946 N N . PRO A 1 383 ? -23.605 16.772 33.849 1.00 92.06 383 PRO A N 1
ATOM 2947 C CA . PRO A 1 383 ? -25.003 16.951 33.513 1.00 92.06 383 PRO A CA 1
ATOM 2948 C C . PRO A 1 383 ? -25.404 18.407 33.766 1.00 92.06 383 PRO A C 1
ATOM 2950 O O . PRO A 1 383 ? -24.920 19.066 34.698 1.00 92.06 383 PRO A O 1
ATOM 2953 N N . ALA A 1 384 ? -26.323 18.922 32.951 1.00 93.00 384 ALA A N 1
ATOM 2954 C CA . ALA A 1 384 ? -26.794 20.295 33.078 1.00 93.00 384 ALA A CA 1
ATOM 2955 C C . ALA A 1 384 ? -27.401 20.563 34.470 1.00 93.00 384 ALA A C 1
ATOM 2957 O O . ALA A 1 384 ? -27.978 19.680 35.114 1.00 93.00 384 ALA A O 1
ATOM 2958 N N . LEU A 1 385 ? -27.324 21.811 34.945 1.00 94.12 385 LEU A N 1
ATOM 2959 C CA . LEU A 1 385 ? -28.029 22.200 36.168 1.00 94.12 385 LEU A CA 1
ATOM 2960 C C . LEU A 1 385 ? -29.535 21.983 35.995 1.00 94.12 385 LEU A C 1
ATOM 2962 O O . LEU A 1 385 ? -30.121 22.388 34.995 1.00 94.12 385 LEU A O 1
ATOM 2966 N N . GLY A 1 386 ? -30.166 21.385 37.001 1.00 94.19 386 GLY A N 1
ATOM 2967 C CA . GLY A 1 386 ? -31.573 21.007 36.958 1.00 94.19 386 GLY A CA 1
ATOM 2968 C C . GLY A 1 386 ? -31.843 19.584 36.474 1.00 94.19 386 GLY A C 1
ATOM 2969 O O . GLY A 1 386 ? -32.977 19.150 36.658 1.00 94.19 386 GLY A O 1
ATOM 2970 N N . THR A 1 387 ? -30.838 18.867 35.955 1.00 95.81 387 THR A N 1
ATOM 2971 C CA . THR A 1 387 ? -30.948 17.438 35.613 1.00 95.81 387 THR A CA 1
ATOM 2972 C C . THR A 1 387 ? -31.380 16.635 36.834 1.00 95.81 387 THR A C 1
ATOM 2974 O O . THR A 1 387 ? -30.931 16.908 37.956 1.00 95.81 387 THR A O 1
ATOM 2977 N N . PHE A 1 388 ? -32.261 15.664 36.615 1.00 97.00 388 PHE A N 1
ATOM 2978 C CA . PHE A 1 388 ? -32.675 14.706 37.628 1.00 97.00 388 PHE A CA 1
ATOM 2979 C C . PHE A 1 388 ? -31.906 13.404 37.462 1.00 97.00 388 PHE A C 1
ATOM 2981 O O . PHE A 1 388 ? -31.691 12.949 36.343 1.00 97.00 388 PHE A O 1
ATOM 2988 N N . TRP A 1 389 ? -31.525 12.809 38.583 1.00 97.06 389 TRP A N 1
ATOM 2989 C CA . TRP A 1 389 ? -30.938 11.480 38.649 1.00 97.06 389 TRP A CA 1
ATOM 2990 C C . TRP A 1 389 ? -31.758 10.643 39.630 1.00 97.06 389 TRP A C 1
ATOM 2992 O O . TRP A 1 389 ? -32.024 11.089 40.748 1.00 97.06 389 TRP A O 1
ATOM 3002 N N . TYR A 1 390 ? -32.211 9.472 39.200 1.00 97.62 390 TYR A N 1
ATOM 3003 C CA . TYR A 1 390 ? -32.873 8.486 40.036 1.00 97.62 390 TYR A CA 1
ATOM 3004 C C . TYR A 1 390 ? -31.903 7.344 40.330 1.00 97.62 390 TYR A C 1
ATOM 3006 O O . TYR A 1 390 ? -31.481 6.629 39.424 1.00 97.62 390 TYR A O 1
ATOM 3014 N N . ASP A 1 391 ? -31.577 7.204 41.609 1.00 96.62 391 ASP A N 1
ATOM 3015 C CA . ASP A 1 391 ? -30.817 6.092 42.161 1.00 96.62 391 ASP A CA 1
ATOM 3016 C C . ASP A 1 391 ? -31.776 4.920 42.373 1.00 96.62 391 ASP A C 1
ATOM 3018 O O . ASP A 1 391 ? -32.621 4.951 43.277 1.00 96.62 391 ASP A O 1
ATOM 3022 N N . ASP A 1 392 ? -31.693 3.917 41.506 1.00 94.19 392 ASP A N 1
ATOM 3023 C CA . ASP A 1 392 ? -32.562 2.739 41.494 1.00 94.19 392 ASP A CA 1
ATOM 3024 C C . ASP A 1 392 ? -32.177 1.691 42.553 1.00 94.19 392 ASP A C 1
ATOM 3026 O O . ASP A 1 392 ? -33.019 0.893 42.976 1.00 94.19 392 ASP A O 1
ATOM 3030 N N . VAL A 1 393 ? -30.956 1.762 43.088 1.00 94.62 393 VAL A N 1
ATOM 3031 C CA . VAL A 1 393 ? -30.496 0.943 44.217 1.00 94.62 393 VAL A CA 1
ATOM 3032 C C . VAL A 1 393 ? -31.071 1.483 45.528 1.00 94.62 393 VAL A C 1
ATOM 3034 O O . VAL A 1 393 ? -31.655 0.740 46.327 1.00 94.62 393 VAL A O 1
ATOM 3037 N N . LEU A 1 394 ? -30.955 2.792 45.761 1.00 96.06 394 LEU A N 1
ATOM 3038 C CA . LEU A 1 394 ? -31.466 3.460 46.962 1.00 96.06 394 LEU A CA 1
ATOM 3039 C C . LEU A 1 394 ? -32.935 3.879 46.848 1.00 96.06 394 LEU A C 1
ATOM 3041 O O . LEU A 1 394 ? -33.537 4.236 47.865 1.00 96.06 394 LEU A O 1
ATOM 3045 N N . ASN A 1 395 ? -33.520 3.806 45.651 1.00 95.88 395 ASN A N 1
ATOM 3046 C CA . ASN A 1 395 ? -34.866 4.277 45.320 1.00 95.88 395 ASN A CA 1
ATOM 3047 C C . ASN A 1 395 ? -35.073 5.766 45.656 1.00 95.88 395 ASN A C 1
ATOM 3049 O O . ASN A 1 395 ? -36.086 6.153 46.253 1.00 95.88 395 ASN A O 1
ATOM 3053 N N . LYS A 1 396 ? -34.099 6.611 45.300 1.00 97.50 396 LYS A N 1
ATOM 3054 C CA . LYS A 1 396 ? -34.076 8.045 45.629 1.00 97.50 396 LYS A CA 1
ATOM 3055 C C . LYS A 1 396 ? -33.960 8.912 44.386 1.00 97.50 396 LYS A C 1
ATOM 3057 O O . LYS A 1 396 ? -33.213 8.605 43.471 1.00 97.50 396 LYS A O 1
ATOM 3062 N N . LEU A 1 397 ? -34.665 10.043 44.390 1.00 98.00 397 LEU A N 1
ATOM 3063 C CA . LEU A 1 397 ? -34.549 11.059 43.348 1.00 98.00 397 LEU A CA 1
ATOM 3064 C C . LEU A 1 397 ? -33.632 12.186 43.816 1.00 98.00 397 LEU A C 1
ATOM 3066 O O . LEU A 1 397 ? -33.796 12.721 44.911 1.00 98.00 397 LEU A O 1
ATOM 3070 N N . PHE A 1 398 ? -32.726 12.609 42.953 1.00 97.75 398 PHE A N 1
ATOM 3071 C CA . PHE A 1 398 ? -31.828 13.728 43.166 1.00 97.75 398 PHE A CA 1
ATOM 3072 C C . PHE A 1 398 ? -31.970 14.752 42.044 1.00 97.75 398 PHE A C 1
ATOM 3074 O O . PHE A 1 398 ? -32.307 14.425 40.909 1.00 97.75 398 PHE A O 1
ATOM 3081 N N . LYS A 1 399 ? -31.695 16.019 42.359 1.00 96.62 399 LYS A N 1
ATOM 3082 C CA . LYS A 1 399 ? -31.644 17.113 41.387 1.00 96.62 399 LYS A CA 1
ATOM 3083 C C . LYS A 1 399 ? -30.298 17.817 41.442 1.00 96.62 399 LYS A C 1
ATOM 3085 O O . LYS A 1 399 ? -29.833 18.169 42.531 1.00 96.62 399 LYS A O 1
ATOM 3090 N N . ARG A 1 400 ? -29.697 18.081 40.280 1.00 94.62 400 ARG A N 1
ATOM 3091 C CA . ARG A 1 400 ? -28.433 18.817 40.179 1.00 94.62 400 ARG A CA 1
ATOM 3092 C C . ARG A 1 400 ? -28.661 20.297 40.469 1.00 94.62 400 ARG A C 1
ATOM 3094 O O . ARG A 1 400 ? -29.357 20.978 39.715 1.00 94.62 400 ARG A O 1
ATOM 3101 N N . THR A 1 401 ? -28.092 20.812 41.559 1.00 90.12 401 THR A N 1
ATOM 3102 C CA . THR A 1 401 ? -28.364 22.186 42.031 1.00 90.12 401 THR A CA 1
ATOM 3103 C C . THR A 1 401 ? -27.203 23.156 41.847 1.00 90.12 401 THR A C 1
ATOM 3105 O O . THR A 1 401 ? -27.439 24.327 41.561 1.00 90.12 401 THR A O 1
ATOM 3108 N N . THR A 1 402 ? -25.955 22.704 41.984 1.00 80.69 402 THR A N 1
ATOM 3109 C CA . THR A 1 402 ? -24.750 23.513 41.722 1.00 80.69 402 THR A CA 1
ATOM 3110 C C . THR A 1 402 ? -23.611 22.601 41.284 1.00 80.69 402 THR A C 1
ATOM 3112 O O . THR A 1 402 ? -23.524 21.507 41.821 1.00 80.69 402 THR A O 1
ATOM 3115 N N . GLY A 1 403 ? -22.743 23.051 40.364 1.00 72.06 403 GLY A N 1
ATOM 3116 C CA . GLY A 1 403 ? -21.513 22.385 39.885 1.00 72.06 403 GLY A CA 1
ATOM 3117 C C . GLY A 1 403 ? -21.419 20.874 40.139 1.00 72.06 403 GLY A C 1
ATOM 3118 O O . GLY A 1 403 ? -21.767 20.102 39.256 1.00 72.06 403 GLY A O 1
ATOM 3119 N N . THR A 1 404 ? -20.947 20.539 41.350 1.00 77.12 404 THR A N 1
ATOM 3120 C CA . THR A 1 404 ? -20.742 19.255 42.063 1.00 77.12 404 THR A CA 1
ATOM 3121 C C . THR A 1 404 ? -21.883 18.422 42.658 1.00 77.12 404 THR A C 1
ATOM 3123 O O . THR A 1 404 ? -21.707 17.254 42.982 1.00 77.12 404 THR A O 1
ATOM 3126 N N . THR A 1 405 ? -23.004 19.060 42.989 1.00 88.81 405 THR A N 1
ATOM 3127 C CA . THR A 1 405 ? -23.854 18.618 44.105 1.00 88.81 405 THR A CA 1
ATOM 3128 C C . THR A 1 405 ? -25.246 18.182 43.676 1.00 88.81 405 THR A C 1
ATOM 3130 O O . THR A 1 405 ? -25.956 18.881 42.942 1.00 88.81 405 THR A O 1
ATOM 3133 N N . TRP A 1 406 ? -25.645 17.035 44.217 1.00 94.81 406 TRP A N 1
ATOM 3134 C CA . TRP A 1 406 ? -26.982 16.470 44.128 1.00 94.81 406 TRP A CA 1
ATOM 3135 C C . TRP A 1 406 ? -27.786 16.804 45.386 1.00 94.81 406 TRP A C 1
ATOM 3137 O O . TRP A 1 406 ? -27.319 16.605 46.506 1.00 94.81 406 TRP A O 1
ATOM 3147 N N . THR A 1 407 ? -29.005 17.315 45.206 1.00 96.69 407 THR A N 1
ATOM 3148 C CA . THR A 1 407 ? -29.953 17.551 46.304 1.00 96.69 407 THR A CA 1
ATOM 3149 C C . THR A 1 407 ? -31.106 16.560 46.200 1.00 96.69 407 THR A C 1
ATOM 3151 O O . THR A 1 407 ? -31.824 16.569 45.198 1.00 96.69 407 THR A O 1
ATOM 3154 N N . GLU A 1 408 ? -31.309 15.740 47.233 1.00 97.31 408 GLU A N 1
ATOM 3155 C CA . GLU A 1 408 ? -32.414 14.771 47.303 1.00 97.31 408 GLU A CA 1
ATOM 3156 C C . GLU A 1 408 ? -33.775 15.477 47.175 1.00 97.31 408 GLU A C 1
ATOM 3158 O O . GLU A 1 408 ? -34.006 16.538 47.763 1.00 97.31 408 GLU A O 1
ATOM 3163 N N . GLN A 1 409 ? -34.668 14.893 46.382 1.00 97.44 409 GLN A N 1
ATOM 3164 C CA . GLN A 1 409 ? -36.036 15.336 46.152 1.00 97.44 409 GLN A CA 1
ATOM 3165 C C . GLN A 1 409 ? -37.005 14.280 46.681 1.00 97.44 409 GLN A C 1
ATOM 3167 O O . GLN A 1 409 ? -36.780 13.079 46.541 1.00 97.44 409 GLN A O 1
ATOM 3172 N N . ALA A 1 410 ? -38.121 14.725 47.255 1.00 96.44 410 ALA A N 1
ATOM 3173 C CA . ALA A 1 410 ? -39.201 13.810 47.594 1.00 96.44 410 ALA A CA 1
ATOM 3174 C C . ALA A 1 410 ? -39.857 13.295 46.303 1.00 96.44 410 ALA A C 1
ATOM 3176 O O . ALA A 1 410 ? -40.308 14.091 45.481 1.00 96.44 410 ALA A O 1
ATOM 3177 N N . VAL A 1 411 ? -39.929 11.974 46.140 1.00 97.50 411 VAL A N 1
ATOM 3178 C CA . VAL A 1 411 ? -40.554 11.313 44.988 1.00 97.50 411 VAL A CA 1
ATOM 3179 C C . VAL A 1 411 ? -41.542 10.254 45.465 1.00 97.50 411 VAL A C 1
ATOM 3181 O O . VAL A 1 411 ? -41.295 9.549 46.442 1.00 97.50 411 VAL A O 1
ATOM 3184 N N . THR A 1 412 ? -42.683 10.150 44.787 1.00 97.44 412 THR A N 1
ATOM 3185 C CA . THR A 1 412 ? -43.646 9.063 44.999 1.00 97.44 412 THR A CA 1
ATOM 3186 C C . THR A 1 412 ? -43.380 7.951 43.991 1.00 97.44 412 THR A C 1
ATOM 3188 O O . THR A 1 412 ? -43.382 8.212 42.792 1.00 97.44 412 THR A O 1
ATOM 3191 N N . LEU A 1 413 ? -43.195 6.717 44.461 1.00 97.44 413 LEU A N 1
ATOM 3192 C CA . LEU A 1 413 ? -43.032 5.532 43.610 1.00 97.44 413 LEU A CA 1
ATOM 3193 C C . LEU A 1 413 ? -44.384 4.834 43.468 1.00 97.44 413 LEU A C 1
ATOM 3195 O O . LEU A 1 413 ? -44.963 4.403 44.467 1.00 97.44 413 LEU A O 1
ATOM 3199 N N . SER A 1 414 ? -44.927 4.771 42.255 1.00 97.00 414 SER A N 1
ATOM 3200 C CA . SER A 1 414 ? -46.253 4.191 42.018 1.00 97.00 414 SER A CA 1
ATOM 3201 C C . SER A 1 414 ? -46.460 3.885 40.538 1.00 97.00 414 SER A C 1
ATOM 3203 O O . SER A 1 414 ? -46.019 4.646 39.689 1.00 97.00 414 SER A O 1
ATOM 3205 N N . GLU A 1 415 ? -47.207 2.830 40.218 1.00 96.31 415 GLU A N 1
ATOM 3206 C CA . GLU A 1 415 ? -47.634 2.546 38.836 1.00 96.31 415 GLU A CA 1
ATOM 3207 C C . GLU A 1 415 ? -48.772 3.469 38.367 1.00 96.31 415 GLU A C 1
ATOM 3209 O O . GLU A 1 415 ? -49.033 3.619 37.177 1.00 96.31 415 GLU A O 1
ATOM 3214 N N . THR A 1 416 ? -49.477 4.104 39.307 1.00 96.06 416 THR A N 1
ATOM 3215 C CA . THR A 1 416 ? -50.592 5.014 39.016 1.00 96.06 416 THR A CA 1
ATOM 3216 C C . THR A 1 416 ? -50.322 6.414 39.538 1.00 96.06 416 THR A C 1
ATOM 3218 O O . THR A 1 416 ? -49.808 6.569 40.650 1.00 96.06 416 THR A O 1
ATOM 3221 N N . ALA A 1 417 ? -50.749 7.421 38.775 1.00 95.31 417 ALA A N 1
ATOM 3222 C CA . ALA A 1 417 ? -50.580 8.826 39.119 1.00 95.31 417 ALA A CA 1
ATOM 3223 C C . ALA A 1 417 ? -51.160 9.152 40.513 1.00 95.31 417 ALA A C 1
ATOM 3225 O O . ALA A 1 417 ? -52.304 8.777 40.803 1.00 95.31 417 ALA A O 1
ATOM 3226 N N . PRO A 1 418 ? -50.425 9.879 41.375 1.00 95.75 418 PRO A N 1
ATOM 3227 C CA . PRO A 1 418 ? -50.956 10.353 42.648 1.00 95.75 418 PRO A CA 1
ATOM 3228 C C . PRO A 1 418 ? -52.175 11.268 42.451 1.00 95.75 418 PRO A C 1
ATOM 3230 O O . PRO A 1 418 ? -52.188 12.127 41.570 1.00 95.75 418 PRO A O 1
ATOM 3233 N N . SER A 1 419 ? -53.204 11.103 43.288 1.00 93.38 419 SER A N 1
ATOM 3234 C CA . SER A 1 419 ? -54.509 11.764 43.116 1.00 93.38 419 SER A CA 1
ATOM 3235 C C . SER A 1 419 ? -54.607 13.180 43.695 1.00 93.38 419 SER A C 1
ATOM 3237 O O . SER A 1 419 ? -55.577 13.882 43.418 1.00 93.38 419 SER A O 1
ATOM 3239 N N . PHE A 1 420 ? -53.646 13.597 44.524 1.00 91.00 420 PHE A N 1
ATOM 3240 C CA . PHE A 1 420 ? -53.628 14.916 45.172 1.00 91.00 420 PHE A CA 1
ATOM 3241 C C . PHE A 1 420 ? -52.225 15.542 45.136 1.00 91.00 420 PHE A C 1
ATOM 3243 O O . PHE A 1 420 ? -51.645 15.762 46.200 1.00 91.00 420 PHE A O 1
ATOM 3250 N N . PRO A 1 421 ? -51.654 15.794 43.945 1.00 93.94 421 PRO A N 1
ATOM 3251 C CA . PRO A 1 421 ? -50.323 16.371 43.858 1.00 93.94 421 PRO A CA 1
ATOM 3252 C C . PRO A 1 421 ? -50.309 17.840 44.284 1.00 93.94 421 PRO A C 1
ATOM 3254 O O . PRO A 1 421 ? -51.253 18.597 44.033 1.00 93.94 421 PRO A O 1
ATOM 3257 N N . THR A 1 422 ? -49.211 18.257 44.899 1.00 93.88 422 THR A N 1
ATOM 3258 C CA . THR A 1 422 ? -48.849 19.662 45.069 1.00 93.88 422 THR A CA 1
ATOM 3259 C C . THR A 1 422 ? -47.837 20.092 44.012 1.00 93.88 422 THR A C 1
ATOM 3261 O O . THR A 1 422 ? -47.117 19.275 43.444 1.00 93.88 422 THR A O 1
ATOM 3264 N N . VAL A 1 423 ? -47.818 21.386 43.673 1.00 93.19 423 VAL A N 1
ATOM 3265 C CA . VAL A 1 423 ? -46.855 21.916 42.694 1.00 93.19 423 VAL A CA 1
ATOM 3266 C C . VAL A 1 423 ? -45.435 21.640 43.183 1.00 93.19 423 VAL A C 1
ATOM 3268 O O . VAL A 1 423 ? -45.077 22.063 44.280 1.00 93.19 423 VAL A O 1
ATOM 3271 N N . GLY A 1 424 ? -44.631 20.993 42.341 1.00 91.88 424 GLY A N 1
ATOM 3272 C CA . GLY A 1 424 ? -43.277 20.548 42.658 1.00 91.88 424 GLY A CA 1
ATOM 3273 C C . GLY A 1 424 ? -43.178 19.083 43.086 1.00 91.88 424 GLY A C 1
ATOM 3274 O O . GLY A 1 424 ? -42.061 18.616 43.286 1.00 91.88 424 GLY A O 1
ATOM 3275 N N . ASP A 1 425 ? -44.296 18.358 43.200 1.00 96.00 425 ASP A N 1
ATOM 3276 C CA . ASP A 1 425 ? -44.268 16.920 43.466 1.00 96.00 425 ASP A CA 1
ATOM 3277 C C . ASP A 1 425 ? -43.671 16.152 42.281 1.00 96.00 425 ASP A C 1
ATOM 3279 O O . ASP A 1 425 ? -43.871 16.506 41.111 1.00 96.00 425 ASP A O 1
ATOM 3283 N N . PHE A 1 426 ? -42.983 15.059 42.610 1.00 97.62 426 PHE A N 1
ATOM 3284 C CA . PHE A 1 426 ? -42.415 14.117 41.656 1.00 97.62 426 PHE A CA 1
ATOM 3285 C C . PHE A 1 426 ? -43.064 12.743 41.800 1.00 97.62 426 PHE A C 1
ATOM 3287 O O . PHE A 1 426 ? -43.297 12.255 42.912 1.00 97.62 426 PHE A O 1
ATOM 3294 N N . TRP A 1 427 ? -43.322 12.103 40.667 1.00 97.81 427 TRP A N 1
ATOM 3295 C CA . TRP A 1 427 ? -43.868 10.755 40.584 1.00 97.81 427 TRP A CA 1
ATOM 3296 C C . TRP A 1 427 ? -43.024 9.932 39.615 1.00 97.81 427 TRP A C 1
ATOM 3298 O O . TRP A 1 427 ? -42.848 10.331 38.469 1.00 97.81 427 TRP A O 1
ATOM 3308 N N . PHE A 1 428 ? -42.494 8.806 40.084 1.00 97.94 428 PHE A N 1
ATOM 3309 C CA . PHE A 1 428 ? -41.715 7.872 39.278 1.00 97.94 428 PHE A CA 1
ATOM 3310 C C . PHE A 1 428 ? -42.489 6.562 39.108 1.00 97.94 428 PHE A C 1
ATOM 3312 O O . PHE A 1 428 ? -43.054 6.041 40.078 1.00 97.94 428 PHE A O 1
ATOM 3319 N N . VAL A 1 429 ? -42.517 6.053 37.877 1.00 97.56 429 VAL A N 1
ATOM 3320 C CA . VAL A 1 429 ? -43.191 4.807 37.487 1.00 97.56 429 VAL A CA 1
ATOM 3321 C C . VAL A 1 429 ? -42.137 3.712 37.317 1.00 97.56 429 VAL A C 1
ATOM 3323 O O . VAL A 1 429 ? -41.428 3.741 36.313 1.00 97.56 429 VAL A O 1
ATOM 3326 N N . PRO A 1 430 ? -42.011 2.748 38.251 1.00 94.56 430 PRO A N 1
ATOM 3327 C CA . PRO A 1 430 ? -40.935 1.756 38.203 1.00 94.56 430 PRO A CA 1
ATOM 3328 C C . PRO A 1 430 ? -40.954 0.874 36.952 1.00 94.56 430 PRO A C 1
ATOM 3330 O O . PRO A 1 430 ? -39.895 0.598 36.400 1.00 94.56 430 PRO A O 1
ATOM 3333 N N . SER A 1 431 ? -42.136 0.459 36.479 1.00 91.88 431 SER A N 1
ATOM 3334 C CA . SER A 1 431 ? -42.249 -0.440 35.320 1.00 91.88 431 SER A CA 1
ATOM 3335 C C . SER A 1 431 ? -41.828 0.183 33.987 1.00 91.88 431 SER A C 1
ATOM 3337 O O . SER A 1 431 ? -41.351 -0.534 33.114 1.00 91.88 431 SER A O 1
ATOM 3339 N N . THR A 1 432 ? -42.005 1.496 33.824 1.00 92.88 432 THR A N 1
ATOM 3340 C CA . THR A 1 432 ? -41.664 2.217 32.588 1.00 92.88 432 THR A CA 1
ATOM 3341 C C . THR A 1 432 ? -40.461 3.132 32.750 1.00 92.88 432 THR A C 1
ATOM 3343 O O . THR A 1 432 ? -40.099 3.805 31.794 1.00 92.88 432 THR A O 1
ATOM 3346 N N . GLN A 1 433 ? -39.900 3.231 33.959 1.00 94.06 433 GLN A N 1
ATOM 3347 C CA . GLN A 1 433 ? -38.754 4.084 34.261 1.00 94.06 433 GLN A CA 1
ATOM 3348 C C . GLN A 1 433 ? -38.964 5.571 33.897 1.00 94.06 433 GLN A C 1
ATOM 3350 O O . GLN A 1 433 ? -38.043 6.287 33.517 1.00 94.06 433 GLN A O 1
ATOM 3355 N N . LEU A 1 434 ? -40.199 6.068 34.026 1.00 95.75 434 LEU A N 1
ATOM 3356 C CA . LEU A 1 434 ? -40.542 7.454 33.688 1.00 95.75 434 LEU A CA 1
ATOM 3357 C C . LEU A 1 434 ? -40.702 8.308 34.944 1.00 95.75 434 LEU A C 1
ATOM 3359 O O . LEU A 1 434 ? -41.398 7.920 35.886 1.00 95.75 434 LEU A O 1
ATOM 3363 N N . LEU A 1 435 ? -40.119 9.508 34.918 1.00 97.75 435 LEU A N 1
ATOM 3364 C CA . LEU A 1 435 ? -40.337 10.549 35.917 1.00 97.75 435 LEU A CA 1
ATOM 3365 C C . LEU A 1 435 ? -41.354 11.572 35.409 1.00 97.75 435 LEU A C 1
ATOM 3367 O O . LEU A 1 435 ? -41.305 12.031 34.269 1.00 97.75 435 LEU A O 1
ATOM 3371 N N . PHE A 1 436 ? -42.248 11.986 36.297 1.00 97.31 436 PHE A N 1
ATOM 3372 C CA . PHE A 1 436 ? -43.212 13.046 36.059 1.00 97.31 436 PHE A C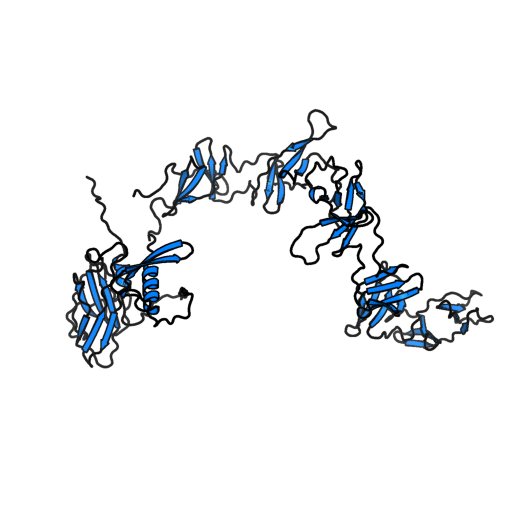A 1
ATOM 3373 C C . PHE A 1 436 ? -43.103 14.128 37.131 1.00 97.31 436 PHE A C 1
ATOM 3375 O O . PHE A 1 436 ? -42.882 13.838 38.310 1.00 97.31 436 PHE A O 1
ATOM 3382 N N . THR A 1 437 ? -43.326 15.380 36.735 1.00 96.00 437 THR A N 1
ATOM 3383 C CA . THR A 1 437 ? -43.407 16.530 37.642 1.00 96.00 437 THR A CA 1
ATOM 3384 C C . THR A 1 437 ? -44.778 17.194 37.563 1.00 96.00 437 THR A C 1
ATOM 3386 O O . THR A 1 437 ? -45.371 17.309 36.485 1.00 96.00 437 THR A O 1
ATOM 3389 N N . PHE A 1 438 ? -45.293 17.653 38.703 1.00 95.69 438 PHE A N 1
ATOM 3390 C CA . PHE A 1 438 ? -46.538 18.415 38.759 1.00 95.69 438 PHE A CA 1
ATOM 3391 C C . PHE A 1 438 ? -46.249 19.923 38.809 1.00 95.69 438 PHE A C 1
ATOM 3393 O O . PHE A 1 438 ? -45.739 20.444 39.801 1.00 95.69 438 PHE A O 1
ATOM 3400 N N . SER A 1 439 ? -46.565 20.645 37.731 1.00 90.38 439 SER A N 1
ATOM 3401 C CA . SER A 1 439 ? -46.183 22.056 37.551 1.00 90.38 439 SER A CA 1
ATOM 3402 C C . SER A 1 439 ? -47.340 23.039 37.756 1.00 90.38 439 SER A C 1
ATOM 3404 O O . SER A 1 439 ? -48.495 22.755 37.447 1.00 90.38 439 SER A O 1
ATOM 3406 N N . ALA A 1 440 ? -47.034 24.258 38.218 1.00 81.75 440 ALA A N 1
ATOM 3407 C CA . ALA A 1 440 ? -48.024 25.333 38.298 1.00 81.75 440 ALA A CA 1
ATOM 3408 C C . ALA A 1 440 ? -48.484 25.749 36.891 1.00 81.75 440 ALA A C 1
ATOM 3410 O O . ALA A 1 440 ? -47.680 26.211 36.087 1.00 81.75 440 ALA A O 1
ATOM 3411 N N . GLY A 1 441 ? -49.785 25.633 36.614 1.00 77.81 441 GLY A N 1
ATOM 3412 C CA . GLY A 1 441 ? -50.391 26.084 35.353 1.00 77.81 441 GLY A CA 1
ATOM 3413 C C . GLY A 1 441 ? -50.903 24.970 34.436 1.00 77.81 441 GLY A C 1
ATOM 3414 O O . GLY A 1 441 ? -51.603 25.284 33.478 1.00 77.81 441 GLY A O 1
ATOM 3415 N N . SER A 1 442 ? -50.640 23.699 34.756 1.00 78.50 442 SER A N 1
ATOM 3416 C CA . SER A 1 442 ? -51.276 22.540 34.120 1.00 78.50 442 SER A CA 1
ATOM 3417 C C . SER A 1 442 ? -51.808 21.594 35.203 1.00 78.50 442 SER A C 1
ATOM 3419 O O . SER A 1 442 ? -51.064 21.287 36.130 1.00 78.50 442 SER A O 1
ATOM 3421 N N . PRO A 1 443 ? -53.070 21.132 35.142 1.00 82.69 443 PRO A N 1
ATOM 3422 C CA . PRO A 1 443 ? -53.598 20.149 36.089 1.00 82.69 443 PRO A CA 1
ATOM 3423 C C . PRO A 1 443 ? -53.107 18.715 35.807 1.00 82.69 443 PRO A C 1
ATOM 3425 O O . PRO A 1 443 ? -53.648 17.771 36.378 1.00 82.69 443 PRO A O 1
ATOM 3428 N N . GLU A 1 444 ? -52.121 18.538 34.926 1.00 90.44 444 GLU A N 1
ATOM 3429 C CA . GLU A 1 444 ? -51.633 17.241 34.459 1.00 90.44 444 GLU A CA 1
ATOM 3430 C C . GLU A 1 444 ? -50.161 17.028 34.835 1.00 90.44 444 GLU A C 1
ATOM 3432 O O . GLU A 1 444 ? -49.367 17.970 34.895 1.00 90.44 444 GLU A O 1
ATOM 3437 N N . TRP A 1 445 ? -49.806 15.768 35.081 1.00 94.44 445 TRP A N 1
ATOM 3438 C CA . TRP A 1 445 ? -48.426 15.323 35.254 1.00 94.44 445 TRP A CA 1
ATOM 3439 C C . TRP A 1 445 ? -47.661 15.472 33.936 1.00 94.44 445 TRP A C 1
ATOM 3441 O O . TRP A 1 445 ? -48.091 14.937 32.916 1.00 94.44 445 TRP A O 1
ATOM 3451 N N . ALA A 1 446 ? -46.531 16.180 33.954 1.00 94.44 446 ALA A N 1
ATOM 3452 C CA . ALA A 1 446 ? -45.685 16.359 32.777 1.00 94.44 446 ALA A CA 1
ATOM 3453 C C . ALA A 1 446 ? -44.479 15.409 32.837 1.00 94.44 446 ALA A C 1
ATOM 3455 O O . ALA A 1 446 ? -43.834 15.353 33.890 1.00 94.44 446 ALA A O 1
ATOM 3456 N N . PRO A 1 447 ? -44.147 14.684 31.751 1.00 95.81 447 PRO A N 1
ATOM 3457 C CA . PRO A 1 447 ? -42.937 13.873 31.707 1.00 95.81 447 PRO A CA 1
ATOM 3458 C C . PRO A 1 447 ? -41.710 14.765 31.905 1.00 95.81 447 PRO A C 1
ATOM 3460 O O . PRO A 1 447 ? -41.658 15.899 31.427 1.00 95.81 447 PRO A O 1
ATOM 3463 N N . THR A 1 448 ? -40.752 14.269 32.672 1.00 95.44 448 THR A N 1
ATOM 3464 C CA . THR A 1 448 ? -39.504 14.947 33.014 1.00 95.44 448 THR A CA 1
ATOM 3465 C C . THR A 1 448 ? -38.371 13.974 32.766 1.00 95.44 448 THR A C 1
ATOM 3467 O O . THR A 1 448 ? -38.431 12.836 33.220 1.00 95.44 448 THR A O 1
ATOM 3470 N N . GLU A 1 449 ? -37.346 14.416 32.048 1.00 94.75 449 GLU A N 1
ATOM 3471 C CA . GLU A 1 449 ? -36.168 13.590 31.807 1.00 94.75 449 GLU A CA 1
ATOM 3472 C C . GLU A 1 449 ? -35.452 13.289 33.126 1.00 94.75 449 GLU A C 1
ATOM 3474 O O . GLU A 1 449 ? -35.318 14.151 34.003 1.00 94.75 449 GLU A O 1
ATOM 3479 N N . VAL A 1 450 ? -35.016 12.043 33.268 1.00 96.12 450 VAL A N 1
ATOM 3480 C CA . VAL A 1 450 ? -34.327 11.544 34.451 1.00 96.12 450 VAL A CA 1
ATOM 3481 C C . VAL A 1 450 ? -33.256 10.559 34.016 1.00 96.12 450 VAL A C 1
ATOM 3483 O O . VAL A 1 450 ? -33.528 9.646 33.244 1.00 96.12 450 VAL A O 1
ATOM 3486 N N . LEU A 1 451 ? -32.039 10.759 34.508 1.00 95.00 451 LEU A N 1
ATOM 3487 C CA . LEU A 1 451 ? -30.958 9.793 34.379 1.00 95.00 451 LEU A CA 1
ATOM 3488 C C . LEU A 1 451 ? -31.199 8.689 35.409 1.00 95.00 451 LEU A C 1
ATOM 3490 O O . LEU A 1 451 ? -31.433 8.996 36.576 1.00 95.00 451 LEU A O 1
ATOM 3494 N N . ILE A 1 452 ? -31.148 7.424 35.007 1.00 94.81 452 ILE A N 1
ATOM 3495 C CA . ILE A 1 452 ? -31.336 6.282 35.912 1.00 94.81 452 ILE A CA 1
ATOM 3496 C C . ILE A 1 452 ? -30.009 5.549 36.032 1.00 94.81 452 ILE A C 1
ATOM 3498 O O . ILE A 1 452 ? -29.460 5.109 35.025 1.00 94.81 452 ILE A O 1
ATOM 3502 N N . TRP A 1 453 ? -29.472 5.492 37.248 1.00 95.00 453 TRP A N 1
ATOM 3503 C CA . TRP A 1 453 ? -28.197 4.837 37.537 1.00 95.00 453 TRP A CA 1
ATOM 3504 C C . TRP A 1 453 ? -28.075 4.568 39.036 1.00 95.00 453 TRP A C 1
ATOM 3506 O O . TRP A 1 453 ? -28.479 5.417 39.826 1.00 95.00 453 TRP A O 1
ATOM 3516 N N . GLY A 1 454 ? -27.496 3.442 39.446 1.00 94.06 454 GLY A N 1
ATOM 3517 C CA . GLY A 1 454 ? -27.412 3.067 40.866 1.00 94.06 454 GLY A CA 1
ATOM 3518 C C . GLY A 1 454 ? -26.385 3.846 41.692 1.00 94.06 454 GLY A C 1
ATOM 3519 O O . GLY A 1 454 ? -26.365 3.740 42.917 1.00 94.06 454 GLY A O 1
ATOM 3520 N N . GLU A 1 455 ? -25.523 4.625 41.039 1.00 93.38 455 GLU A N 1
ATOM 3521 C CA . GLU A 1 455 ? -24.454 5.404 41.671 1.00 93.38 455 GLU A CA 1
ATOM 3522 C C . GLU A 1 455 ? -24.452 6.853 41.165 1.00 93.38 455 GLU A C 1
ATOM 3524 O O . GLU A 1 455 ? -25.157 7.184 40.213 1.00 93.38 455 GLU A O 1
ATOM 3529 N N . ASP A 1 456 ? -23.685 7.746 41.806 1.00 94.00 456 ASP A N 1
ATOM 3530 C CA . ASP A 1 456 ? -23.599 9.147 41.371 1.00 94.00 456 ASP A CA 1
ATOM 3531 C C . ASP A 1 456 ? -23.040 9.208 39.938 1.00 94.00 456 ASP A C 1
ATOM 3533 O O . ASP A 1 456 ? -21.849 8.956 39.744 1.00 94.00 456 ASP A O 1
ATOM 3537 N N . PRO A 1 457 ? -23.842 9.607 38.930 1.00 93.25 457 PRO A N 1
ATOM 3538 C CA . PRO A 1 457 ? -23.417 9.571 37.532 1.00 93.25 457 PRO A CA 1
ATOM 3539 C C . PRO A 1 457 ? -22.284 10.562 37.243 1.00 93.25 457 PRO A C 1
ATOM 3541 O O . PRO A 1 457 ? -21.634 10.465 36.206 1.00 93.25 457 PRO A O 1
ATOM 3544 N N . THR A 1 458 ? -22.021 11.505 38.162 1.00 92.94 458 THR A N 1
ATOM 3545 C CA . THR A 1 458 ? -20.917 12.463 38.037 1.00 92.94 458 THR A CA 1
ATOM 3546 C C . THR A 1 458 ? -19.569 11.927 38.503 1.00 92.94 458 THR A C 1
ATOM 3548 O O . THR A 1 458 ? -18.555 12.612 38.357 1.00 92.94 458 THR A O 1
ATOM 3551 N N . VAL A 1 459 ? -19.553 10.712 39.055 1.00 92.62 459 VAL A N 1
ATOM 3552 C CA . VAL A 1 459 ? -18.353 10.004 39.506 1.00 92.62 459 VAL A CA 1
ATOM 3553 C C . VAL A 1 459 ? -18.411 8.553 38.999 1.00 92.62 459 VAL A C 1
ATOM 3555 O O . VAL A 1 459 ? -18.482 7.637 39.816 1.00 92.62 459 VAL A O 1
ATOM 3558 N N . PRO A 1 460 ? -18.420 8.332 37.668 1.00 92.44 460 PRO A N 1
ATOM 3559 C CA . PRO A 1 460 ? -18.425 6.984 37.110 1.00 92.44 460 PRO A CA 1
ATOM 3560 C C . PRO A 1 460 ? -17.163 6.226 37.542 1.00 92.44 460 PRO A C 1
ATOM 3562 O O . PRO A 1 460 ? -16.085 6.816 37.656 1.00 92.44 460 PRO A O 1
ATOM 3565 N N . GLY A 1 461 ? -17.305 4.928 37.792 1.00 91.56 461 GLY A N 1
ATOM 3566 C CA . GLY A 1 461 ? -16.203 4.023 38.077 1.00 91.56 461 GLY A CA 1
ATOM 3567 C C . GLY A 1 461 ? -15.414 3.636 36.825 1.00 91.56 461 GLY A C 1
ATOM 3568 O O . GLY A 1 461 ? -15.841 3.833 35.685 1.00 91.56 461 GLY A O 1
ATOM 3569 N N . THR A 1 462 ? -14.240 3.039 37.035 1.00 92.56 462 THR A N 1
ATOM 3570 C CA . THR A 1 462 ? -13.417 2.516 35.939 1.00 92.56 462 THR A CA 1
ATOM 3571 C C . THR A 1 462 ? -14.199 1.444 35.184 1.00 92.56 462 THR A C 1
ATOM 3573 O O . THR A 1 462 ? -14.724 0.523 35.807 1.00 92.56 462 THR A O 1
ATOM 3576 N N . CYS A 1 463 ? -14.208 1.526 33.852 1.00 92.94 463 CYS A N 1
ATOM 3577 C CA . CYS A 1 463 ? -14.968 0.646 32.960 1.00 92.94 463 CYS A CA 1
ATOM 3578 C C . CYS A 1 463 ? -16.496 0.828 32.963 1.00 92.94 463 CYS A C 1
ATOM 3580 O O . CYS A 1 463 ? -17.173 0.053 32.284 1.00 92.94 463 CYS A O 1
ATOM 3582 N N . ASP A 1 464 ? -17.041 1.848 33.632 1.00 95.62 464 ASP A N 1
ATOM 3583 C CA . ASP A 1 464 ? -18.445 2.217 33.437 1.00 95.62 464 ASP A CA 1
ATOM 3584 C C . ASP A 1 464 ? -18.698 2.591 31.975 1.00 95.62 464 ASP A C 1
ATOM 3586 O O . ASP A 1 464 ? -17.813 3.092 31.275 1.00 95.62 464 ASP A O 1
ATOM 3590 N N . LEU A 1 465 ? -19.920 2.345 31.511 1.00 96.88 465 LEU A N 1
ATOM 3591 C CA . LEU A 1 465 ? -20.328 2.606 30.138 1.00 96.88 465 LEU A CA 1
ATOM 3592 C C . LEU A 1 465 ? -21.235 3.831 30.076 1.00 96.88 465 LEU A C 1
ATOM 3594 O O . LEU A 1 465 ? -22.141 3.986 30.892 1.00 96.88 465 LEU A O 1
ATOM 3598 N N . TRP A 1 466 ? -21.035 4.668 29.065 1.00 97.00 466 TRP A N 1
ATOM 3599 C CA . TRP A 1 466 ? -21.934 5.761 28.712 1.00 97.00 466 TRP A CA 1
ATOM 3600 C C . TRP A 1 466 ? -22.364 5.628 27.255 1.00 97.00 466 TRP A C 1
ATOM 3602 O O . TRP A 1 466 ? -21.543 5.642 26.337 1.00 97.00 466 TRP A O 1
ATOM 3612 N N . TRP A 1 467 ? -23.669 5.509 27.045 1.00 96.50 467 TRP A N 1
ATOM 3613 C CA . TRP A 1 467 ? -24.304 5.502 25.740 1.00 96.50 467 TRP A CA 1
ATOM 3614 C C . TRP A 1 467 ? -24.871 6.889 25.439 1.00 96.50 467 TRP A C 1
ATOM 3616 O O . TRP A 1 467 ? -25.879 7.303 26.016 1.00 96.50 467 TRP A O 1
ATOM 3626 N N . ASN A 1 468 ? -24.238 7.590 24.498 1.00 94.94 468 ASN A N 1
ATOM 3627 C CA . ASN A 1 468 ? -24.736 8.851 23.975 1.00 94.94 468 ASN A CA 1
ATOM 3628 C C . ASN A 1 468 ? -25.875 8.615 22.974 1.00 94.94 468 ASN A C 1
ATOM 3630 O O . ASN A 1 468 ? -25.653 8.203 21.831 1.00 94.94 468 ASN A O 1
ATOM 3634 N N . THR A 1 469 ? -27.096 8.915 23.409 1.00 92.81 469 THR A N 1
ATOM 3635 C CA . THR A 1 469 ? -28.326 8.708 22.631 1.00 92.81 469 THR A CA 1
ATOM 3636 C C . THR A 1 469 ? -28.645 9.853 21.662 1.00 92.81 469 THR A C 1
ATOM 3638 O O . THR A 1 469 ? -29.559 9.719 20.847 1.00 92.81 469 THR A O 1
ATOM 3641 N N . SER A 1 470 ? -27.909 10.974 21.706 1.00 90.88 470 SER A N 1
ATOM 3642 C CA . SER A 1 470 ? -28.189 12.158 20.875 1.00 90.88 470 SER A CA 1
ATOM 3643 C C . SER A 1 470 ? -27.403 12.232 19.567 1.00 90.88 470 SER A C 1
ATOM 3645 O O . SER A 1 470 ? -27.770 13.001 18.673 1.00 90.88 470 SER A O 1
ATOM 3647 N N . THR A 1 471 ? -26.329 11.453 19.423 1.00 87.12 471 THR A N 1
ATOM 3648 C CA . THR A 1 471 ? -25.507 11.441 18.207 1.00 87.12 471 THR A CA 1
ATOM 3649 C C . THR A 1 471 ? -26.077 10.501 17.142 1.00 87.12 471 THR A C 1
ATOM 3651 O O . THR A 1 471 ? -26.788 9.542 17.433 1.00 87.12 471 THR A O 1
ATOM 3654 N N . SER A 1 472 ? -25.748 10.760 15.873 1.00 85.19 472 SER A N 1
ATOM 3655 C CA . SER A 1 472 ? -26.062 9.870 14.748 1.00 85.19 472 SER A CA 1
ATOM 3656 C C . SER A 1 472 ? -24.794 9.651 13.907 1.00 85.19 472 SER A C 1
ATOM 3658 O O . SER A 1 472 ? -24.413 10.575 13.182 1.00 85.19 472 SER A O 1
ATOM 3660 N N . PRO A 1 473 ? -24.139 8.473 13.972 1.00 86.06 473 PRO A N 1
ATOM 3661 C CA . PRO A 1 473 ? -24.536 7.287 14.743 1.00 86.06 473 PRO A CA 1
ATOM 3662 C C . PRO A 1 473 ? -24.447 7.503 16.264 1.00 86.06 473 PRO A C 1
ATOM 3664 O O . PRO A 1 473 ? -23.709 8.369 16.740 1.00 86.06 473 PRO A O 1
ATOM 3667 N N . GLN A 1 474 ? -25.227 6.731 17.021 1.00 92.06 474 GLN A N 1
ATOM 3668 C CA . GLN A 1 474 ? -25.149 6.712 18.484 1.00 92.06 474 GLN A CA 1
ATOM 3669 C C . GLN A 1 474 ? -23.822 6.081 18.918 1.00 92.06 474 GLN A C 1
ATOM 3671 O O . GLN A 1 474 ? -23.320 5.182 18.242 1.00 92.06 474 GLN A O 1
ATOM 3676 N N . VAL A 1 475 ? -23.239 6.562 20.016 1.00 94.12 475 VAL A N 1
ATOM 3677 C CA . VAL A 1 475 ? -21.896 6.150 20.455 1.00 94.12 475 VAL A CA 1
ATOM 3678 C C . VAL A 1 475 ? -21.957 5.586 21.868 1.00 94.12 475 VAL A C 1
ATOM 3680 O O . VAL A 1 475 ? -22.472 6.243 22.769 1.00 94.12 475 VAL A O 1
ATOM 3683 N N . LEU A 1 476 ? -21.386 4.398 22.065 1.00 97.12 476 LEU A N 1
ATOM 3684 C CA . LEU A 1 476 ? -21.103 3.833 23.383 1.00 97.12 476 LEU A CA 1
ATOM 3685 C C . LEU A 1 476 ? -19.633 4.093 23.730 1.00 97.12 476 LEU A C 1
ATOM 3687 O O . LEU A 1 476 ? -18.746 3.892 22.901 1.00 97.12 476 LEU A O 1
ATOM 3691 N N . SER A 1 477 ? -19.376 4.564 24.943 1.00 96.88 477 SER A N 1
ATOM 3692 C CA . SER A 1 477 ? -18.036 4.857 25.449 1.00 96.88 477 SER A CA 1
ATOM 3693 C C . SER A 1 477 ? -17.803 4.166 26.784 1.00 96.88 477 SER A C 1
ATOM 3695 O O . SER A 1 477 ? -18.734 4.000 27.565 1.00 96.88 477 SER A O 1
ATOM 3697 N N . VAL A 1 478 ? -16.554 3.806 27.055 1.00 97.00 478 VAL A N 1
ATOM 3698 C CA . VAL A 1 478 ? -16.092 3.245 28.324 1.00 97.00 478 VAL A CA 1
ATOM 3699 C C . VAL A 1 478 ? -15.273 4.279 29.090 1.00 97.00 478 VAL A C 1
ATOM 3701 O O . VAL A 1 478 ? -14.546 5.088 28.499 1.00 97.00 478 VAL A O 1
ATOM 3704 N N . ARG A 1 479 ? -15.407 4.281 30.415 1.00 96.50 479 ARG A N 1
ATOM 3705 C CA . ARG A 1 479 ? -14.706 5.205 31.296 1.00 96.50 479 ARG A CA 1
ATOM 3706 C C . ARG A 1 479 ? -13.245 4.796 31.491 1.00 96.50 479 ARG A C 1
ATOM 3708 O O . ARG A 1 479 ? -12.960 3.744 32.067 1.00 96.50 479 ARG A O 1
ATOM 3715 N N . ASP A 1 480 ? -12.328 5.668 31.073 1.00 95.00 480 ASP A N 1
ATOM 3716 C CA . ASP A 1 480 ? -10.894 5.570 31.355 1.00 95.00 480 ASP A CA 1
ATOM 3717 C C . ASP A 1 480 ? -10.507 6.548 32.473 1.00 95.00 480 ASP A C 1
ATOM 3719 O O . ASP A 1 480 ? -10.229 7.729 32.243 1.00 95.00 480 ASP A O 1
ATOM 3723 N N . ASP A 1 481 ? -10.478 6.043 33.706 1.00 91.81 481 ASP A N 1
ATOM 3724 C CA . ASP A 1 481 ? -10.120 6.831 34.890 1.00 91.81 481 ASP A CA 1
ATOM 3725 C C . ASP A 1 481 ? -8.645 7.232 34.946 1.00 91.81 481 ASP A C 1
ATOM 3727 O O . ASP A 1 481 ? -8.300 8.190 35.640 1.00 91.81 481 ASP A O 1
ATOM 3731 N N . LEU A 1 482 ? -7.760 6.527 34.232 1.00 91.81 482 LEU A N 1
ATOM 3732 C CA . LEU A 1 482 ? -6.341 6.877 34.209 1.00 91.81 482 LEU A CA 1
ATOM 3733 C C . LEU A 1 482 ? -6.123 8.190 33.452 1.00 91.81 482 LEU A C 1
ATOM 3735 O O . LEU A 1 482 ? -5.276 8.994 33.846 1.00 91.81 482 LEU A O 1
ATOM 3739 N N . ASN A 1 483 ? -6.887 8.391 32.378 1.00 92.56 483 ASN A N 1
ATOM 3740 C CA . ASN A 1 483 ? -6.781 9.553 31.501 1.00 92.56 483 ASN A CA 1
ATOM 3741 C C . ASN A 1 483 ? -7.905 10.584 31.698 1.00 92.56 483 ASN A C 1
ATOM 3743 O O . ASN A 1 483 ? -7.849 11.646 31.082 1.00 92.56 483 ASN A O 1
ATOM 3747 N N . ASP A 1 484 ? -8.880 10.302 32.566 1.00 90.88 484 ASP A N 1
ATOM 3748 C CA . ASP A 1 484 ? -10.042 11.154 32.848 1.00 90.88 484 ASP A CA 1
ATOM 3749 C C . ASP A 1 484 ? -10.879 11.465 31.590 1.00 90.88 484 ASP A C 1
ATOM 3751 O O . ASP A 1 484 ? -11.333 12.590 31.380 1.00 90.88 484 ASP A O 1
ATOM 3755 N N . ILE A 1 485 ? -11.091 10.459 30.733 1.00 94.56 485 ILE A N 1
ATOM 3756 C CA . ILE A 1 485 ? -11.833 10.598 29.469 1.00 94.56 485 ILE A CA 1
ATOM 3757 C C . ILE A 1 485 ? -12.829 9.455 29.241 1.00 94.56 485 ILE A C 1
ATOM 3759 O O . ILE A 1 485 ? -12.686 8.353 29.770 1.00 94.56 485 ILE A O 1
ATOM 3763 N N . TRP A 1 486 ? -13.837 9.729 28.414 1.00 95.81 486 TRP A N 1
ATOM 3764 C CA . TRP A 1 486 ? -14.674 8.710 27.784 1.00 95.81 486 TRP A CA 1
ATOM 3765 C C . TRP A 1 486 ? -14.012 8.248 26.488 1.00 95.81 486 TRP A C 1
ATOM 3767 O O . TRP A 1 486 ? -13.715 9.068 25.616 1.00 95.81 486 TRP A O 1
ATOM 3777 N N . VAL A 1 487 ? -13.777 6.944 26.361 1.00 95.94 487 VAL A N 1
ATOM 3778 C CA . VAL A 1 487 ? -13.170 6.341 25.169 1.00 95.94 487 VAL A CA 1
ATOM 3779 C C . VAL A 1 487 ? -14.249 5.561 24.419 1.00 95.94 487 VAL A C 1
ATOM 3781 O O . VAL A 1 487 ? -14.860 4.683 25.026 1.00 95.94 487 VAL A O 1
ATOM 3784 N N . PRO A 1 488 ? -14.517 5.839 23.131 1.00 95.25 488 PRO A N 1
ATOM 3785 C CA . PRO A 1 488 ? -15.452 5.038 22.347 1.00 95.25 488 PRO A CA 1
ATOM 3786 C C . PRO A 1 488 ? -15.057 3.556 22.349 1.00 95.25 488 PRO A C 1
ATOM 3788 O O . PRO A 1 488 ? -13.874 3.233 22.227 1.00 95.25 488 PRO A O 1
ATOM 3791 N N . VAL A 1 489 ? -16.039 2.665 22.490 1.00 94.81 489 VAL A N 1
ATOM 3792 C CA . VAL A 1 489 ? -15.808 1.213 22.404 1.00 94.81 489 VAL A CA 1
ATOM 3793 C C . VAL A 1 489 ? -15.437 0.793 20.974 1.00 94.81 489 VAL A C 1
ATOM 3795 O O . VAL A 1 489 ? -15.613 1.567 20.031 1.00 94.81 489 VAL A O 1
ATOM 3798 N N . GLY A 1 490 ? -14.926 -0.432 20.806 1.00 85.44 490 GLY A N 1
ATOM 3799 C CA . GLY A 1 490 ? -14.487 -0.948 19.504 1.00 85.44 490 GLY A CA 1
ATOM 3800 C C . GLY A 1 490 ? -15.635 -1.070 18.499 1.00 85.44 490 GLY A C 1
ATOM 3801 O O . GLY A 1 490 ? -15.557 -0.518 17.401 1.00 85.44 490 GLY A O 1
ATOM 3802 N N . SER A 1 491 ? -16.721 -1.732 18.904 1.00 91.81 491 SER A N 1
ATOM 3803 C CA . SER A 1 491 ? -17.964 -1.825 18.133 1.00 91.81 491 SER A CA 1
ATOM 3804 C C . SER A 1 491 ? -19.172 -1.687 19.044 1.00 91.81 491 SER A C 1
ATOM 3806 O O . SER A 1 491 ? -19.204 -2.228 20.151 1.00 91.81 491 SER A O 1
ATOM 3808 N N . PHE A 1 492 ? -20.197 -0.995 18.557 1.00 95.31 492 PHE A N 1
ATOM 3809 C CA . PHE A 1 492 ? -21.494 -0.922 19.209 1.00 95.31 492 PHE A CA 1
ATOM 3810 C C . PHE A 1 492 ? -22.598 -1.114 18.175 1.00 95.31 492 PHE A C 1
ATOM 3812 O O . PHE A 1 492 ? -22.792 -0.280 17.289 1.00 95.31 492 PHE A O 1
ATOM 3819 N N . THR A 1 493 ? -23.307 -2.236 18.281 1.00 94.75 493 THR A N 1
ATOM 3820 C CA . THR A 1 493 ? -24.389 -2.602 17.365 1.00 94.75 493 THR A CA 1
ATOM 3821 C C . THR A 1 493 ? -25.736 -2.459 18.063 1.00 94.75 493 THR A C 1
ATOM 3823 O O . THR A 1 493 ? -25.951 -3.034 19.125 1.00 94.75 493 THR A O 1
ATOM 3826 N N . ILE A 1 494 ? -26.664 -1.734 17.442 1.00 95.06 494 ILE A N 1
ATOM 3827 C CA . ILE A 1 494 ? -28.068 -1.650 17.862 1.00 95.06 494 ILE A CA 1
ATOM 3828 C C . ILE A 1 494 ? -28.871 -2.483 16.865 1.00 95.06 494 ILE A C 1
ATOM 3830 O O . ILE A 1 494 ? -28.869 -2.174 15.673 1.00 95.06 494 ILE A O 1
ATOM 3834 N N . SER A 1 495 ? -29.465 -3.584 17.321 1.00 93.94 495 SER A N 1
ATOM 3835 C CA . SER A 1 495 ? -30.140 -4.535 16.433 1.00 93.94 495 SER A CA 1
ATOM 3836 C C . SER A 1 495 ? -31.030 -5.493 17.219 1.00 93.94 495 SER A C 1
ATOM 3838 O O . SER A 1 495 ? -30.612 -6.022 18.242 1.00 93.94 495 SER A O 1
ATOM 3840 N N . ALA A 1 496 ? -32.214 -5.811 16.699 1.00 94.25 496 ALA A N 1
ATOM 3841 C CA . ALA A 1 496 ? -33.060 -6.893 17.219 1.00 94.25 496 ALA A CA 1
ATOM 3842 C C . ALA A 1 496 ? -32.504 -8.315 16.966 1.00 94.25 496 ALA A C 1
ATOM 3844 O O . ALA A 1 496 ? -33.016 -9.292 17.510 1.00 94.25 496 ALA A O 1
ATOM 3845 N N . THR A 1 497 ? -31.501 -8.464 16.094 1.00 92.50 497 THR A N 1
ATOM 3846 C CA . THR A 1 497 ? -30.839 -9.747 15.811 1.00 92.50 497 THR A CA 1
ATOM 3847 C C . THR A 1 497 ? -29.442 -9.796 16.410 1.00 92.50 497 THR A C 1
ATOM 3849 O O . THR A 1 497 ? -28.684 -8.838 16.254 1.00 92.50 497 THR A O 1
ATOM 3852 N N . ASP A 1 498 ? -29.109 -10.940 17.009 1.00 92.38 498 ASP A N 1
ATOM 3853 C CA . ASP A 1 498 ? -27.800 -11.249 17.588 1.00 92.38 498 ASP A CA 1
ATOM 3854 C C . ASP A 1 498 ? -26.671 -11.084 16.543 1.00 92.38 498 ASP A C 1
ATOM 3856 O O . ASP A 1 498 ? -26.650 -11.822 15.549 1.00 92.38 498 ASP A O 1
ATOM 3860 N N . PRO A 1 499 ? -25.726 -10.145 16.751 1.00 91.81 499 PRO A N 1
ATOM 3861 C CA . PRO A 1 499 ? -24.653 -9.875 15.803 1.00 91.81 499 PRO A CA 1
ATOM 3862 C C . PRO A 1 499 ? -23.540 -10.929 15.813 1.00 91.81 499 PRO A C 1
ATOM 3864 O O . PRO A 1 499 ? -22.678 -10.883 14.947 1.00 91.81 499 PRO A O 1
ATOM 3867 N N . SER A 1 500 ? -23.549 -11.898 16.733 1.00 89.44 500 SER A N 1
ATOM 3868 C CA . SER A 1 500 ? -22.641 -13.057 16.696 1.00 89.44 500 SER A CA 1
ATOM 3869 C C . SER A 1 500 ? -23.046 -14.103 15.657 1.00 89.44 500 SER A C 1
ATOM 3871 O O . SER A 1 500 ? -22.249 -14.971 15.292 1.00 89.44 500 SER A O 1
ATOM 3873 N N . LEU A 1 501 ? -24.283 -14.039 15.161 1.00 87.62 501 LEU A N 1
ATOM 3874 C CA . LEU A 1 501 ? -24.756 -14.940 14.122 1.00 87.62 501 LEU A CA 1
ATOM 3875 C C . LEU A 1 501 ? -24.224 -14.514 12.752 1.00 87.62 501 LEU A C 1
ATOM 3877 O O . LEU A 1 501 ? -23.976 -13.340 12.484 1.00 87.62 501 LEU A O 1
ATOM 3881 N N . ALA A 1 502 ? -24.085 -15.490 11.854 1.00 81.69 502 ALA A N 1
ATOM 3882 C CA . ALA A 1 502 ? -23.756 -15.211 10.463 1.00 81.69 502 ALA A CA 1
ATOM 3883 C C . ALA A 1 502 ? -24.801 -14.266 9.850 1.00 81.69 502 ALA A C 1
ATOM 3885 O O . ALA A 1 502 ? -26.013 -14.472 9.993 1.00 81.69 502 ALA A O 1
ATOM 3886 N N . GLN A 1 503 ? -24.328 -13.238 9.148 1.00 80.94 503 GLN A N 1
ATOM 3887 C CA . GLN A 1 503 ? -25.205 -12.272 8.504 1.00 80.94 503 GLN A CA 1
ATOM 3888 C C . GLN A 1 503 ? -26.057 -12.961 7.428 1.00 80.94 503 GLN A C 1
ATOM 3890 O O . GLN A 1 503 ? -25.600 -13.847 6.705 1.00 80.94 503 GLN A O 1
ATOM 3895 N N . THR A 1 504 ? -27.313 -12.534 7.274 1.00 86.44 504 THR A N 1
ATOM 3896 C CA . THR A 1 504 ? -28.117 -12.961 6.121 1.00 86.44 504 THR A CA 1
ATOM 3897 C C . THR A 1 504 ? -27.645 -12.219 4.874 1.00 86.44 504 THR A C 1
ATOM 3899 O O . THR A 1 504 ? -27.880 -11.020 4.734 1.00 86.44 504 THR A O 1
ATOM 3902 N N . ILE A 1 505 ? -26.997 -12.938 3.958 1.00 89.88 505 ILE A N 1
ATOM 3903 C CA . ILE A 1 505 ? -26.446 -12.368 2.726 1.00 89.88 505 ILE A CA 1
ATOM 3904 C C . ILE A 1 505 ? -27.476 -12.501 1.591 1.00 89.88 505 ILE A C 1
ATOM 3906 O O . ILE A 1 505 ? -27.913 -13.617 1.283 1.00 89.88 505 ILE A O 1
ATOM 3910 N N . PRO A 1 506 ? -27.891 -11.399 0.941 1.00 92.94 506 PRO A N 1
ATOM 3911 C CA . PRO A 1 506 ? -28.794 -11.471 -0.202 1.00 92.94 506 PRO A CA 1
ATOM 3912 C C . PRO A 1 506 ? -28.099 -12.092 -1.425 1.00 92.94 506 PRO A C 1
ATOM 3914 O O . PRO A 1 506 ? -26.916 -11.864 -1.670 1.00 92.94 506 PRO A O 1
ATOM 3917 N N . VAL A 1 507 ? -28.844 -12.857 -2.232 1.00 93.75 507 VAL A N 1
ATOM 3918 C CA . VAL A 1 507 ? -28.337 -13.423 -3.499 1.00 93.75 507 VAL A CA 1
ATOM 3919 C C . VAL A 1 507 ? -27.841 -12.303 -4.414 1.00 93.75 507 VAL A C 1
ATOM 3921 O O . VAL A 1 507 ? -28.547 -11.320 -4.649 1.00 93.75 507 VAL A O 1
ATOM 3924 N N . GLY A 1 508 ? -26.635 -12.468 -4.950 1.00 92.94 508 GLY A N 1
ATOM 3925 C CA . GLY A 1 508 ? -25.954 -11.484 -5.783 1.00 92.94 508 GLY A CA 1
ATOM 3926 C C . GLY A 1 508 ? -25.184 -10.414 -5.007 1.00 92.94 508 GLY A C 1
ATOM 3927 O O . GLY A 1 508 ? -24.708 -9.470 -5.636 1.00 92.94 508 GLY A O 1
ATOM 3928 N N . ALA A 1 509 ? -25.081 -10.515 -3.675 1.00 94.38 509 ALA A N 1
ATOM 3929 C CA . ALA A 1 509 ? -24.148 -9.694 -2.908 1.00 94.38 509 ALA A CA 1
ATOM 3930 C C . ALA A 1 509 ? -22.710 -9.977 -3.347 1.00 94.38 509 ALA A C 1
ATOM 3932 O O . ALA A 1 509 ? -22.363 -11.125 -3.627 1.00 94.38 509 ALA A O 1
ATOM 3933 N N . ILE A 1 510 ? -21.887 -8.936 -3.382 1.00 93.94 510 ILE A N 1
ATOM 3934 C CA . ILE A 1 510 ? -20.481 -9.022 -3.749 1.00 93.94 510 ILE A CA 1
ATOM 3935 C C . ILE A 1 510 ? -19.649 -8.876 -2.487 1.00 93.94 510 ILE A C 1
ATOM 3937 O O . ILE A 1 510 ? -19.784 -7.895 -1.759 1.00 93.94 510 ILE A O 1
ATOM 3941 N N . TRP A 1 511 ? -18.794 -9.850 -2.221 1.00 91.06 511 TRP A N 1
ATOM 3942 C CA . TRP A 1 511 ? -17.764 -9.746 -1.202 1.00 91.06 511 TRP A CA 1
ATOM 3943 C C . TRP A 1 511 ? -16.462 -9.311 -1.861 1.00 91.06 511 TRP A C 1
ATOM 3945 O O . TRP A 1 511 ? -16.030 -9.902 -2.848 1.00 91.06 511 TRP A O 1
ATOM 3955 N N . HIS A 1 512 ? -15.865 -8.263 -1.311 1.00 87.31 512 HIS A N 1
ATOM 3956 C CA . HIS A 1 512 ? -14.530 -7.795 -1.633 1.00 87.31 512 HIS A CA 1
ATOM 3957 C C . HIS A 1 512 ? -13.640 -8.073 -0.416 1.00 87.31 512 HIS A C 1
ATOM 3959 O O . HIS A 1 512 ? -13.843 -7.503 0.664 1.00 87.31 512 HIS A O 1
ATOM 3965 N N . GLN A 1 513 ? -12.671 -8.978 -0.574 1.00 80.00 513 GLN A N 1
ATOM 3966 C CA . GLN A 1 513 ? -11.716 -9.292 0.487 1.00 80.00 513 GLN A CA 1
ATOM 3967 C C . GLN A 1 513 ? -10.685 -8.168 0.565 1.00 80.00 513 GLN A C 1
ATOM 3969 O O . GLN A 1 513 ? -9.660 -8.193 -0.112 1.00 80.00 513 GLN A O 1
ATOM 3974 N N . GLY A 1 514 ? -10.988 -7.154 1.375 1.00 63.16 514 GLY A N 1
ATOM 3975 C CA . GLY A 1 514 ? -10.095 -6.020 1.582 1.00 63.16 514 GLY A CA 1
ATOM 3976 C C . GLY A 1 514 ? -8.740 -6.466 2.143 1.00 63.16 514 GLY A C 1
ATOM 3977 O O . GLY A 1 514 ? -8.668 -7.314 3.033 1.00 63.16 514 GLY A O 1
ATOM 3978 N N . LEU A 1 515 ? -7.658 -5.875 1.635 1.00 51.06 515 LEU A N 1
ATOM 3979 C CA . LEU A 1 515 ? -6.302 -6.036 2.160 1.00 51.06 515 LEU A CA 1
ATOM 3980 C C . LEU A 1 515 ? -6.225 -5.532 3.611 1.00 51.06 515 LEU A C 1
ATOM 3982 O O . LEU A 1 515 ? -6.256 -4.329 3.858 1.00 51.06 515 LEU A O 1
ATOM 3986 N N . HIS A 1 516 ? -6.039 -6.439 4.570 1.00 37.62 516 HIS A N 1
ATOM 3987 C CA . HIS A 1 516 ? -5.534 -6.087 5.899 1.00 37.62 516 HIS A CA 1
ATOM 3988 C C . HIS A 1 516 ? -4.268 -6.905 6.178 1.00 37.62 516 HIS A C 1
ATOM 3990 O O . HIS A 1 516 ? -4.320 -8.036 6.652 1.00 37.62 516 HIS A O 1
ATOM 3996 N N . GLY A 1 517 ? -3.112 -6.333 5.832 1.00 44.16 517 GLY A N 1
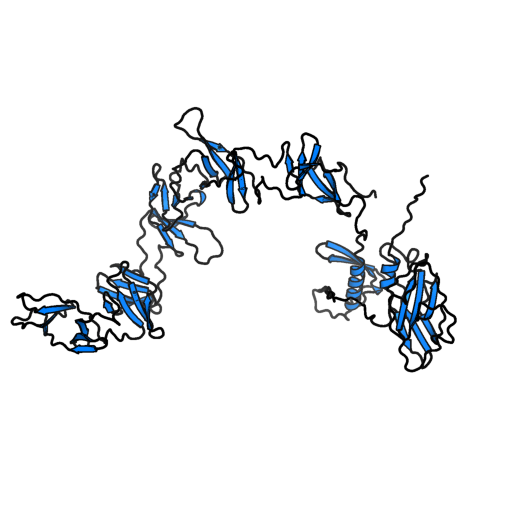ATOM 3997 C CA . GLY A 1 517 ? -1.798 -6.814 6.278 1.00 44.16 517 GLY A CA 1
ATOM 3998 C C . GLY A 1 517 ? -1.200 -8.041 5.575 1.00 44.16 517 GLY A C 1
ATOM 3999 O O . GLY A 1 517 ? -0.150 -8.501 6.016 1.00 44.16 517 GLY A O 1
ATOM 4000 N N . SER A 1 518 ? -1.799 -8.561 4.497 1.00 39.66 518 SER A N 1
ATOM 4001 C CA . SER A 1 518 ? -1.124 -9.550 3.640 1.00 39.66 518 SER A CA 1
ATOM 4002 C C . SER A 1 518 ? -0.205 -8.835 2.637 1.00 39.66 518 SER A C 1
ATOM 4004 O O . SER A 1 518 ? -0.662 -7.887 2.000 1.00 39.66 518 SER A O 1
ATOM 4006 N N . PRO A 1 519 ? 1.063 -9.256 2.470 1.00 46.88 519 PRO A N 1
ATOM 4007 C CA . PRO A 1 519 ? 1.996 -8.650 1.519 1.00 46.88 519 PRO A CA 1
ATOM 4008 C C . PRO A 1 519 ? 1.717 -8.998 0.045 1.00 46.88 519 PRO A C 1
ATOM 4010 O O . PRO A 1 519 ? 2.394 -8.459 -0.822 1.00 46.88 519 PRO A O 1
ATOM 4013 N N . GLU A 1 520 ? 0.732 -9.854 -0.253 1.00 52.03 520 GLU A N 1
ATOM 4014 C CA . GLU A 1 520 ? 0.374 -10.232 -1.629 1.00 52.03 520 GLU A CA 1
ATOM 4015 C C . GLU A 1 520 ? -0.994 -9.641 -2.036 1.00 52.03 520 GLU A C 1
ATOM 4017 O O . GLU A 1 520 ? -2.006 -9.974 -1.405 1.00 52.03 520 GLU A O 1
ATOM 4022 N N . PRO A 1 521 ? -1.052 -8.765 -3.062 1.00 52.00 521 PRO A N 1
ATOM 4023 C CA . PRO A 1 521 ? -2.231 -7.996 -3.427 1.00 52.00 521 PRO A CA 1
ATOM 4024 C C . PRO A 1 521 ? -2.957 -8.656 -4.602 1.00 52.00 521 PRO A C 1
ATOM 4026 O O . PRO A 1 521 ? -2.893 -8.182 -5.731 1.00 52.00 521 PRO A O 1
ATOM 4029 N N . THR A 1 522 ? -3.677 -9.749 -4.376 1.00 60.59 522 THR A N 1
ATOM 4030 C CA . THR A 1 522 ? -4.730 -10.120 -5.332 1.00 60.59 522 THR A CA 1
ATOM 4031 C C . THR A 1 522 ? -6.058 -9.738 -4.723 1.00 60.59 522 THR A C 1
ATOM 4033 O O . THR A 1 522 ? -6.626 -10.495 -3.936 1.00 60.59 522 THR A O 1
ATOM 4036 N N . ILE A 1 523 ? -6.516 -8.533 -5.072 1.00 72.19 523 ILE A N 1
ATOM 4037 C CA . ILE A 1 523 ? -7.911 -8.143 -4.909 1.00 72.19 523 ILE A CA 1
ATOM 4038 C C . ILE A 1 523 ? -8.740 -9.214 -5.617 1.00 72.19 523 ILE A C 1
ATOM 4040 O O . ILE A 1 523 ? -8.574 -9.465 -6.811 1.00 72.19 523 ILE A O 1
ATOM 4044 N N . ALA A 1 524 ? -9.586 -9.895 -4.858 1.00 84.12 524 ALA A N 1
ATOM 4045 C CA . ALA A 1 524 ? -10.520 -10.866 -5.388 1.00 84.12 524 ALA A CA 1
ATOM 4046 C C . ALA A 1 524 ? -11.934 -10.455 -4.981 1.00 84.12 524 ALA A C 1
ATOM 4048 O O . ALA A 1 524 ? -12.163 -9.881 -3.910 1.00 84.12 524 ALA A O 1
ATOM 4049 N N . TYR A 1 525 ? -12.872 -10.733 -5.879 1.00 90.50 525 TYR A N 1
ATOM 4050 C CA . TYR A 1 525 ? -14.286 -10.460 -5.688 1.00 90.50 525 TYR A CA 1
ATOM 4051 C C . TYR A 1 525 ? -15.051 -11.775 -5.766 1.00 90.50 525 TYR A C 1
ATOM 4053 O O . TYR A 1 525 ? -14.744 -12.631 -6.595 1.00 90.50 525 TYR A O 1
ATOM 4061 N N . TRP A 1 526 ? -16.072 -11.935 -4.932 1.00 93.19 526 TRP A N 1
ATOM 4062 C CA . TRP A 1 526 ? -16.945 -13.104 -4.954 1.00 93.19 526 TRP A CA 1
ATOM 4063 C C . TRP A 1 526 ? -18.406 -12.679 -4.991 1.00 93.19 526 TRP A C 1
ATOM 4065 O O . TRP A 1 526 ? -18.783 -11.728 -4.317 1.00 93.19 526 TRP A O 1
ATOM 4075 N N . GLU A 1 527 ? -19.250 -13.402 -5.721 1.00 94.69 527 GLU A N 1
ATOM 4076 C CA . GLU A 1 527 ? -20.703 -13.207 -5.719 1.00 94.69 527 GLU A CA 1
ATOM 4077 C C . GLU A 1 527 ? -21.384 -14.313 -4.907 1.00 94.69 527 GLU A C 1
ATOM 4079 O O . GLU A 1 527 ? -21.105 -15.498 -5.090 1.00 94.69 527 GLU A O 1
ATOM 4084 N N . TRP A 1 528 ? -22.298 -13.935 -4.014 1.00 95.31 528 TRP A N 1
ATOM 4085 C CA . TRP A 1 528 ? -23.110 -14.880 -3.253 1.00 95.31 528 TRP A CA 1
ATOM 4086 C C . TRP A 1 528 ? -24.204 -15.495 -4.134 1.00 95.31 528 TRP A C 1
ATOM 4088 O O . TRP A 1 528 ? -25.121 -14.797 -4.572 1.00 95.31 528 TRP A O 1
ATOM 4098 N N . ASP A 1 529 ? -24.166 -16.810 -4.358 1.00 92.81 529 ASP A N 1
ATOM 4099 C CA . ASP A 1 529 ? -25.152 -17.514 -5.198 1.00 92.81 529 ASP A CA 1
ATOM 4100 C C . ASP A 1 529 ? -26.437 -17.930 -4.450 1.00 92.81 529 ASP A C 1
ATOM 4102 O O . ASP A 1 529 ? -27.373 -18.464 -5.050 1.00 92.81 529 ASP A O 1
ATOM 4106 N N . GLY A 1 530 ? -26.502 -17.656 -3.142 1.00 91.75 530 GLY A N 1
ATOM 4107 C CA . GLY A 1 530 ? -27.555 -18.120 -2.232 1.00 91.75 530 GLY A CA 1
ATOM 4108 C C . GLY A 1 530 ? -27.133 -19.271 -1.320 1.00 91.75 530 GLY A C 1
ATOM 4109 O O . GLY A 1 530 ? -27.859 -19.587 -0.379 1.00 91.75 530 GLY A O 1
ATOM 4110 N N . SER A 1 531 ? -25.975 -19.877 -1.577 1.00 87.75 531 SER A N 1
ATOM 4111 C CA . SER A 1 531 ? -25.406 -20.973 -0.790 1.00 87.75 531 SER A CA 1
ATOM 4112 C C . SER A 1 531 ? -23.927 -20.787 -0.447 1.00 87.75 531 SER A C 1
ATOM 4114 O O . SER A 1 531 ? -23.513 -21.208 0.630 1.00 87.75 531 SER A O 1
ATOM 4116 N N . GLN A 1 532 ? -23.146 -20.171 -1.336 1.00 87.38 532 GLN A N 1
ATOM 4117 C CA . GLN A 1 532 ? -21.714 -19.931 -1.165 1.00 87.38 532 GLN A CA 1
ATOM 4118 C C . GLN A 1 532 ? -21.255 -18.701 -1.962 1.00 87.38 532 GLN A C 1
ATOM 4120 O O . GLN A 1 532 ? -21.940 -18.234 -2.878 1.00 87.38 532 GLN A O 1
ATOM 4125 N N . PHE A 1 533 ? -20.061 -18.207 -1.636 1.00 91.31 533 PHE A N 1
ATOM 4126 C CA . PHE A 1 533 ? -19.359 -17.199 -2.423 1.00 91.31 533 PHE A CA 1
ATOM 4127 C C . PHE A 1 533 ? -18.640 -17.846 -3.611 1.00 91.31 533 PHE A C 1
ATOM 4129 O O . PHE A 1 533 ? -17.763 -18.694 -3.444 1.00 91.31 533 PHE A O 1
ATOM 4136 N N . VAL A 1 534 ? -19.007 -17.435 -4.823 1.00 92.00 534 VAL A N 1
ATOM 4137 C CA . VAL A 1 534 ? -18.393 -17.887 -6.076 1.00 92.00 534 VAL A CA 1
ATOM 4138 C C . VAL A 1 534 ? -17.429 -16.816 -6.567 1.00 92.00 534 VAL A C 1
ATOM 4140 O O . VAL A 1 534 ? -17.814 -15.657 -6.692 1.00 92.00 534 VAL A O 1
ATOM 4143 N N . LEU A 1 535 ? -16.181 -17.200 -6.844 1.00 92.38 535 LEU A N 1
ATOM 4144 C CA . LEU A 1 535 ? -15.148 -16.280 -7.324 1.00 92.38 535 LEU A CA 1
ATOM 4145 C C . LEU A 1 535 ? -15.569 -15.638 -8.654 1.00 92.38 535 LEU A C 1
ATOM 4147 O O . LEU A 1 535 ? -15.936 -16.337 -9.602 1.00 92.38 535 LEU A O 1
ATOM 4151 N N . ILE A 1 536 ? -15.485 -14.313 -8.714 1.00 92.12 536 ILE A N 1
ATOM 4152 C CA . ILE A 1 536 ? -15.650 -13.523 -9.929 1.00 92.12 536 ILE A CA 1
ATOM 4153 C C . ILE A 1 536 ? -14.301 -13.496 -10.638 1.00 92.12 536 ILE A C 1
ATOM 4155 O O . ILE A 1 536 ? -13.275 -13.170 -10.044 1.00 92.12 536 ILE A O 1
ATOM 4159 N N . ASP A 1 537 ? -14.303 -13.859 -11.915 1.00 90.12 537 ASP A N 1
ATOM 4160 C CA . ASP A 1 537 ? -13.118 -13.768 -12.761 1.00 90.12 537 ASP A CA 1
ATOM 4161 C C . ASP A 1 537 ? -12.692 -12.297 -12.885 1.00 90.12 537 ASP A C 1
ATOM 4163 O O . ASP A 1 537 ? -13.471 -11.461 -13.350 1.00 90.12 537 ASP A O 1
ATOM 4167 N N . SER A 1 538 ? -11.464 -11.987 -12.462 1.00 87.44 538 SER A N 1
ATOM 4168 C CA . SER A 1 538 ? -10.927 -10.624 -12.436 1.00 87.44 538 SER A CA 1
ATOM 4169 C C . SER A 1 538 ? -10.880 -9.978 -13.820 1.00 87.44 538 SER A C 1
ATOM 4171 O O . SER A 1 538 ? -11.001 -8.763 -13.920 1.00 87.44 538 SER A O 1
ATOM 4173 N N . THR A 1 539 ? -10.812 -10.761 -14.902 1.00 88.56 539 THR A N 1
ATOM 4174 C CA . THR A 1 539 ? -10.879 -10.233 -16.278 1.00 88.56 539 THR A CA 1
ATOM 4175 C C . THR A 1 539 ? -12.243 -9.626 -16.626 1.00 88.56 539 THR A C 1
ATOM 4177 O O . THR A 1 539 ? -12.367 -8.873 -17.595 1.00 88.56 539 THR A O 1
ATOM 4180 N N . ASN A 1 540 ? -13.274 -9.923 -15.830 1.00 91.69 540 ASN A N 1
ATOM 4181 C CA . ASN A 1 540 ? -14.611 -9.360 -15.969 1.00 91.69 540 ASN A CA 1
ATOM 4182 C C . ASN A 1 540 ? -14.864 -8.145 -15.069 1.00 91.69 540 ASN A C 1
ATOM 4184 O O . ASN A 1 540 ? -15.947 -7.566 -15.155 1.00 91.69 540 ASN A O 1
ATOM 4188 N N . VAL A 1 541 ? -13.912 -7.759 -14.220 1.00 92.06 541 VAL A N 1
ATOM 4189 C CA . VAL A 1 541 ? -14.043 -6.601 -13.333 1.00 92.06 541 VAL A CA 1
ATOM 4190 C C . VAL A 1 541 ? -13.311 -5.418 -13.955 1.00 92.06 541 VAL A C 1
ATOM 4192 O O . VAL A 1 541 ? -12.158 -5.544 -14.355 1.00 92.06 541 VAL A O 1
ATOM 4195 N N . ILE A 1 542 ? -13.983 -4.272 -14.045 1.00 91.75 542 ILE A N 1
ATOM 4196 C CA . ILE A 1 542 ? -13.346 -2.991 -14.351 1.00 91.75 542 ILE A CA 1
ATOM 4197 C C . ILE A 1 542 ? -13.362 -2.109 -13.105 1.00 91.75 542 ILE A C 1
ATOM 4199 O O . ILE A 1 542 ? -14.412 -1.899 -12.501 1.00 91.75 542 ILE A O 1
ATOM 4203 N N . GLU A 1 543 ? -12.206 -1.570 -12.741 1.00 90.88 543 GLU A N 1
ATOM 4204 C CA . GLU A 1 543 ? -12.063 -0.572 -11.684 1.00 90.88 543 GLU A CA 1
ATOM 4205 C C . GLU A 1 543 ? -12.086 0.826 -12.312 1.00 90.88 543 GLU A C 1
ATOM 4207 O O . GLU A 1 543 ? -11.194 1.194 -13.078 1.00 90.88 543 GLU A O 1
ATOM 4212 N N . PHE A 1 544 ? -13.127 1.620 -12.042 1.00 90.06 544 PHE A N 1
ATOM 4213 C CA . PHE A 1 544 ? -13.237 2.960 -12.630 1.00 90.06 544 PHE A CA 1
ATOM 4214 C C . PHE A 1 544 ? -14.089 3.910 -11.786 1.00 90.06 544 PHE A C 1
ATOM 4216 O O . PHE A 1 544 ? -15.077 3.503 -11.189 1.00 90.06 544 PHE A O 1
ATOM 4223 N N . LEU A 1 545 ? -13.760 5.203 -11.766 1.00 90.19 545 LEU A N 1
ATOM 4224 C CA . LEU A 1 545 ? -14.459 6.180 -10.915 1.00 90.19 545 LEU A CA 1
ATOM 4225 C C . LEU A 1 545 ? -15.893 6.493 -11.395 1.00 90.19 545 LEU A C 1
ATOM 4227 O O . LEU A 1 545 ? -16.784 6.811 -10.600 1.00 90.19 545 LEU A O 1
ATOM 4231 N N . THR A 1 546 ? -16.114 6.437 -12.707 1.00 89.88 546 THR A N 1
ATOM 4232 C CA . THR A 1 546 ? -17.389 6.745 -13.375 1.00 89.88 546 THR A CA 1
ATOM 4233 C C . THR A 1 546 ? -17.888 5.555 -14.190 1.00 89.88 546 THR A C 1
ATOM 4235 O O . THR A 1 546 ? -17.189 4.555 -14.321 1.00 89.88 546 THR A O 1
ATOM 4238 N N . ASP A 1 547 ? -19.101 5.651 -14.737 1.00 91.25 547 ASP A N 1
ATOM 4239 C CA . ASP A 1 547 ? -19.687 4.586 -15.554 1.00 91.25 547 ASP A CA 1
ATOM 4240 C C . ASP A 1 547 ? -18.719 4.155 -16.686 1.00 91.25 547 ASP A C 1
ATOM 4242 O O . ASP A 1 547 ? -18.315 4.992 -17.506 1.00 91.25 547 ASP A O 1
ATOM 4246 N N . PRO A 1 548 ? -18.330 2.865 -16.750 1.00 91.44 548 PRO A N 1
ATOM 4247 C CA . PRO A 1 548 ? -17.485 2.311 -17.804 1.00 91.44 548 PRO A CA 1
ATOM 4248 C C . PRO A 1 548 ? -18.006 2.531 -19.222 1.00 91.44 548 PRO A C 1
ATOM 4250 O O . PRO A 1 548 ? -17.214 2.646 -20.154 1.00 91.44 548 PRO A O 1
ATOM 4253 N N . THR A 1 549 ? -19.329 2.602 -19.373 1.00 91.19 549 THR A N 1
ATOM 4254 C CA . THR A 1 549 ? -20.012 2.717 -20.665 1.00 91.19 549 THR A CA 1
ATOM 4255 C C . THR A 1 549 ? -20.135 4.153 -21.158 1.00 91.19 549 THR A C 1
ATOM 4257 O O . THR A 1 549 ? -20.410 4.365 -22.342 1.00 91.19 549 THR A O 1
ATOM 4260 N N . ASP A 1 550 ? -19.889 5.143 -20.292 1.00 90.69 550 ASP A N 1
ATOM 4261 C CA . ASP A 1 550 ? -19.850 6.558 -20.666 1.00 90.69 550 ASP A CA 1
ATOM 4262 C C . ASP A 1 550 ? -18.519 6.883 -21.357 1.00 90.69 550 ASP A C 1
ATOM 4264 O O . ASP A 1 550 ? -17.608 7.482 -20.782 1.00 90.69 550 ASP A O 1
ATOM 4268 N N . VAL A 1 551 ? -18.381 6.386 -22.588 1.00 88.81 551 VAL A N 1
ATOM 4269 C CA . VAL A 1 551 ? -17.176 6.530 -23.408 1.00 88.81 551 VAL A CA 1
ATOM 4270 C C . VAL A 1 551 ? -17.300 7.712 -24.368 1.00 88.81 551 VAL A C 1
ATOM 4272 O O . VAL A 1 551 ? -18.193 7.771 -25.219 1.00 88.81 551 VAL A O 1
ATOM 4275 N N . SER A 1 552 ? -16.368 8.654 -24.260 1.00 89.06 552 SER A N 1
ATOM 4276 C CA . SER A 1 552 ? -16.266 9.835 -25.121 1.00 89.06 552 SER A CA 1
ATOM 4277 C C . SER A 1 552 ? -15.209 9.663 -26.215 1.00 89.06 552 SER A C 1
ATOM 4279 O O . SER A 1 552 ? -14.360 8.778 -26.164 1.00 89.06 552 SER A O 1
ATOM 4281 N N . ILE A 1 553 ? -15.266 10.499 -27.260 1.00 88.06 553 ILE A N 1
ATOM 4282 C CA . ILE A 1 553 ? -14.192 10.550 -28.266 1.00 88.06 553 ILE A CA 1
ATOM 4283 C C . ILE A 1 553 ? -12.909 11.036 -27.583 1.00 88.06 553 ILE A C 1
ATOM 4285 O O . ILE A 1 553 ? -12.930 12.080 -26.932 1.00 88.06 553 ILE A O 1
ATOM 4289 N N . GLY A 1 554 ? -11.812 10.312 -27.790 1.00 87.94 554 GLY A N 1
ATOM 4290 C CA . GLY A 1 554 ? -10.521 10.543 -27.146 1.00 87.94 554 GLY A CA 1
ATOM 4291 C C . GLY A 1 554 ? -10.276 9.677 -25.910 1.00 87.94 554 GLY A C 1
ATOM 4292 O O . GLY A 1 554 ? -9.141 9.620 -25.452 1.00 87.94 554 GLY A O 1
ATOM 4293 N N . ASP A 1 555 ? -11.294 8.977 -25.394 1.00 91.31 555 ASP A N 1
ATOM 4294 C CA . ASP A 1 555 ? -11.097 8.033 -24.293 1.00 91.31 555 ASP A CA 1
ATOM 4295 C C . ASP A 1 555 ? -10.177 6.890 -24.727 1.00 91.31 555 ASP A C 1
ATOM 4297 O O . ASP A 1 555 ? -10.236 6.431 -25.875 1.00 91.31 555 ASP A O 1
ATOM 4301 N N . VAL A 1 556 ? -9.367 6.405 -23.785 1.00 94.19 556 VAL A N 1
ATOM 4302 C CA . VAL A 1 556 ? -8.422 5.312 -24.010 1.00 94.19 556 VAL A CA 1
ATOM 4303 C C . VAL A 1 556 ? -8.827 4.078 -23.209 1.00 94.19 556 VAL A C 1
ATOM 4305 O O . VAL A 1 556 ? -9.207 4.163 -22.040 1.00 94.19 556 VAL A O 1
ATOM 4308 N N . TRP A 1 557 ? -8.729 2.918 -23.847 1.00 94.56 557 TRP A N 1
ATOM 4309 C CA . TRP A 1 557 ? -8.966 1.606 -23.256 1.00 94.56 557 TRP A CA 1
ATOM 4310 C C . TRP A 1 557 ? -7.737 0.715 -23.466 1.00 94.56 557 TRP A C 1
ATOM 4312 O O . TRP A 1 557 ? -7.220 0.634 -24.578 1.00 94.56 557 TRP A O 1
ATOM 4322 N N . LEU A 1 558 ? -7.276 0.057 -22.403 1.00 94.19 558 LEU A N 1
ATOM 4323 C CA . LEU A 1 558 ? -6.292 -1.020 -22.447 1.00 94.19 558 LEU A CA 1
ATOM 4324 C C . LEU A 1 558 ? -7.025 -2.362 -22.383 1.00 94.19 558 LEU A C 1
ATOM 4326 O O . LEU A 1 558 ? -7.626 -2.701 -21.362 1.00 94.19 558 LEU A O 1
ATOM 4330 N N . ASP A 1 559 ? -6.926 -3.133 -23.463 1.00 93.12 559 ASP A N 1
ATOM 4331 C CA . ASP A 1 559 ? -7.309 -4.541 -23.490 1.00 93.12 559 ASP A CA 1
ATOM 4332 C C . ASP A 1 559 ? -6.259 -5.351 -22.725 1.00 93.12 559 ASP A C 1
ATOM 4334 O O . ASP A 1 559 ? -5.199 -5.679 -23.261 1.00 93.12 559 ASP A O 1
ATOM 4338 N N . THR A 1 560 ? -6.551 -5.671 -21.465 1.00 91.38 560 THR A N 1
ATOM 4339 C CA . THR A 1 560 ? -5.619 -6.371 -20.567 1.00 91.38 560 THR A CA 1
ATOM 4340 C C . THR A 1 560 ? -5.376 -7.833 -20.951 1.00 91.38 560 THR A C 1
ATOM 4342 O O . THR A 1 560 ? -4.419 -8.437 -20.471 1.00 91.38 560 THR A O 1
ATOM 4345 N N . VAL A 1 561 ? -6.197 -8.417 -21.835 1.00 89.94 561 VAL A N 1
ATOM 4346 C CA . VAL A 1 561 ? -6.015 -9.797 -22.318 1.00 89.94 561 VAL A CA 1
ATOM 4347 C C . VAL A 1 561 ? -4.966 -9.842 -23.422 1.00 89.94 561 VAL A C 1
ATOM 4349 O O . VAL A 1 561 ? -4.128 -10.743 -23.445 1.00 89.94 561 VAL A O 1
ATOM 4352 N N . ASN A 1 562 ? -5.014 -8.877 -24.341 1.00 90.81 562 ASN A N 1
ATOM 4353 C CA . ASN A 1 562 ? -4.108 -8.822 -25.490 1.00 90.81 562 ASN A CA 1
ATOM 4354 C C . ASN A 1 562 ? -2.949 -7.830 -25.312 1.00 90.81 562 ASN A C 1
ATOM 4356 O O . ASN A 1 562 ? -2.034 -7.829 -26.133 1.00 90.81 562 ASN A O 1
ATOM 4360 N N . ASN A 1 563 ? -2.983 -7.013 -24.256 1.00 90.62 563 ASN A N 1
ATOM 4361 C CA . ASN A 1 563 ? -2.069 -5.903 -23.995 1.00 90.62 563 ASN A CA 1
ATOM 4362 C C . ASN A 1 563 ? -2.027 -4.885 -25.153 1.00 90.62 563 ASN A C 1
ATOM 4364 O O . ASN A 1 563 ? -0.963 -4.558 -25.675 1.00 90.62 563 ASN A O 1
ATOM 4368 N N . ILE A 1 564 ? -3.207 -4.437 -25.603 1.00 91.88 564 ILE A N 1
ATOM 4369 C CA . ILE A 1 564 ? -3.366 -3.499 -26.728 1.00 91.88 564 ILE A CA 1
ATOM 4370 C C . ILE A 1 564 ? -4.134 -2.261 -26.263 1.00 91.88 564 ILE A C 1
ATOM 4372 O O . ILE A 1 564 ? -5.208 -2.381 -25.672 1.00 91.88 564 ILE A O 1
ATOM 4376 N N . TYR A 1 565 ? -3.618 -1.076 -26.589 1.00 93.19 565 TYR A N 1
ATOM 4377 C CA . TYR A 1 565 ? -4.303 0.191 -26.351 1.00 93.19 565 TYR A CA 1
ATOM 4378 C C . TYR A 1 565 ? -5.203 0.573 -27.531 1.00 93.19 565 TYR A C 1
ATOM 4380 O O . TYR A 1 565 ? -4.826 0.455 -28.700 1.00 93.19 565 TYR A O 1
ATOM 4388 N N . TYR A 1 566 ? -6.383 1.096 -27.215 1.00 94.31 566 TYR A N 1
ATOM 4389 C CA . TYR A 1 566 ? -7.340 1.625 -28.176 1.00 94.31 566 TYR A CA 1
ATOM 4390 C C . TYR A 1 566 ? -7.754 3.048 -27.802 1.00 94.31 566 TYR A C 1
ATOM 4392 O O . TYR A 1 566 ? -8.054 3.320 -26.644 1.00 94.31 566 TYR A O 1
ATOM 4400 N N . GLU A 1 567 ? -7.871 3.933 -28.790 1.00 93.00 567 GLU A N 1
ATOM 4401 C CA . GLU A 1 567 ? -8.531 5.236 -28.646 1.00 93.00 567 GLU A CA 1
ATOM 4402 C C . GLU A 1 567 ? -9.925 5.191 -29.275 1.00 93.00 567 GLU A C 1
ATOM 4404 O O . GLU A 1 567 ? -10.136 4.644 -30.369 1.00 93.00 567 GLU A O 1
ATOM 4409 N N . ARG A 1 568 ? -10.897 5.807 -28.602 1.00 91.12 568 ARG A N 1
ATOM 4410 C CA . ARG A 1 568 ? -12.237 5.996 -29.145 1.00 91.12 568 ARG A CA 1
ATOM 4411 C C . ARG A 1 568 ? -12.233 7.150 -30.144 1.00 91.12 568 ARG A C 1
ATOM 4413 O O . ARG A 1 568 ? -12.180 8.315 -29.760 1.00 91.12 568 ARG A O 1
ATOM 4420 N N . ILE A 1 569 ? -12.368 6.854 -31.434 1.00 87.69 569 ILE A N 1
ATOM 4421 C CA . ILE A 1 569 ? -12.364 7.878 -32.489 1.00 87.69 569 ILE A CA 1
ATOM 4422 C C . ILE A 1 569 ? -13.758 8.143 -33.072 1.00 87.69 569 ILE A C 1
ATOM 4424 O O . ILE A 1 569 ? -14.661 7.294 -33.055 1.00 87.69 569 ILE A O 1
ATOM 4428 N N . ALA A 1 570 ? -13.932 9.341 -33.637 1.00 81.69 570 ALA A N 1
ATOM 4429 C CA . ALA A 1 570 ? -15.104 9.684 -34.435 1.00 81.69 570 ALA A CA 1
ATOM 4430 C C . ALA A 1 570 ? -15.067 8.928 -35.770 1.00 81.69 570 ALA A C 1
ATOM 4432 O O . ALA A 1 570 ? -14.123 9.060 -36.549 1.00 81.69 570 ALA A O 1
ATOM 4433 N N . ASN A 1 571 ? -16.111 8.163 -36.074 1.00 72.38 571 ASN A N 1
ATOM 4434 C CA . ASN A 1 571 ? -16.182 7.441 -37.336 1.00 72.38 571 ASN A CA 1
ATOM 4435 C C . ASN A 1 571 ? -16.638 8.398 -38.446 1.00 72.38 571 ASN A C 1
ATOM 4437 O O . ASN A 1 571 ? -17.739 8.953 -38.409 1.00 72.38 571 ASN A O 1
ATOM 4441 N N . THR A 1 572 ? -15.788 8.607 -39.449 1.00 60.06 572 THR A N 1
ATOM 4442 C CA . THR A 1 572 ? -15.951 9.638 -40.491 1.00 60.06 572 THR A CA 1
ATOM 4443 C C . THR A 1 572 ? -17.104 9.377 -41.476 1.00 60.06 572 THR A C 1
ATOM 4445 O O . THR A 1 572 ? -17.316 10.168 -42.394 1.00 60.06 572 THR A O 1
ATOM 4448 N N . GLY A 1 573 ? -17.897 8.314 -41.276 1.00 56.41 573 GLY A N 1
ATOM 4449 C CA . GLY A 1 573 ? -19.064 7.961 -42.096 1.00 56.41 573 GLY A CA 1
ATOM 4450 C C . GLY A 1 573 ? -20.429 7.980 -41.389 1.00 56.41 573 GLY A C 1
ATOM 4451 O O . GLY A 1 573 ? -21.448 7.891 -42.072 1.00 56.41 573 GLY A O 1
ATOM 4452 N N . SER A 1 574 ? -20.491 8.091 -40.055 1.00 46.78 574 SER A N 1
ATOM 4453 C CA . SER A 1 574 ? -21.758 8.194 -39.312 1.00 46.78 574 SER A CA 1
ATOM 4454 C C . SER A 1 574 ? -21.526 8.778 -37.911 1.00 46.78 574 SER A C 1
ATOM 4456 O O . SER A 1 574 ? -20.812 8.165 -37.119 1.00 46.78 574 SER A O 1
ATOM 4458 N N . PRO A 1 575 ? -22.163 9.907 -37.546 1.00 49.62 575 PRO A N 1
ATOM 4459 C CA . PRO A 1 575 ? -21.979 10.557 -36.243 1.00 49.62 575 PRO A CA 1
ATOM 4460 C C . PRO A 1 575 ? -22.561 9.772 -35.050 1.00 49.62 575 PRO A C 1
ATOM 4462 O O . PRO A 1 575 ? -22.511 10.260 -33.928 1.00 49.62 575 PRO A O 1
ATOM 4465 N N . LEU A 1 576 ? -23.130 8.581 -35.277 1.00 52.47 576 LEU A N 1
ATOM 4466 C CA . LEU A 1 576 ? -23.801 7.765 -34.256 1.00 52.47 576 LEU A CA 1
ATOM 4467 C C . LEU A 1 576 ? -23.040 6.484 -33.874 1.00 52.47 576 LEU A C 1
ATOM 4469 O O . LEU A 1 576 ? -23.529 5.731 -33.040 1.00 52.47 576 LEU A O 1
ATOM 4473 N N . ILE A 1 577 ? -21.883 6.203 -34.484 1.00 56.31 577 ILE A N 1
ATOM 4474 C CA . ILE A 1 577 ? -21.107 4.985 -34.199 1.00 56.31 577 ILE A CA 1
ATOM 4475 C C . ILE A 1 577 ? -19.642 5.381 -34.039 1.00 56.31 577 ILE A C 1
ATOM 4477 O O . ILE A 1 577 ? -18.910 5.413 -35.019 1.00 56.31 577 ILE A O 1
ATOM 4481 N N . SER A 1 578 ? -19.208 5.720 -32.828 1.00 66.69 578 SER A N 1
ATOM 4482 C CA . SER A 1 578 ? -17.778 5.811 -32.508 1.00 66.69 578 SER A CA 1
ATOM 4483 C C . SER A 1 578 ? -17.156 4.404 -32.508 1.00 66.69 578 SER A C 1
ATOM 4485 O O . SER A 1 578 ? -17.850 3.424 -32.238 1.00 66.69 578 SER A O 1
ATOM 4487 N N . ALA A 1 579 ? -15.879 4.289 -32.876 1.00 84.19 579 ALA A N 1
ATOM 4488 C CA . ALA A 1 579 ? -15.175 3.008 -32.974 1.00 84.19 579 ALA A CA 1
ATOM 4489 C C . ALA A 1 579 ? -13.854 3.064 -32.204 1.00 84.19 579 ALA A C 1
ATOM 4491 O O . ALA A 1 579 ? -13.215 4.115 -32.150 1.00 84.19 579 ALA A O 1
ATOM 4492 N N . TRP A 1 580 ? -13.453 1.935 -31.627 1.00 89.81 580 TRP A N 1
ATOM 4493 C CA . TRP A 1 580 ? -12.125 1.757 -31.049 1.00 89.81 580 TRP A CA 1
ATOM 4494 C C . TRP A 1 580 ? -11.106 1.534 -32.161 1.00 89.81 580 TRP A C 1
ATOM 4496 O O . TRP A 1 580 ? -11.321 0.706 -33.046 1.00 89.81 580 TRP A O 1
ATOM 4506 N N . THR A 1 581 ? -10.018 2.295 -32.138 1.00 91.94 581 THR A N 1
ATOM 4507 C CA . THR A 1 581 ? -8.893 2.145 -33.068 1.00 91.94 581 THR A CA 1
ATOM 4508 C C . THR A 1 581 ? -7.631 1.896 -32.271 1.00 91.94 581 THR A C 1
ATOM 4510 O O . THR A 1 581 ? -7.411 2.568 -31.271 1.00 91.94 581 THR A O 1
ATOM 4513 N N . VAL A 1 582 ? -6.835 0.920 -32.706 1.00 91.38 582 VAL A N 1
ATOM 4514 C CA . VAL A 1 582 ? -5.550 0.598 -32.076 1.00 91.38 582 VAL A CA 1
ATOM 4515 C C . VAL A 1 582 ? -4.643 1.823 -32.133 1.00 91.38 582 VAL A C 1
ATOM 4517 O O . VAL A 1 582 ? -4.537 2.454 -33.188 1.00 91.38 582 VAL A O 1
ATOM 4520 N N . ILE A 1 583 ? -4.010 2.140 -31.009 1.00 92.69 583 ILE A N 1
ATOM 4521 C CA . ILE A 1 583 ? -2.989 3.181 -30.908 1.00 92.69 583 ILE A CA 1
ATOM 4522 C C . ILE A 1 583 ? -1.654 2.555 -30.518 1.00 92.69 583 ILE A C 1
ATOM 4524 O O . ILE A 1 583 ? -1.605 1.612 -29.729 1.00 92.69 583 ILE A O 1
ATOM 4528 N N . ASP A 1 584 ? -0.577 3.102 -31.071 1.00 89.31 584 ASP A N 1
ATOM 4529 C CA . ASP A 1 584 ? 0.778 2.759 -30.661 1.00 89.31 584 ASP A CA 1
ATOM 4530 C C . ASP A 1 584 ? 1.171 3.624 -29.457 1.00 89.31 584 ASP A C 1
ATOM 4532 O O . ASP A 1 584 ? 0.893 4.827 -29.423 1.00 89.31 584 ASP A O 1
ATOM 4536 N N . VAL A 1 585 ? 1.815 3.007 -28.466 1.00 89.50 585 VAL A N 1
ATOM 4537 C CA . VAL A 1 585 ? 2.243 3.662 -27.227 1.00 89.50 585 VAL A CA 1
ATOM 4538 C C . VAL A 1 585 ? 3.756 3.559 -27.101 1.00 89.50 585 VAL A C 1
ATOM 4540 O O . VAL A 1 585 ? 4.328 2.475 -27.190 1.00 89.50 585 VAL A O 1
ATOM 4543 N N . ILE A 1 586 ? 4.411 4.699 -26.895 1.00 87.38 586 ILE A N 1
ATOM 4544 C CA . ILE A 1 586 ? 5.839 4.768 -26.598 1.00 87.38 586 ILE A CA 1
ATOM 4545 C C . ILE A 1 586 ? 6.010 4.435 -25.115 1.00 87.38 586 ILE A C 1
ATOM 4547 O O . ILE A 1 586 ? 5.591 5.210 -24.261 1.00 87.38 586 ILE A O 1
ATOM 4551 N N . GLU A 1 587 ? 6.632 3.309 -24.789 1.00 86.00 587 GLU A N 1
ATOM 4552 C CA . GLU A 1 587 ? 6.982 2.968 -23.406 1.00 86.00 587 GLU A CA 1
ATOM 4553 C C . GLU A 1 587 ? 8.362 3.549 -23.071 1.00 86.00 587 GLU A C 1
ATOM 4555 O O . GLU A 1 587 ? 9.368 3.185 -23.682 1.00 86.00 587 GLU A O 1
ATOM 4560 N N . SER A 1 588 ? 8.430 4.493 -22.128 1.00 81.94 588 SER A N 1
ATOM 4561 C CA . SER A 1 588 ? 9.698 5.122 -21.736 1.00 81.94 588 SER A CA 1
ATOM 4562 C C . SER A 1 588 ? 9.654 5.664 -20.312 1.00 81.94 588 SER A C 1
ATOM 4564 O O . SER A 1 588 ? 8.716 6.350 -19.920 1.00 81.94 588 SER A O 1
ATOM 4566 N N . ALA A 1 589 ? 10.736 5.464 -19.558 1.00 79.94 589 ALA A N 1
ATOM 4567 C CA . ALA A 1 589 ? 10.891 5.983 -18.197 1.00 79.94 589 ALA A CA 1
ATOM 4568 C C . ALA A 1 589 ? 10.939 7.517 -18.105 1.00 79.94 589 ALA A C 1
ATOM 4570 O O . ALA A 1 589 ? 10.780 8.083 -17.023 1.00 79.94 589 ALA A O 1
ATOM 4571 N N . GLN A 1 590 ? 11.248 8.185 -19.213 1.00 80.88 590 GLN A N 1
ATOM 4572 C CA . GLN A 1 590 ? 11.395 9.633 -19.312 1.00 80.88 590 GLN A CA 1
ATOM 4573 C C . GLN A 1 590 ? 10.568 10.142 -20.487 1.00 80.88 590 GLN A C 1
ATOM 4575 O O . GLN A 1 590 ? 10.364 9.413 -21.461 1.00 80.88 590 GLN A O 1
ATOM 4580 N N . ASP A 1 591 ? 10.140 11.401 -20.398 1.00 80.44 591 ASP A N 1
ATOM 4581 C CA . ASP A 1 591 ? 9.452 12.097 -21.485 1.00 80.44 591 ASP A CA 1
ATOM 4582 C C . ASP A 1 591 ? 10.256 11.920 -22.788 1.00 80.44 591 ASP A C 1
ATOM 4584 O O . ASP A 1 591 ? 11.414 12.344 -22.840 1.00 80.44 591 ASP A O 1
ATOM 4588 N N . PRO A 1 592 ? 9.682 11.319 -23.846 1.00 79.06 592 PRO A N 1
ATOM 4589 C CA . PRO A 1 592 ? 10.427 11.025 -25.067 1.00 79.06 592 PRO A CA 1
ATOM 4590 C C . PRO A 1 592 ? 10.840 12.295 -25.834 1.00 79.06 592 PRO A C 1
ATOM 4592 O O . PRO A 1 592 ? 11.730 12.248 -26.678 1.00 79.06 592 PRO A O 1
ATOM 4595 N N . THR A 1 593 ? 10.279 13.464 -25.498 1.00 77.25 593 THR A N 1
ATOM 4596 C CA . THR A 1 593 ? 10.762 14.768 -25.986 1.00 77.25 593 THR A CA 1
ATOM 4597 C C . THR A 1 593 ? 11.945 15.326 -25.191 1.00 77.25 593 THR A C 1
ATOM 4599 O O . THR A 1 593 ? 12.617 16.248 -25.658 1.00 77.25 593 THR A O 1
ATOM 4602 N N . MET A 1 594 ? 12.236 14.771 -24.011 1.00 75.94 594 MET A N 1
ATOM 4603 C CA . MET A 1 594 ? 13.353 15.156 -23.151 1.00 75.94 594 MET A CA 1
ATOM 4604 C C . MET A 1 594 ? 14.413 14.057 -23.113 1.00 75.94 594 MET A C 1
ATOM 4606 O O . MET A 1 594 ? 14.509 13.268 -22.176 1.00 75.94 594 MET A O 1
ATOM 4610 N N . LEU A 1 595 ? 15.269 14.036 -24.130 1.00 78.19 595 LEU A N 1
ATOM 4611 C CA . LEU A 1 595 ? 16.410 13.128 -24.145 1.00 78.19 595 LEU A CA 1
ATOM 4612 C C . LEU A 1 595 ? 17.516 13.621 -23.207 1.00 78.19 595 LEU A C 1
ATOM 4614 O O . LEU A 1 595 ? 17.830 14.817 -23.153 1.00 78.19 595 LEU A O 1
ATOM 4618 N N . ALA A 1 596 ? 18.154 12.686 -22.502 1.00 82.25 596 ALA A N 1
ATOM 4619 C CA . ALA A 1 596 ? 19.349 12.978 -21.724 1.00 82.25 596 ALA A CA 1
ATOM 4620 C C . ALA A 1 596 ? 20.475 13.465 -22.652 1.00 82.25 596 ALA A C 1
ATOM 4622 O O . ALA A 1 596 ? 20.647 12.961 -23.769 1.00 82.25 596 ALA A O 1
ATOM 4623 N N . VAL A 1 597 ? 21.261 14.443 -22.195 1.00 84.88 597 VAL A N 1
ATOM 4624 C CA . VAL A 1 597 ? 22.490 14.847 -22.894 1.00 84.88 597 VAL A CA 1
ATOM 4625 C C . VAL A 1 597 ? 23.392 13.620 -23.034 1.00 84.88 597 VAL A C 1
ATOM 4627 O O . VAL A 1 597 ? 23.636 12.926 -22.052 1.00 84.88 597 VAL A O 1
ATOM 4630 N N . GLY A 1 598 ? 23.875 13.354 -24.247 1.00 87.12 598 GLY A N 1
ATOM 4631 C CA . GLY A 1 598 ? 24.651 12.154 -24.564 1.00 87.12 598 GLY A CA 1
ATOM 4632 C C . GLY A 1 598 ? 23.842 11.007 -25.176 1.00 87.12 598 GLY A C 1
ATOM 4633 O O . GLY A 1 598 ? 24.433 9.996 -25.528 1.00 87.12 598 GLY A O 1
ATOM 4634 N N . THR A 1 599 ? 22.521 11.146 -25.353 1.00 89.25 599 THR A N 1
ATOM 4635 C CA . THR A 1 599 ? 21.718 10.149 -26.089 1.00 89.25 599 THR A CA 1
ATOM 4636 C C . THR A 1 599 ? 22.167 10.076 -27.548 1.00 89.25 599 THR A C 1
ATOM 4638 O O . THR A 1 599 ? 22.360 11.123 -28.169 1.00 89.25 599 THR A O 1
ATOM 4641 N N . PHE A 1 600 ? 22.293 8.869 -28.110 1.00 90.62 600 PHE A N 1
ATOM 4642 C CA . PHE A 1 600 ? 22.694 8.656 -29.503 1.00 90.62 600 PHE A CA 1
ATOM 4643 C C . PHE A 1 600 ? 21.509 8.304 -30.402 1.00 90.62 600 PHE A C 1
ATOM 4645 O O . PHE A 1 600 ? 20.641 7.515 -30.034 1.00 90.62 600 PHE A O 1
ATOM 4652 N N . TRP A 1 601 ? 21.518 8.847 -31.616 1.00 91.88 601 TRP A N 1
ATOM 4653 C CA . TRP A 1 601 ? 20.584 8.533 -32.691 1.00 91.88 601 TRP A CA 1
ATOM 4654 C C . TRP A 1 601 ? 21.359 8.243 -33.972 1.00 91.88 601 TRP A C 1
ATOM 4656 O O . TRP A 1 601 ? 22.164 9.060 -34.417 1.00 91.88 601 TRP A O 1
ATOM 4666 N N . PHE A 1 602 ? 21.120 7.077 -34.562 1.00 90.00 602 PHE A N 1
ATOM 4667 C CA . PHE A 1 602 ? 21.631 6.721 -35.876 1.00 90.00 602 PHE A CA 1
ATOM 4668 C C . PHE A 1 602 ? 20.550 6.987 -36.929 1.00 90.00 602 PHE A C 1
ATOM 4670 O O . PHE A 1 602 ? 19.561 6.249 -37.003 1.00 90.00 602 PHE A O 1
ATOM 4677 N N . ASP A 1 603 ? 20.740 8.036 -37.733 1.00 88.19 603 ASP A N 1
ATOM 4678 C CA . ASP A 1 603 ? 19.835 8.382 -38.828 1.00 88.19 603 ASP A CA 1
ATOM 4679 C C . ASP A 1 603 ? 20.072 7.418 -39.994 1.00 88.19 603 ASP A C 1
ATOM 4681 O O . ASP A 1 603 ? 21.102 7.421 -40.674 1.00 88.19 603 ASP A O 1
ATOM 4685 N N . THR A 1 604 ? 19.093 6.549 -40.223 1.00 86.31 604 THR A N 1
ATOM 4686 C CA . THR A 1 604 ? 19.174 5.535 -41.282 1.00 86.31 604 THR A CA 1
ATOM 4687 C C . THR A 1 604 ? 18.988 6.106 -42.691 1.00 86.31 604 THR A C 1
ATOM 4689 O O . THR A 1 604 ? 19.304 5.417 -43.663 1.00 86.31 604 THR A O 1
ATOM 4692 N N . THR A 1 605 ? 18.526 7.354 -42.824 1.00 85.81 605 THR A N 1
ATOM 4693 C CA . THR A 1 605 ? 18.336 8.034 -44.112 1.00 85.81 605 THR A CA 1
ATOM 4694 C C . THR A 1 605 ? 19.669 8.447 -44.724 1.00 85.81 605 THR A C 1
ATOM 4696 O O . THR A 1 605 ? 19.889 8.250 -45.921 1.00 85.81 605 THR A O 1
ATOM 4699 N N . ASP A 1 606 ? 20.567 9.009 -43.914 1.00 87.69 606 ASP A N 1
ATOM 4700 C CA . ASP A 1 606 ? 21.862 9.533 -44.362 1.00 87.69 606 ASP A CA 1
ATOM 4701 C C . ASP A 1 606 ? 23.074 8.784 -43.780 1.00 87.69 606 ASP A C 1
ATOM 4703 O O . ASP A 1 606 ? 24.213 9.075 -44.149 1.00 87.69 606 ASP A O 1
ATOM 4707 N N . SER A 1 607 ? 22.831 7.756 -42.956 1.00 89.25 607 SER A N 1
ATOM 4708 C CA . SER A 1 607 ? 23.857 6.954 -42.275 1.00 89.25 607 SER A CA 1
ATOM 4709 C C . SER A 1 607 ? 24.768 7.784 -41.363 1.00 89.25 607 SER A C 1
ATOM 4711 O O . SER A 1 607 ? 25.969 7.513 -41.267 1.00 89.25 607 SER A O 1
ATOM 4713 N N . SER A 1 608 ? 24.210 8.799 -40.699 1.00 90.88 608 SER A N 1
ATOM 4714 C CA . SER A 1 608 ? 24.913 9.615 -39.709 1.00 90.88 608 SER A CA 1
ATOM 4715 C C . SER A 1 608 ? 24.633 9.154 -38.274 1.00 90.88 608 SER A C 1
ATOM 4717 O O . SER A 1 608 ? 23.525 8.747 -37.929 1.00 90.88 608 SER A O 1
ATOM 4719 N N . LEU A 1 609 ? 25.653 9.229 -37.411 1.00 91.31 609 LEU A N 1
ATOM 4720 C CA . LEU A 1 609 ? 25.487 9.093 -35.965 1.00 91.31 609 LEU A CA 1
ATOM 4721 C C . LEU A 1 609 ? 25.405 10.489 -35.353 1.00 91.31 609 LEU A C 1
ATOM 4723 O O . LEU A 1 609 ? 26.298 11.310 -35.553 1.00 91.31 609 LEU A O 1
ATOM 4727 N N . ASN A 1 610 ? 24.359 10.753 -34.583 1.00 92.19 610 ASN A N 1
ATOM 4728 C CA . ASN A 1 610 ? 24.118 12.022 -33.918 1.00 92.19 610 ASN A CA 1
ATOM 4729 C C . ASN A 1 610 ? 24.025 11.816 -32.404 1.00 92.19 610 ASN A C 1
ATOM 4731 O O . ASN A 1 610 ? 23.554 10.783 -31.938 1.00 92.19 610 ASN A O 1
ATOM 4735 N N . MET A 1 611 ? 24.457 12.809 -31.632 1.00 92.38 611 MET A N 1
ATOM 4736 C CA . MET A 1 611 ? 24.359 12.831 -30.175 1.00 92.38 611 MET A CA 1
ATOM 4737 C C . MET A 1 611 ? 23.585 14.066 -29.725 1.00 92.38 611 MET A C 1
ATOM 4739 O O . MET A 1 611 ? 23.831 15.180 -30.199 1.00 92.38 611 MET A O 1
ATOM 4743 N N . TRP A 1 612 ? 22.640 13.872 -28.813 1.00 91.44 612 TRP A N 1
ATOM 4744 C CA . TRP A 1 612 ? 21.837 14.947 -28.251 1.00 91.44 612 TRP A CA 1
ATOM 4745 C C . TRP A 1 612 ? 22.663 15.763 -27.257 1.00 91.44 612 TRP A C 1
ATOM 4747 O O . TRP A 1 612 ? 23.166 15.230 -26.268 1.00 91.44 612 TRP A O 1
ATOM 4757 N N . ASN A 1 613 ? 22.799 17.070 -27.491 1.00 87.00 613 ASN A N 1
ATOM 4758 C CA . ASN A 1 613 ? 23.565 17.959 -26.607 1.00 87.00 613 ASN A CA 1
ATOM 4759 C C . ASN A 1 613 ? 22.696 18.749 -25.606 1.00 87.00 613 ASN A C 1
ATOM 4761 O O . ASN A 1 613 ? 23.205 19.649 -24.940 1.00 87.00 613 ASN A O 1
ATOM 4765 N N . GLY A 1 614 ? 21.392 18.454 -25.527 1.00 82.38 614 GLY A N 1
ATOM 4766 C CA . GLY A 1 614 ? 20.423 19.191 -24.705 1.00 82.38 614 GLY A CA 1
ATOM 4767 C C . GLY A 1 614 ? 19.662 20.298 -25.443 1.00 82.38 614 GLY A C 1
ATOM 4768 O O . GLY A 1 614 ? 18.696 20.826 -24.902 1.00 82.38 614 GLY A O 1
ATOM 4769 N N . ALA A 1 615 ? 20.067 20.647 -26.668 1.00 82.94 615 ALA A N 1
ATOM 4770 C CA . ALA A 1 615 ? 19.402 21.665 -27.486 1.00 82.94 615 ALA A CA 1
ATOM 4771 C C . ALA A 1 615 ? 19.191 21.240 -28.948 1.00 82.94 615 ALA A C 1
ATOM 4773 O O . ALA A 1 615 ? 18.199 21.626 -29.564 1.00 82.94 615 ALA A O 1
ATOM 4774 N N . ALA A 1 616 ? 20.122 20.475 -29.518 1.00 87.19 616 ALA A N 1
ATOM 4775 C CA . ALA A 1 616 ? 20.065 19.967 -30.881 1.00 87.19 616 ALA A CA 1
ATOM 4776 C C . ALA A 1 616 ? 20.836 18.644 -31.008 1.00 87.19 616 ALA A C 1
ATOM 4778 O O . ALA A 1 616 ? 21.691 18.308 -30.183 1.00 87.19 616 ALA A O 1
ATOM 4779 N N . TRP A 1 617 ? 20.567 17.918 -32.091 1.00 86.75 617 TRP A N 1
ATOM 4780 C CA . TRP A 1 617 ? 21.385 16.787 -32.513 1.00 86.75 617 TRP A CA 1
ATOM 4781 C C . TRP A 1 617 ? 22.684 17.280 -33.143 1.00 86.75 617 TRP A C 1
ATOM 4783 O O . TRP A 1 617 ? 22.667 18.116 -34.048 1.00 86.75 617 TRP A O 1
ATOM 4793 N N . VAL A 1 618 ? 23.810 16.767 -32.653 1.00 91.50 618 VAL A N 1
ATOM 4794 C CA . VAL A 1 618 ? 25.146 17.069 -33.172 1.00 91.50 618 VAL A CA 1
ATOM 4795 C C . VAL A 1 618 ? 25.747 15.795 -33.743 1.00 91.50 618 VAL A C 1
ATOM 4797 O O . VAL A 1 618 ? 25.841 14.794 -33.041 1.00 91.50 618 VAL A O 1
ATOM 4800 N N . THR A 1 619 ? 26.177 15.830 -35.001 1.00 92.75 619 THR A N 1
ATOM 4801 C CA . THR A 1 619 ? 26.812 14.679 -35.650 1.00 92.75 619 THR A CA 1
ATOM 4802 C C . THR A 1 619 ? 28.133 14.320 -34.973 1.00 92.75 619 THR A C 1
ATOM 4804 O O . THR A 1 619 ? 28.967 15.188 -34.705 1.00 92.75 619 THR A O 1
ATOM 4807 N N . VAL A 1 620 ? 28.333 13.027 -34.728 1.00 91.25 620 VAL A N 1
ATOM 4808 C CA . VAL A 1 620 ? 29.517 12.455 -34.090 1.00 91.25 620 VAL A CA 1
ATOM 4809 C C . VAL A 1 620 ? 30.206 11.502 -35.059 1.00 91.25 620 VAL A C 1
ATOM 4811 O O . VAL A 1 620 ? 29.569 10.788 -35.831 1.00 91.25 620 VAL A O 1
ATOM 4814 N N . ILE A 1 621 ? 31.537 11.506 -35.038 1.00 89.62 621 ILE A N 1
ATOM 4815 C CA . ILE A 1 621 ? 32.341 10.619 -35.878 1.00 89.62 621 ILE A CA 1
ATOM 4816 C C . ILE A 1 621 ? 32.262 9.199 -35.312 1.00 89.62 621 ILE A C 1
ATOM 4818 O O . ILE A 1 621 ? 32.443 8.995 -34.112 1.00 89.62 621 ILE A O 1
ATOM 4822 N N . PHE A 1 622 ? 32.041 8.226 -36.190 1.00 91.88 622 PHE A N 1
ATOM 4823 C CA . PHE A 1 622 ? 32.010 6.809 -35.850 1.00 91.88 622 PHE A CA 1
ATOM 4824 C C . PHE A 1 622 ? 32.710 5.973 -36.929 1.00 91.88 622 PHE A C 1
ATOM 4826 O O . PHE A 1 622 ? 32.930 6.429 -38.053 1.00 91.88 622 PHE A O 1
ATOM 4833 N N . SER A 1 623 ? 33.062 4.742 -36.574 1.00 87.38 623 SER A N 1
ATOM 4834 C CA . SER A 1 623 ? 33.586 3.716 -37.472 1.00 87.38 623 SER A CA 1
ATOM 4835 C C . SER A 1 623 ? 32.494 2.702 -37.816 1.00 87.38 623 SER A C 1
ATOM 4837 O O . SER A 1 623 ? 31.671 2.364 -36.969 1.00 87.38 623 SER A O 1
ATOM 4839 N N . THR A 1 624 ? 32.504 2.161 -39.033 1.00 86.62 624 THR A N 1
ATOM 4840 C CA . THR A 1 624 ? 31.673 1.005 -39.430 1.00 86.62 624 THR A CA 1
ATOM 4841 C C . THR A 1 624 ? 32.409 -0.329 -39.287 1.00 86.62 624 THR A C 1
ATOM 4843 O O . THR A 1 624 ? 31.810 -1.392 -39.434 1.00 86.62 624 THR A O 1
ATOM 4846 N N . THR A 1 625 ? 33.705 -0.291 -38.970 1.00 83.75 625 THR A N 1
ATOM 4847 C CA . THR A 1 625 ? 34.537 -1.463 -38.670 1.00 83.75 625 THR A CA 1
ATOM 4848 C C . THR A 1 625 ? 34.925 -1.477 -37.196 1.00 83.75 625 THR A C 1
ATOM 4850 O O . THR A 1 625 ? 35.277 -0.425 -36.653 1.00 83.75 625 THR A O 1
ATOM 4853 N N . ALA A 1 626 ? 34.890 -2.654 -36.566 1.00 79.88 626 ALA A N 1
ATOM 4854 C CA . ALA A 1 626 ? 35.224 -2.812 -35.153 1.00 79.88 626 ALA A CA 1
ATOM 4855 C C . ALA A 1 626 ? 36.635 -2.291 -34.856 1.00 79.88 626 ALA A C 1
ATOM 4857 O O . ALA A 1 626 ? 37.598 -2.621 -35.551 1.00 79.88 626 ALA A O 1
ATOM 4858 N N . LEU A 1 627 ? 36.745 -1.465 -33.818 1.00 71.50 627 LEU A N 1
ATOM 4859 C CA . LEU A 1 627 ? 38.007 -0.887 -33.367 1.00 71.50 627 LEU A CA 1
ATOM 4860 C C . LEU A 1 627 ? 38.682 -1.885 -32.420 1.00 71.50 627 LEU A C 1
ATOM 4862 O O . LEU A 1 627 ? 38.532 -1.760 -31.215 1.00 71.50 627 LEU A O 1
ATOM 4866 N N . THR A 1 628 ? 39.342 -2.912 -32.958 1.00 60.69 628 THR A N 1
ATOM 4867 C CA . THR A 1 628 ? 40.138 -3.875 -32.172 1.00 60.69 628 THR A CA 1
ATOM 4868 C C . THR A 1 628 ? 41.629 -3.711 -32.480 1.00 60.69 628 THR A C 1
ATOM 4870 O O . THR A 1 628 ? 41.982 -3.397 -33.624 1.00 60.69 628 THR A O 1
ATOM 4873 N N . PRO A 1 629 ? 42.531 -3.911 -31.501 1.00 49.31 629 PRO A N 1
ATOM 4874 C CA . PRO A 1 629 ? 43.952 -4.072 -31.784 1.00 49.31 629 PRO A CA 1
ATOM 4875 C C . PRO A 1 629 ? 44.162 -5.293 -32.693 1.00 49.31 629 PRO A C 1
ATOM 4877 O O . PRO A 1 629 ? 43.557 -6.340 -32.475 1.00 49.31 629 PRO A O 1
ATOM 4880 N N . ALA A 1 630 ? 45.001 -5.175 -33.725 1.00 42.09 630 ALA A N 1
ATOM 4881 C CA . ALA A 1 630 ? 45.353 -6.323 -34.558 1.00 42.09 630 ALA A CA 1
ATOM 4882 C C . ALA A 1 630 ? 46.248 -7.285 -33.756 1.00 42.09 630 ALA A C 1
ATOM 4884 O O . ALA A 1 630 ? 47.265 -6.849 -33.217 1.00 42.09 630 ALA A O 1
ATOM 4885 N N . SER A 1 631 ? 45.838 -8.556 -33.687 1.00 37.84 631 SER A N 1
ATOM 4886 C CA . SER A 1 631 ? 46.543 -9.670 -33.031 1.00 37.84 631 SER A CA 1
ATOM 4887 C C . SER A 1 631 ? 47.941 -9.921 -33.577 1.00 37.84 631 SER A C 1
ATOM 4889 O O . SER A 1 631 ? 48.059 -9.902 -34.829 1.00 37.84 631 SER A O 1
#

Radius of gyration: 47.86 Å; chains: 1; bounding box: 140×62×92 Å